Protein AF-A0A6A6KS98-F1 (afdb_monomer_lite)

Radius of gyration: 29.47 Å; chains: 1; bounding box: 90×64×93 Å

Foldseek 3Di:
DLVLCVAFQEKEKDFQWQDFPDDDDPPDDPLSVVVRLLVRLQLTATAKMKIWTHHPVRHTPDIDMAGAQDDPVPRPDGDVVSVVVVVVVPDDNVCSNPPHDYLQNVLVVVLVSLVVRVRHEYEYEVPPNVLLNVLCSNVVDRQDPDPVVNVVSCCVRPNHYAYDDPDDDDDDDDDDDDDDPDDPAAEAEDWARCPVVVLVLVLVLCVAFQEKFKFFQWQDFPDDDDPPDDPLSVVVRLLVGLQLTDTAWMKIWTHHPLLHTSHIYIAGAQDDPVPRPDGDVVSVVVLVVLPDDNVCSNPTHDHLQVSLVSVLVSQVVDDDHAYEYALCPNVLLNVLCSNVVDRADSDPQVNLQSCCVRVNQRYAHLLCVLLVPVLSVNSPDDLVVLCVSLVHDFRDTPSGTRRSSSSRSRSVSSCCVPVVDPSVVGGQDHPPDPDGRDHDPPPPPPPPDPDDDDDDDDDDDDDDDDDDDDDDDDPDDDDDDDDDDDDDDDD

Structure (mmCIF, N/CA/C/O backbone):
data_AF-A0A6A6KS98-F1
#
_entry.id   AF-A0A6A6KS98-F1
#
loop_
_atom_site.group_PDB
_atom_site.id
_atom_site.type_symbol
_atom_site.label_atom_id
_atom_site.label_alt_id
_atom_site.label_comp_id
_atom_site.label_asym_id
_atom_site.label_entity_id
_atom_site.label_seq_id
_atom_site.pdbx_PDB_ins_code
_atom_site.Cartn_x
_atom_site.Cartn_y
_atom_site.Cartn_z
_atom_site.occupancy
_atom_site.B_iso_or_equiv
_atom_site.auth_seq_id
_atom_site.auth_comp_id
_atom_site.auth_asym_id
_atom_site.auth_atom_id
_atom_site.pdbx_PDB_model_num
ATOM 1 N N . MET A 1 1 ? -27.098 -2.006 28.355 1.00 91.00 1 MET A N 1
ATOM 2 C CA . MET A 1 1 ? -26.043 -1.974 27.326 1.00 91.00 1 MET A CA 1
ATOM 3 C C . MET A 1 1 ? -25.702 -3.374 26.811 1.00 91.00 1 MET A C 1
ATOM 5 O O . MET A 1 1 ? -26.076 -3.656 25.688 1.00 91.00 1 MET A O 1
ATOM 9 N N . ASP A 1 2 ? -25.113 -4.276 27.609 1.00 92.56 2 ASP A N 1
ATOM 10 C CA . ASP A 1 2 ? -24.709 -5.645 27.186 1.00 92.56 2 ASP A CA 1
ATOM 11 C C . ASP A 1 2 ? -25.809 -6.432 26.433 1.00 92.56 2 ASP A C 1
ATOM 13 O O . ASP A 1 2 ? -25.601 -6.931 25.332 1.00 92.56 2 ASP A O 1
ATOM 17 N N . ALA A 1 3 ? -27.042 -6.439 26.947 1.00 93.00 3 ALA A N 1
ATOM 18 C CA . ALA A 1 3 ? -28.170 -7.069 26.253 1.00 93.00 3 ALA A CA 1
ATOM 19 C C . ALA A 1 3 ? -28.475 -6.448 24.870 1.00 93.00 3 ALA A C 1
ATOM 21 O O . ALA A 1 3 ? -28.820 -7.164 23.937 1.00 93.00 3 ALA A O 1
ATOM 22 N N . ALA A 1 4 ? -28.315 -5.130 24.709 1.00 93.56 4 ALA A N 1
ATOM 23 C CA . ALA A 1 4 ? -28.569 -4.445 23.439 1.00 93.56 4 ALA A CA 1
ATOM 24 C C . ALA A 1 4 ? -27.500 -4.772 22.380 1.00 93.56 4 ALA A C 1
ATOM 26 O O . ALA A 1 4 ? -27.840 -4.931 21.206 1.00 93.56 4 ALA A O 1
ATOM 27 N N . LEU A 1 5 ? -26.244 -4.974 22.803 1.00 93.38 5 LEU A N 1
ATOM 28 C CA . LEU A 1 5 ? -25.110 -5.346 21.941 1.00 93.38 5 LEU A CA 1
ATOM 29 C C . LEU A 1 5 ? -25.260 -6.721 21.271 1.00 93.38 5 LEU A C 1
ATOM 31 O O . LEU A 1 5 ? -24.484 -7.067 20.381 1.00 93.38 5 LEU A O 1
ATOM 35 N N . HIS A 1 6 ? -26.255 -7.522 21.659 1.00 90.62 6 HIS A N 1
ATOM 36 C CA . HIS A 1 6 ? -26.580 -8.766 20.959 1.00 90.62 6 HIS A CA 1
ATOM 37 C C . HIS A 1 6 ? -27.221 -8.511 19.587 1.00 90.62 6 HIS A C 1
ATOM 39 O O . HIS A 1 6 ? -27.059 -9.330 18.687 1.00 90.62 6 HIS A O 1
ATOM 45 N N . HIS A 1 7 ? -27.901 -7.373 19.416 1.00 90.38 7 HIS A N 1
ATOM 46 C CA . HIS A 1 7 ? -28.638 -7.034 18.193 1.00 90.38 7 HIS A CA 1
ATOM 47 C C . HIS A 1 7 ? -28.179 -5.719 17.544 1.00 90.38 7 HIS A C 1
ATOM 49 O O . HIS A 1 7 ? -28.390 -5.533 16.352 1.00 90.38 7 HIS A O 1
ATOM 55 N N . HIS A 1 8 ? -27.530 -4.830 18.301 1.00 94.06 8 HIS A N 1
ATOM 56 C CA . HIS A 1 8 ? -27.100 -3.505 17.848 1.00 94.06 8 HIS A CA 1
ATOM 57 C C . HIS A 1 8 ? -25.581 -3.415 17.971 1.00 94.06 8 HIS A C 1
ATOM 59 O O . HIS A 1 8 ? -25.042 -3.295 19.072 1.00 94.06 8 HIS A O 1
ATOM 65 N N . LYS A 1 9 ? -24.898 -3.586 16.838 1.00 92.19 9 LYS A N 1
ATOM 66 C CA . LYS A 1 9 ? -23.440 -3.767 16.764 1.00 92.19 9 LYS A CA 1
ATOM 67 C C . LYS A 1 9 ? -22.679 -2.488 16.445 1.00 92.19 9 LYS A C 1
ATOM 69 O O . LYS A 1 9 ? -21.453 -2.497 16.502 1.00 92.19 9 LYS A O 1
ATOM 74 N N . VAL A 1 10 ? -23.381 -1.410 16.112 1.00 91.38 10 VAL A N 1
ATOM 75 C CA . VAL A 1 10 ? -22.773 -0.114 15.829 1.00 91.38 10 VAL A CA 1
ATOM 76 C C . VAL A 1 10 ? -22.711 0.681 17.127 1.00 91.38 10 VAL A C 1
ATOM 78 O O . VAL A 1 10 ? -23.712 0.820 17.828 1.00 91.38 10 VAL A O 1
ATOM 81 N N . VAL A 1 11 ? -21.520 1.166 17.463 1.00 92.88 11 VAL A N 1
ATOM 82 C CA . VAL A 1 11 ? -21.222 1.873 18.708 1.00 92.88 11 VAL A CA 1
ATOM 83 C C . VAL A 1 11 ? -20.682 3.245 18.352 1.00 92.88 11 VAL A C 1
ATOM 85 O O . VAL A 1 11 ? -19.583 3.338 17.818 1.00 92.88 11 VAL A O 1
ATOM 88 N N . SER A 1 12 ? -21.411 4.313 18.653 1.00 91.19 12 SER A N 1
ATOM 89 C CA . SER A 1 12 ? -20.850 5.665 18.612 1.00 91.19 12 SER A CA 1
ATOM 90 C C . SER A 1 12 ? -20.513 6.123 20.020 1.00 91.19 12 SER A C 1
ATOM 92 O O . SER A 1 12 ? -21.247 5.822 20.966 1.00 91.19 12 SER A O 1
ATOM 94 N N . MET A 1 13 ? -19.422 6.864 20.164 1.00 90.56 13 MET A N 1
ATOM 95 C CA . MET A 1 13 ? -18.987 7.367 21.460 1.00 90.56 13 MET A CA 1
ATOM 96 C C . MET A 1 13 ? -18.485 8.798 21.380 1.00 90.56 13 MET A C 1
ATOM 98 O O . MET A 1 13 ? -18.066 9.251 20.317 1.00 90.56 13 MET A O 1
ATOM 102 N N . ASP A 1 14 ? -18.517 9.451 22.531 1.00 90.25 14 ASP A N 1
ATOM 103 C CA . ASP A 1 14 ? -17.957 10.776 22.761 1.00 90.25 14 ASP A CA 1
ATOM 104 C C . ASP A 1 14 ? -17.489 10.855 24.219 1.00 90.25 14 ASP A C 1
ATOM 106 O O . ASP A 1 14 ? -18.019 10.132 25.075 1.00 90.25 14 ASP A O 1
ATOM 110 N N . SER A 1 15 ? -16.487 11.677 24.516 1.00 92.06 15 SER A N 1
ATOM 111 C CA . SER A 1 15 ? -15.943 11.779 25.869 1.00 92.06 15 SER A CA 1
ATOM 112 C C . SER A 1 15 ? -15.691 13.207 26.322 1.00 92.06 15 SER A C 1
ATOM 114 O O . SER A 1 15 ? -15.177 14.040 25.586 1.00 92.06 15 SER A O 1
ATOM 116 N N . GLU A 1 16 ? -15.969 13.447 27.603 1.00 94.12 16 GLU A N 1
ATOM 117 C CA . GLU A 1 16 ? -15.599 14.682 28.281 1.00 94.12 16 GLU A CA 1
ATOM 118 C C . GLU A 1 16 ? -14.390 14.429 29.172 1.00 94.12 16 GLU A C 1
ATOM 120 O O . GLU A 1 16 ? -14.329 13.470 29.954 1.00 94.12 16 GLU A O 1
ATOM 125 N N . PHE A 1 17 ? -13.403 15.308 29.070 1.00 93.44 17 PHE A N 1
ATOM 126 C CA . PHE A 1 17 ? -12.133 15.191 29.771 1.00 93.44 17 PHE A CA 1
ATOM 127 C C . PHE A 1 17 ? -11.609 16.583 30.154 1.00 93.44 17 PHE A C 1
ATOM 129 O O . PHE A 1 17 ? -12.064 17.593 29.619 1.00 93.44 17 PHE A O 1
ATOM 136 N N . PRO A 1 18 ? -10.666 16.687 31.107 1.00 91.94 18 PRO A N 1
ATOM 137 C CA . PRO A 1 18 ? -10.329 17.950 31.762 1.00 91.94 18 PRO A CA 1
ATOM 138 C C . PRO A 1 18 ? -9.419 18.866 30.918 1.00 91.94 18 PRO A C 1
ATOM 140 O O . PRO A 1 18 ? -8.590 19.591 31.463 1.00 91.94 18 PRO A O 1
ATOM 143 N N . GLY A 1 19 ? -9.564 18.850 29.592 1.00 90.44 19 GLY A N 1
ATOM 144 C CA . GLY A 1 19 ? -8.870 19.724 28.649 1.00 90.44 19 GLY A CA 1
ATOM 145 C C . GLY A 1 19 ? -7.521 19.200 28.155 1.00 90.44 19 GLY A C 1
ATOM 146 O O . GLY A 1 19 ? -7.319 18.000 27.987 1.00 90.44 19 GLY A O 1
ATOM 147 N N . PHE A 1 20 ? -6.592 20.122 27.871 1.00 90.31 20 PHE A N 1
ATOM 148 C CA . PHE A 1 20 ? -5.315 19.832 27.207 1.00 90.31 20 PHE A CA 1
ATOM 149 C C . PHE A 1 20 ? -4.141 20.490 27.947 1.00 90.31 20 PHE A C 1
ATOM 151 O O . PHE A 1 20 ? -4.043 21.716 27.991 1.00 90.31 20 PHE A O 1
ATOM 158 N N . LEU A 1 21 ? -3.203 19.689 28.461 1.00 88.75 21 LEU A N 1
ATOM 159 C CA . LEU A 1 21 ? -1.946 20.173 29.056 1.00 88.75 21 LEU A CA 1
ATOM 160 C C . LEU A 1 21 ? -0.935 20.572 27.974 1.00 88.75 21 LEU A C 1
ATOM 162 O O . LEU A 1 21 ? -0.213 21.558 28.110 1.00 88.75 21 LEU A O 1
ATOM 166 N N . ARG A 1 22 ? -0.885 19.794 26.889 1.00 88.81 22 ARG A N 1
ATOM 167 C CA . ARG A 1 22 ? -0.144 20.088 25.660 1.00 88.81 22 ARG A CA 1
ATOM 168 C C . ARG A 1 22 ? -1.126 20.283 24.523 1.00 88.81 22 ARG A C 1
ATOM 170 O O . ARG A 1 22 ? -2.038 19.479 24.350 1.00 88.81 22 ARG A O 1
ATOM 177 N N . LYS A 1 23 ? -0.936 21.348 23.753 1.00 81.88 23 LYS A N 1
ATOM 178 C CA . LYS A 1 23 ? -1.759 21.651 22.582 1.00 81.88 23 LYS A CA 1
ATOM 179 C C . LYS A 1 23 ? -0.960 21.341 21.336 1.00 81.88 23 LYS A C 1
ATOM 181 O O . LYS A 1 23 ? 0.114 21.909 21.169 1.00 81.88 23 LYS A O 1
ATOM 186 N N . THR A 1 24 ? -1.524 20.516 20.466 1.00 74.75 24 THR A N 1
ATOM 187 C CA . THR A 1 24 ? -0.927 20.180 19.178 1.00 74.75 24 THR A CA 1
ATOM 188 C C . THR A 1 24 ? -1.067 21.360 18.206 1.00 74.75 24 THR A C 1
ATOM 190 O O . THR A 1 24 ? -2.188 21.795 17.922 1.00 74.75 24 THR A O 1
ATOM 193 N N . PRO A 1 25 ? 0.040 21.922 17.691 1.00 72.88 25 PRO A N 1
ATOM 194 C CA . PRO A 1 25 ? -0.002 22.907 16.615 1.00 72.88 25 PRO A CA 1
ATOM 195 C C . PRO A 1 25 ? -0.715 22.379 15.361 1.00 72.88 25 PRO A C 1
ATOM 197 O O . PRO A 1 25 ? -0.575 21.218 14.993 1.00 72.88 25 PRO A O 1
ATOM 200 N N . ARG A 1 26 ? -1.413 23.258 14.628 1.00 51.12 26 ARG A N 1
ATOM 201 C CA . ARG A 1 26 ? -2.156 22.894 13.398 1.00 51.12 26 ARG A CA 1
ATOM 202 C C . ARG A 1 26 ? -1.302 22.278 12.276 1.00 51.12 26 ARG A C 1
ATOM 204 O O . ARG A 1 26 ? -1.864 21.707 11.353 1.00 51.12 26 ARG A O 1
ATOM 211 N N . LEU A 1 27 ? 0.020 22.444 12.322 1.00 50.97 27 LEU A N 1
ATOM 212 C CA . LEU A 1 27 ? 0.972 21.961 11.312 1.00 50.97 27 LEU A CA 1
ATOM 213 C C . LEU A 1 27 ? 1.886 20.848 11.849 1.00 50.97 27 LEU A C 1
ATOM 215 O O . LEU A 1 27 ? 2.918 20.563 11.245 1.00 50.97 27 LEU A O 1
ATOM 219 N N . SER A 1 28 ? 1.557 20.265 13.001 1.00 55.97 28 SER A N 1
ATOM 220 C CA . SER A 1 28 ? 2.334 19.164 13.560 1.00 55.97 28 SER A CA 1
ATOM 221 C C . SER A 1 28 ? 2.149 17.886 12.754 1.00 55.97 28 SER A C 1
ATOM 223 O O . SER A 1 28 ? 1.053 17.584 12.288 1.00 55.97 28 SER A O 1
ATOM 225 N N . ASP A 1 29 ? 3.236 17.132 12.618 1.00 63.09 29 ASP A N 1
ATOM 226 C CA . ASP A 1 29 ? 3.188 15.767 12.114 1.00 63.09 29 ASP A CA 1
ATOM 227 C C . ASP A 1 29 ? 2.417 14.849 13.082 1.00 63.09 29 ASP A C 1
ATOM 229 O O . ASP A 1 29 ? 2.246 15.153 14.268 1.00 63.09 29 ASP A O 1
ATOM 233 N N . GLU A 1 30 ? 1.957 13.708 12.572 1.00 67.62 30 GLU A N 1
ATOM 234 C CA . GLU A 1 30 ? 1.125 12.760 13.319 1.00 67.62 30 GLU A CA 1
ATOM 235 C C . GLU A 1 30 ? 1.817 12.193 14.564 1.00 67.62 30 GLU A C 1
ATOM 237 O O . GLU A 1 30 ? 1.156 11.967 15.576 1.00 67.62 30 GLU A O 1
ATOM 242 N N . LEU A 1 31 ? 3.143 12.008 14.540 1.00 70.44 31 LEU A N 1
ATOM 243 C CA . LEU A 1 31 ? 3.882 11.486 15.693 1.00 70.44 31 LEU A CA 1
ATOM 244 C C . LEU A 1 31 ? 3.947 12.522 16.814 1.00 70.44 31 LEU A C 1
ATOM 246 O O . LEU A 1 31 ? 3.753 12.179 17.981 1.00 70.44 31 LEU A O 1
ATOM 250 N N . SER A 1 32 ? 4.169 13.788 16.465 1.00 73.25 32 SER A N 1
ATOM 251 C CA . SER A 1 32 ? 4.097 14.906 17.406 1.00 73.25 32 SER A CA 1
ATOM 252 C C . SER A 1 32 ? 2.683 15.059 17.981 1.00 73.25 32 SER A C 1
ATOM 254 O O . SER A 1 32 ? 2.524 15.204 19.195 1.00 73.25 32 SER A O 1
ATOM 256 N N . ALA A 1 33 ? 1.647 14.953 17.140 1.00 76.88 33 ALA A N 1
ATOM 257 C CA . ALA A 1 33 ? 0.250 14.989 17.574 1.00 76.88 33 ALA A CA 1
ATOM 258 C C . ALA A 1 33 ? -0.091 13.832 18.529 1.00 76.88 33 ALA A C 1
ATOM 260 O O . ALA A 1 33 ? -0.674 14.048 19.594 1.00 76.88 33 ALA A O 1
ATOM 261 N N . PHE A 1 34 ? 0.337 12.611 18.195 1.00 82.25 34 PHE A N 1
ATOM 262 C CA . PHE A 1 34 ? 0.177 11.436 19.046 1.00 82.25 34 PHE A CA 1
ATOM 263 C C . PHE A 1 34 ? 0.919 11.594 20.377 1.00 82.25 34 PHE A C 1
ATOM 265 O O . PHE A 1 34 ? 0.368 11.259 21.424 1.00 82.25 34 PHE A O 1
ATOM 272 N N . ALA A 1 35 ? 2.141 12.132 20.369 1.00 82.06 35 ALA A N 1
ATOM 273 C CA . ALA A 1 35 ? 2.924 12.348 21.583 1.00 82.06 35 ALA A CA 1
ATOM 274 C C . ALA A 1 35 ? 2.248 13.340 22.546 1.00 82.06 35 ALA A C 1
ATOM 276 O O . ALA A 1 35 ? 2.228 13.103 23.758 1.00 82.06 35 ALA A O 1
ATOM 277 N N . ASP A 1 36 ? 1.663 14.421 22.024 1.00 87.31 36 ASP A N 1
ATOM 278 C CA . ASP A 1 36 ? 0.900 15.382 22.824 1.00 87.31 36 ASP A CA 1
ATOM 279 C C . ASP A 1 36 ? -0.398 14.773 23.360 1.00 87.31 36 ASP A C 1
ATOM 281 O O . ASP A 1 36 ? -0.686 14.899 24.553 1.00 87.31 36 ASP A O 1
ATOM 285 N N . MET A 1 37 ? -1.158 14.061 22.521 1.00 92.00 37 MET A N 1
ATOM 286 C CA . MET A 1 37 ? -2.355 13.330 22.948 1.00 92.00 37 MET A CA 1
ATOM 287 C C . MET A 1 37 ? -2.025 12.328 24.049 1.00 92.00 37 MET A C 1
ATOM 289 O O . MET A 1 37 ? -2.651 12.346 25.106 1.00 92.00 37 MET A O 1
ATOM 293 N N . LYS A 1 38 ? -1.002 11.498 23.844 1.00 93.38 38 LYS A N 1
ATOM 294 C CA . LYS A 1 38 ? -0.530 10.533 24.833 1.00 93.38 38 LYS A CA 1
ATOM 295 C C . LYS A 1 38 ? -0.153 11.206 26.142 1.00 93.38 38 LYS A C 1
ATOM 297 O O . LYS A 1 38 ? -0.575 10.746 27.198 1.00 93.38 38 LYS A O 1
ATOM 302 N N . PHE A 1 39 ? 0.605 12.301 26.090 1.00 93.44 39 PHE A N 1
ATOM 303 C CA . PHE A 1 39 ? 0.961 13.045 27.293 1.00 93.44 39 PHE A CA 1
ATOM 304 C C . PHE A 1 39 ? -0.284 13.539 28.039 1.00 93.44 39 PHE A C 1
ATOM 306 O O . PHE A 1 39 ? -0.358 13.407 29.258 1.00 93.44 39 PHE A O 1
ATOM 313 N N . ASN A 1 40 ? -1.267 14.076 27.321 1.00 93.56 40 ASN A N 1
ATOM 314 C CA . ASN A 1 40 ? -2.518 14.536 27.914 1.00 93.56 40 ASN A CA 1
ATOM 315 C C . ASN A 1 40 ? -3.302 13.383 28.556 1.00 93.56 40 ASN A C 1
ATOM 317 O O . ASN A 1 40 ? -3.612 13.431 29.746 1.00 93.56 40 ASN A O 1
ATOM 321 N N . VAL A 1 41 ? -3.574 12.329 27.786 1.00 95.19 41 VAL A N 1
ATOM 322 C CA . VAL A 1 41 ? -4.393 11.190 28.210 1.00 95.19 41 VAL A CA 1
ATOM 323 C C . VAL A 1 41 ? -3.742 10.441 29.364 1.00 95.19 41 VAL A C 1
ATOM 325 O O . VAL A 1 41 ? -4.435 10.094 30.313 1.00 95.19 41 VAL A O 1
ATOM 328 N N . ASP A 1 42 ? -2.424 10.234 29.357 1.00 95.62 42 ASP A N 1
ATOM 329 C CA . ASP A 1 42 ? -1.730 9.532 30.442 1.00 95.62 42 ASP A CA 1
ATOM 330 C C . ASP A 1 42 ? -1.805 10.285 31.769 1.00 95.62 42 ASP A C 1
ATOM 332 O O . ASP A 1 42 ? -2.008 9.654 32.808 1.00 95.62 42 ASP A O 1
ATOM 336 N N . ASN A 1 43 ? -1.700 11.614 31.735 1.00 94.19 43 ASN A N 1
ATOM 337 C CA . ASN A 1 43 ? -1.652 12.442 32.941 1.00 94.19 43 ASN A CA 1
ATOM 338 C C . ASN A 1 43 ? -3.032 12.858 33.460 1.00 94.19 43 ASN A C 1
ATOM 340 O O . ASN A 1 43 ? -3.132 13.277 34.609 1.00 94.19 43 ASN A O 1
ATOM 344 N N . MET A 1 44 ? -4.091 12.727 32.659 1.00 94.00 44 MET A N 1
ATOM 345 C CA . MET A 1 44 ? -5.439 13.158 33.036 1.00 94.00 44 MET A CA 1
ATOM 346 C C . MET A 1 44 ? -6.427 11.995 33.096 1.00 94.00 44 MET A C 1
ATOM 348 O O . MET A 1 44 ? -6.251 10.953 32.460 1.00 94.00 44 MET A O 1
ATOM 352 N N . LYS A 1 45 ? -7.486 12.171 33.882 1.00 92.50 45 LYS A N 1
ATOM 353 C CA . LYS A 1 45 ? -8.603 11.229 33.987 1.00 92.50 45 LYS A CA 1
ATOM 354 C C . LYS A 1 45 ? -9.769 11.714 33.136 1.00 92.50 45 LYS A C 1
ATOM 356 O O . LYS A 1 45 ? -10.057 12.902 33.139 1.00 92.50 45 LYS A O 1
ATOM 361 N N . ILE A 1 46 ? -10.435 10.794 32.447 1.00 95.25 46 ILE A N 1
ATOM 362 C CA . ILE A 1 46 ? -11.724 11.060 31.794 1.00 95.25 46 ILE A CA 1
ATOM 363 C C . ILE A 1 46 ? -12.793 11.405 32.840 1.00 95.25 46 ILE A C 1
ATOM 365 O O . ILE A 1 46 ? -12.767 10.871 33.954 1.00 95.25 46 ILE A O 1
ATOM 369 N N . ILE A 1 47 ? -13.699 12.311 32.477 1.00 96.75 47 ILE A N 1
ATOM 370 C CA . ILE A 1 47 ? -14.789 12.814 33.321 1.00 96.75 47 ILE A CA 1
ATOM 371 C C . ILE A 1 47 ? -16.088 12.096 32.963 1.00 96.75 47 ILE A C 1
ATOM 373 O O . ILE A 1 47 ? -16.774 11.584 33.847 1.00 96.75 47 ILE A O 1
ATOM 377 N N . GLN A 1 48 ? -16.398 12.004 31.671 1.00 95.81 48 GLN A N 1
ATOM 378 C CA . GLN A 1 48 ? -17.638 11.410 31.186 1.00 95.81 48 GLN A CA 1
ATOM 379 C C . GLN A 1 48 ? -17.400 10.645 29.884 1.00 95.81 48 GLN A C 1
ATOM 381 O O . GLN A 1 48 ? -16.530 11.008 29.095 1.00 95.81 48 GLN A O 1
ATOM 386 N N . LEU A 1 49 ? -18.172 9.585 29.664 1.00 94.94 49 LEU A N 1
ATOM 387 C CA . LEU A 1 49 ? -18.189 8.825 28.417 1.00 94.94 49 LEU A CA 1
ATOM 388 C C . LEU A 1 49 ? -19.634 8.587 27.979 1.00 94.94 49 LEU A C 1
ATOM 390 O O . LEU A 1 49 ? -20.391 7.912 28.677 1.00 94.94 49 LEU A O 1
ATOM 394 N N . GLY A 1 50 ? -19.994 9.093 26.806 1.00 94.38 50 GLY A N 1
ATOM 395 C CA . GLY A 1 50 ? -21.239 8.773 26.123 1.00 94.38 50 GLY A CA 1
ATOM 396 C C . GLY A 1 50 ? -21.058 7.571 25.199 1.00 94.38 50 GLY A C 1
ATOM 397 O O . GLY A 1 50 ? -20.096 7.507 24.440 1.00 94.38 50 GLY A O 1
ATOM 398 N N . ILE A 1 51 ? -21.989 6.617 25.237 1.00 94.19 51 ILE A N 1
ATOM 399 C CA . ILE A 1 51 ? -22.066 5.494 24.296 1.00 94.19 51 ILE A CA 1
ATOM 400 C C . ILE A 1 51 ? -23.491 5.384 23.772 1.00 94.19 51 ILE A C 1
ATOM 402 O O . ILE A 1 51 ? -24.427 5.177 24.543 1.00 94.19 51 ILE A O 1
ATOM 406 N N . THR A 1 52 ? -23.655 5.436 22.454 1.00 95.25 52 THR A N 1
ATOM 407 C CA . THR A 1 52 ? -24.923 5.139 21.781 1.00 95.25 52 THR A CA 1
ATOM 408 C C . THR A 1 52 ? -24.779 3.876 20.952 1.00 95.25 52 THR A C 1
ATOM 410 O O . THR A 1 52 ? -23.790 3.694 20.244 1.00 95.25 52 THR A O 1
ATOM 413 N N . LEU A 1 53 ? -25.768 2.991 21.062 1.00 95.88 53 LEU A N 1
ATOM 414 C CA . LEU A 1 53 ? -25.820 1.749 20.301 1.00 95.88 53 LEU A CA 1
ATOM 415 C C . LEU A 1 53 ? -26.888 1.837 19.225 1.00 95.88 53 LEU A C 1
ATOM 417 O O . LEU A 1 53 ? -28.037 2.172 19.525 1.00 95.88 53 LEU A O 1
ATOM 421 N N . SER A 1 54 ? -26.527 1.461 18.004 1.00 93.56 54 SER A N 1
ATOM 422 C CA . SER A 1 54 ? -27.449 1.353 16.881 1.00 93.56 54 SER A CA 1
ATOM 423 C C . SER A 1 54 ? -27.242 0.074 16.074 1.00 93.56 54 SER A C 1
ATOM 425 O O . SER A 1 54 ? -26.254 -0.654 16.223 1.00 93.56 54 SER A O 1
ATOM 427 N N . ASP A 1 55 ? -28.229 -0.246 15.245 1.00 89.50 55 ASP A N 1
ATOM 428 C CA . ASP A 1 55 ? -28.069 -1.228 14.181 1.00 89.50 55 ASP A CA 1
ATOM 429 C C . ASP A 1 55 ? -27.430 -0.574 12.942 1.00 89.50 55 ASP A C 1
ATOM 431 O O . ASP A 1 55 ? -27.123 0.623 12.922 1.00 89.50 55 ASP A O 1
ATOM 435 N N . GLU A 1 56 ? -27.209 -1.365 11.894 1.00 82.88 56 GLU A N 1
ATOM 436 C CA . GLU A 1 56 ? -26.597 -0.885 10.647 1.00 82.88 56 GLU A CA 1
ATOM 437 C C . GLU A 1 56 ? -27.484 0.092 9.860 1.00 82.88 56 GLU A C 1
ATOM 439 O O . GLU A 1 56 ? -26.982 0.810 8.999 1.00 82.88 56 GLU A O 1
ATOM 444 N N . ASN A 1 57 ? -28.783 0.150 10.169 1.00 83.81 57 ASN A N 1
ATOM 445 C CA . ASN A 1 57 ? -29.734 1.080 9.563 1.00 83.81 57 ASN A CA 1
ATOM 446 C C . ASN A 1 57 ? -29.850 2.391 10.359 1.00 83.81 57 ASN A C 1
ATOM 448 O O . ASN A 1 57 ? -30.638 3.265 9.996 1.00 83.81 57 ASN A O 1
ATOM 452 N N . GLY A 1 58 ? -29.091 2.533 11.451 1.00 84.00 58 GLY A N 1
ATOM 453 C CA . GLY A 1 58 ? -29.117 3.706 12.320 1.00 84.00 58 GLY A CA 1
ATOM 454 C C . GLY A 1 58 ? -30.257 3.711 13.342 1.00 84.00 58 GLY A C 1
ATOM 455 O O . GLY A 1 58 ? -30.502 4.744 13.963 1.00 84.00 58 GLY A O 1
ATOM 456 N N . ILE A 1 59 ? -30.954 2.590 13.558 1.00 89.81 59 ILE A N 1
ATOM 457 C CA . ILE A 1 59 ? -31.970 2.484 14.612 1.00 89.81 59 ILE A CA 1
ATOM 458 C C . ILE A 1 59 ? -31.262 2.397 15.962 1.00 89.81 59 ILE A C 1
ATOM 460 O O . ILE A 1 59 ? -30.498 1.468 16.219 1.00 89.81 59 ILE A O 1
ATOM 464 N N . ILE A 1 60 ? -31.525 3.371 16.832 1.00 94.31 60 ILE A N 1
ATOM 465 C CA . ILE A 1 60 ? -30.888 3.486 18.146 1.00 94.31 60 ILE A CA 1
ATOM 466 C C . ILE A 1 60 ? -31.577 2.555 19.153 1.00 94.31 60 ILE A C 1
ATOM 468 O O . ILE A 1 60 ? -32.776 2.672 19.404 1.00 94.31 60 ILE A O 1
ATOM 472 N N . ALA A 1 61 ? -30.801 1.674 19.787 1.00 94.31 61 ALA A N 1
ATOM 473 C CA . ALA A 1 61 ? -31.254 0.843 20.905 1.00 94.31 61 ALA A CA 1
ATOM 474 C C . ALA A 1 61 ? -31.209 1.569 22.250 1.00 94.31 61 ALA A C 1
ATOM 476 O O . ALA A 1 61 ? -31.929 1.208 23.183 1.00 94.31 61 ALA A O 1
ATOM 477 N N . GLY A 1 62 ? -30.323 2.551 22.375 1.00 94.50 62 GLY A N 1
ATOM 478 C CA . GLY A 1 62 ? -30.191 3.359 23.574 1.00 94.50 62 GLY A CA 1
ATOM 479 C C . GLY A 1 62 ? -28.888 4.139 23.607 1.00 94.50 62 GLY A C 1
ATOM 480 O O . GLY A 1 62 ? -27.940 3.838 22.878 1.00 94.50 62 GLY A O 1
ATOM 481 N N . THR A 1 63 ? -28.866 5.113 24.508 1.00 95.50 63 THR A N 1
ATOM 482 C CA . THR A 1 63 ? -27.710 5.946 24.821 1.00 95.50 63 THR A CA 1
ATOM 483 C C . THR A 1 63 ? -27.438 5.842 26.314 1.00 95.50 63 THR A C 1
ATOM 485 O O . THR A 1 63 ? -28.359 5.907 27.130 1.00 95.50 63 THR A O 1
ATOM 488 N N . TRP A 1 64 ? -26.175 5.640 26.663 1.00 95.88 64 TRP A N 1
ATOM 489 C CA . TRP A 1 64 ? -25.681 5.563 28.027 1.00 95.88 64 TRP A CA 1
ATOM 490 C C . TRP A 1 64 ? -24.640 6.645 28.235 1.00 95.88 64 TRP A C 1
ATOM 492 O O . TRP A 1 64 ? -23.761 6.832 27.401 1.00 95.88 64 TRP A O 1
ATOM 502 N N . GLU A 1 65 ? -24.725 7.305 29.377 1.00 95.25 65 GLU A N 1
ATOM 503 C CA . GLU A 1 65 ? -23.736 8.264 29.834 1.00 95.25 65 GLU A CA 1
ATOM 504 C C . GLU A 1 65 ? -23.099 7.714 31.110 1.00 95.25 65 GLU A C 1
ATOM 506 O O . GLU A 1 65 ? -23.783 7.397 32.088 1.00 95.25 65 GLU A O 1
ATOM 511 N N . PHE A 1 66 ? -21.782 7.544 31.081 1.00 96.50 66 PHE A N 1
ATOM 512 C CA . PHE A 1 66 ? -20.995 7.055 32.201 1.00 96.50 66 PHE A CA 1
ATOM 513 C C . PHE A 1 66 ? -20.253 8.226 32.828 1.00 96.50 66 PHE A C 1
ATOM 515 O O . PHE A 1 66 ? -19.312 8.765 32.252 1.00 96.50 66 PHE A O 1
ATOM 522 N N . ASN A 1 67 ? -20.694 8.600 34.022 1.00 97.38 67 ASN A N 1
ATOM 523 C CA . ASN A 1 67 ? -20.155 9.701 34.805 1.00 97.38 67 ASN A CA 1
ATOM 524 C C . ASN A 1 67 ? -19.091 9.170 35.769 1.00 97.38 67 ASN A C 1
ATOM 526 O O . ASN A 1 67 ? -19.412 8.415 36.689 1.00 97.38 67 ASN A O 1
ATOM 530 N N . PHE A 1 68 ? -17.821 9.509 35.550 1.00 97.69 68 PHE A N 1
ATOM 531 C CA . PHE A 1 68 ? -16.711 8.974 36.335 1.00 97.69 68 PHE A CA 1
ATOM 532 C C . PHE A 1 68 ? -16.416 9.816 37.566 1.00 97.69 68 PHE A C 1
ATOM 534 O O . PHE A 1 68 ? -16.569 11.035 37.580 1.00 97.69 68 PHE A O 1
ATOM 541 N N . LYS A 1 69 ? -15.931 9.148 38.614 1.00 96.62 69 LYS A N 1
ATOM 542 C CA . LYS A 1 69 ? -15.520 9.821 39.838 1.00 96.62 69 LYS A CA 1
ATOM 543 C C . LYS A 1 69 ? -14.365 10.777 39.564 1.00 96.62 69 LYS A C 1
ATOM 545 O O . LYS A 1 69 ? -13.277 10.341 39.186 1.00 96.62 69 LYS A O 1
ATOM 550 N N . PHE A 1 70 ? -14.592 12.063 39.814 1.00 95.19 70 PHE A N 1
ATOM 551 C CA . PHE A 1 70 ? -13.618 13.118 39.555 1.00 95.19 70 PHE A CA 1
ATOM 552 C C . PHE A 1 70 ? -13.622 14.137 40.696 1.00 95.19 70 PHE A C 1
ATOM 554 O O . PHE A 1 70 ? -14.662 14.696 41.031 1.00 95.19 70 PHE A O 1
ATOM 561 N N . LEU A 1 71 ? -12.462 14.348 41.324 1.00 92.56 71 LEU A N 1
ATOM 562 C CA . LEU A 1 71 ? -12.294 15.262 42.456 1.00 92.56 71 LEU A CA 1
ATOM 563 C C . LEU A 1 71 ? -11.263 16.312 42.079 1.00 92.56 71 LEU A C 1
ATOM 565 O O . LEU A 1 71 ? -10.068 16.036 42.149 1.00 92.56 71 LEU A O 1
ATOM 569 N N . ILE A 1 72 ? -11.722 17.505 41.701 1.00 89.81 72 ILE A N 1
ATOM 570 C CA . ILE A 1 72 ? -10.849 18.580 41.207 1.00 89.81 72 ILE A CA 1
ATOM 571 C C . ILE A 1 72 ? -9.710 18.858 42.201 1.00 89.81 72 ILE A C 1
ATOM 573 O O . ILE A 1 72 ? -8.571 19.045 41.790 1.00 89.81 72 ILE A O 1
ATOM 577 N N . GLU A 1 73 ? -9.983 18.813 43.508 1.00 88.62 73 GLU A N 1
ATOM 578 C CA . GLU A 1 73 ? -9.005 19.091 44.567 1.00 88.62 73 GLU A CA 1
ATOM 579 C C . GLU A 1 73 ? -7.900 18.030 44.685 1.00 88.62 73 GLU A C 1
ATOM 581 O O . GLU A 1 73 ? -6.857 18.289 45.284 1.00 88.62 73 GLU A O 1
ATOM 586 N N . MET A 1 74 ? -8.130 16.827 44.153 1.00 86.25 74 MET A N 1
ATOM 587 C CA . MET A 1 74 ? -7.175 15.718 44.175 1.00 86.25 74 MET A CA 1
ATOM 588 C C . MET A 1 74 ? -6.446 15.523 42.842 1.00 86.25 74 MET A C 1
ATOM 590 O O . MET A 1 74 ? -5.480 14.757 42.793 1.00 86.25 74 MET A O 1
ATOM 594 N N . GLU A 1 75 ? -6.884 16.181 41.767 1.00 86.12 75 GLU A N 1
ATOM 595 C CA . GLU A 1 75 ? -6.257 16.044 40.457 1.00 86.12 75 GLU A CA 1
ATOM 596 C C . GLU A 1 75 ? -5.087 17.021 40.298 1.00 86.12 75 GLU A C 1
ATOM 598 O O . GLU A 1 75 ? -5.225 18.236 40.416 1.00 86.12 75 GLU A O 1
ATOM 603 N N . VAL A 1 76 ? -3.908 16.476 39.991 1.00 84.06 76 VAL A N 1
ATOM 604 C CA . VAL A 1 76 ? -2.680 17.265 39.775 1.00 84.06 76 VAL A CA 1
ATOM 605 C C . VAL A 1 76 ? -2.671 17.926 38.393 1.00 84.06 76 VAL A C 1
ATOM 607 O O . VAL A 1 76 ? -2.032 18.960 38.200 1.00 84.06 76 VAL A O 1
ATOM 610 N N . PHE A 1 77 ? -3.371 17.335 37.423 1.00 87.69 77 PHE A N 1
ATOM 611 C CA . PHE A 1 77 ? -3.328 17.742 36.025 1.00 87.69 77 PHE A CA 1
ATOM 612 C C . PHE A 1 77 ? -4.738 17.935 35.461 1.00 87.69 77 PHE A C 1
ATOM 614 O O . PHE A 1 77 ? -5.505 16.981 35.356 1.00 87.69 77 PHE A O 1
ATOM 621 N N . TYR A 1 78 ? -5.055 19.174 35.087 1.00 90.81 78 TYR A N 1
ATOM 622 C CA . TYR A 1 78 ? -6.253 19.572 34.344 1.00 90.81 78 TYR A CA 1
ATOM 623 C C . TYR A 1 78 ? -6.070 20.989 33.770 1.00 90.81 78 TYR A C 1
ATOM 625 O O . TYR A 1 78 ? -5.221 21.747 34.242 1.00 90.81 78 TYR A O 1
ATOM 633 N N . ASP A 1 79 ? -6.869 21.366 32.770 1.00 91.38 79 ASP A N 1
ATOM 634 C CA . ASP A 1 79 ? -7.018 22.748 32.297 1.00 91.38 79 ASP A CA 1
ATOM 635 C C . ASP A 1 79 ? -8.181 23.429 33.050 1.00 91.38 79 ASP A C 1
ATOM 637 O O . ASP A 1 79 ? -9.342 23.051 32.853 1.00 91.38 79 ASP A O 1
ATOM 641 N N . PRO A 1 80 ? -7.921 24.449 33.894 1.00 90.88 80 PRO A N 1
ATOM 642 C CA . PRO A 1 80 ? -8.967 25.141 34.645 1.00 90.88 80 PRO A CA 1
ATOM 643 C C . PRO A 1 80 ? -10.072 25.735 33.768 1.00 90.88 80 PRO A C 1
ATOM 645 O O . PRO A 1 80 ? -11.229 25.724 34.179 1.00 90.88 80 PRO A O 1
ATOM 648 N N . LYS A 1 81 ? -9.742 26.207 32.556 1.00 92.38 81 LYS A N 1
ATOM 649 C CA . LYS A 1 81 ? -10.741 26.768 31.633 1.00 92.38 81 LYS A CA 1
ATOM 650 C C . LYS A 1 81 ? -11.675 25.694 31.100 1.00 92.38 81 LYS A C 1
ATOM 652 O O . LYS A 1 81 ? -12.856 25.951 30.914 1.00 92.38 81 LYS A O 1
ATOM 657 N N . SER A 1 82 ? -11.144 24.495 30.870 1.00 93.06 82 SER A N 1
ATOM 658 C CA . SER A 1 82 ? -11.959 23.355 30.455 1.00 93.06 82 SER A CA 1
ATOM 659 C C . SER A 1 82 ? -12.893 22.926 31.581 1.00 93.06 82 SER A C 1
ATOM 661 O O . SER A 1 82 ? -14.064 22.687 31.333 1.00 93.06 82 SER A O 1
ATOM 663 N N . ILE A 1 83 ? -12.412 22.884 32.828 1.00 94.88 83 ILE A N 1
ATOM 664 C CA . ILE A 1 83 ? -13.263 22.573 33.987 1.00 94.88 83 ILE A CA 1
ATOM 665 C C . ILE A 1 83 ? -14.379 23.610 34.160 1.00 94.88 83 ILE A C 1
ATOM 667 O O . ILE A 1 83 ? -15.517 23.239 34.431 1.00 94.88 83 ILE A O 1
ATOM 671 N N . GLU A 1 84 ? -14.072 24.899 34.010 1.00 94.69 84 GLU A N 1
ATOM 672 C CA . GLU A 1 84 ? -15.071 25.972 34.068 1.00 94.69 84 GLU A CA 1
ATOM 673 C C . GLU A 1 84 ? -16.117 25.823 32.956 1.00 94.69 84 GLU A C 1
ATOM 675 O O . GLU A 1 84 ? -17.310 25.800 33.244 1.00 94.69 84 GLU A O 1
ATOM 680 N N . PHE A 1 85 ? -15.677 25.589 31.718 1.00 93.75 85 PHE A N 1
ATOM 681 C CA . PHE A 1 85 ? -16.567 25.335 30.587 1.00 93.75 85 PHE A CA 1
ATOM 682 C C . PHE A 1 85 ? -17.478 24.116 30.805 1.00 93.75 85 PHE A C 1
ATOM 684 O O . PHE A 1 85 ? -18.672 24.178 30.519 1.00 93.75 85 PHE A O 1
ATOM 691 N N . LEU A 1 86 ? -16.948 23.015 31.348 1.00 94.81 86 LEU A N 1
ATOM 692 C CA . LEU A 1 86 ? -17.740 21.817 31.643 1.00 94.81 86 LEU A CA 1
ATOM 693 C C . LEU A 1 86 ? -18.779 22.074 32.742 1.00 94.81 86 LEU A C 1
ATOM 695 O O . LEU A 1 86 ? -19.906 21.595 32.633 1.00 94.81 86 LEU A O 1
ATOM 699 N N . LYS A 1 87 ? -18.443 22.874 33.764 1.00 94.69 87 LYS A N 1
ATOM 700 C CA . LYS A 1 87 ? -19.411 23.316 34.785 1.00 94.69 87 LYS A CA 1
ATOM 701 C C . LYS A 1 87 ? -20.533 24.146 34.169 1.00 94.69 87 LYS A C 1
ATOM 703 O O . LYS A 1 87 ? -21.700 23.897 34.453 1.00 94.69 87 LYS A O 1
ATOM 708 N N . GLU A 1 88 ? -20.188 25.111 33.319 1.00 95.56 88 GLU A N 1
ATOM 709 C CA . GLU A 1 88 ? -21.165 25.945 32.606 1.00 95.56 88 GLU A CA 1
ATOM 710 C C . GLU A 1 88 ? -22.038 25.125 31.647 1.00 95.56 88 GLU A C 1
ATOM 712 O O . GLU A 1 88 ? -23.215 25.436 31.464 1.00 95.56 88 GLU A O 1
ATOM 717 N N . SER A 1 89 ? -21.482 24.047 31.091 1.00 93.00 89 SER A N 1
ATOM 718 C CA . SER A 1 89 ? -22.178 23.104 30.207 1.00 93.00 89 SER A CA 1
ATOM 719 C C . SER A 1 89 ? -23.026 22.069 30.959 1.00 93.00 89 SER A C 1
ATOM 721 O O . SER A 1 89 ? -23.702 21.262 30.326 1.00 93.00 89 SER A O 1
ATOM 723 N N . GLY A 1 90 ? -23.042 22.112 32.296 1.00 93.12 90 GLY A N 1
ATOM 724 C CA . GLY A 1 90 ? -23.944 21.315 33.130 1.00 93.12 90 GLY A CA 1
ATOM 725 C C . GLY A 1 90 ? -23.325 20.092 33.807 1.00 93.12 90 GLY A C 1
ATOM 726 O O . GLY A 1 90 ? -24.064 19.336 34.434 1.00 93.12 90 GLY A O 1
ATOM 727 N N . ILE A 1 91 ? -22.003 19.892 33.744 1.00 94.94 91 ILE A N 1
ATOM 728 C CA . ILE A 1 91 ? -21.347 18.830 34.518 1.00 94.94 91 ILE A CA 1
ATOM 729 C C . ILE A 1 91 ? -21.305 19.211 36.003 1.00 94.94 91 ILE A C 1
ATOM 731 O O . ILE A 1 91 ? -20.620 20.156 36.409 1.00 94.94 91 ILE A O 1
ATOM 735 N N . ASP A 1 92 ? -21.998 18.426 36.829 1.00 95.81 92 ASP A N 1
ATOM 736 C CA . ASP A 1 92 ? -21.990 18.560 38.286 1.00 95.81 92 ASP A CA 1
ATOM 737 C C . ASP A 1 92 ? -20.817 17.785 38.904 1.00 95.81 92 ASP A C 1
ATOM 739 O O . ASP A 1 92 ? -20.888 16.588 39.184 1.00 95.81 92 ASP A O 1
ATOM 743 N N . PHE A 1 93 ? -19.711 18.486 39.143 1.00 95.62 93 PHE A N 1
ATOM 744 C CA . PHE A 1 93 ? -18.511 17.897 39.740 1.00 95.62 93 PHE A CA 1
ATOM 745 C C . PHE A 1 93 ? -18.698 17.431 41.192 1.00 95.62 93 PHE A C 1
ATOM 747 O O . PHE A 1 93 ? -17.937 16.573 41.643 1.00 95.62 93 PHE A O 1
ATOM 754 N N . GLU A 1 94 ? -19.682 17.957 41.925 1.00 95.00 94 GLU A N 1
ATOM 755 C CA . GLU A 1 94 ? -19.974 17.472 43.275 1.00 95.00 94 GLU A CA 1
ATOM 756 C C . GLU A 1 94 ? -20.694 16.120 43.209 1.00 95.00 94 GLU A C 1
ATOM 758 O O . GLU A 1 94 ? -20.353 15.193 43.949 1.00 95.00 94 GLU A O 1
ATOM 763 N N . GLU A 1 95 ? -21.602 15.960 42.246 1.00 96.62 95 GLU A N 1
ATOM 764 C CA . GLU A 1 95 ? -22.229 14.672 41.949 1.00 96.62 95 GLU A CA 1
ATOM 765 C C . GLU A 1 95 ? -21.196 13.648 41.455 1.00 96.62 95 GLU A C 1
ATOM 767 O O . GLU A 1 95 ? -21.158 12.521 41.956 1.00 96.62 95 GLU A O 1
ATOM 772 N N . LEU A 1 96 ? -20.277 14.039 40.560 1.00 97.06 96 LEU A N 1
ATOM 773 C CA . LEU A 1 96 ? -19.162 13.175 40.146 1.00 97.06 96 LEU A CA 1
ATOM 774 C C . LEU A 1 96 ? -18.300 12.748 41.337 1.00 97.06 96 LEU A C 1
ATOM 776 O O . LEU A 1 96 ? -17.881 11.593 41.431 1.00 97.06 96 LEU A O 1
ATOM 780 N N . ARG A 1 97 ? -18.036 13.650 42.284 1.00 95.38 97 ARG A N 1
ATOM 781 C CA . ARG A 1 97 ? -17.255 13.337 43.483 1.00 95.38 97 ARG A CA 1
ATOM 782 C C . ARG A 1 97 ? -17.952 12.310 44.379 1.00 95.38 97 ARG A C 1
ATOM 784 O O . ARG A 1 97 ? -17.278 11.422 44.917 1.00 95.38 97 ARG A O 1
ATOM 791 N N . ILE A 1 98 ? -19.257 12.460 44.601 1.00 94.69 98 ILE A N 1
ATOM 792 C CA . ILE A 1 98 ? -20.018 11.643 45.555 1.00 94.69 98 ILE A CA 1
ATOM 793 C C . ILE A 1 98 ? -20.432 10.310 44.922 1.00 94.69 98 ILE A C 1
ATOM 795 O O . ILE A 1 98 ? -20.156 9.255 45.498 1.00 94.69 98 ILE A O 1
ATOM 799 N N . ASN A 1 99 ? -21.042 10.367 43.738 1.00 95.94 99 ASN A N 1
ATOM 800 C CA . ASN A 1 99 ? -21.738 9.256 43.087 1.00 95.94 99 ASN A CA 1
ATOM 801 C C . ASN A 1 99 ? -21.073 8.784 41.783 1.00 95.94 99 ASN A C 1
ATOM 803 O O . ASN A 1 99 ? -21.545 7.825 41.171 1.00 95.94 99 ASN A O 1
ATOM 807 N N . GLY A 1 100 ? -19.974 9.414 41.356 1.00 97.06 100 GLY A N 1
ATOM 808 C CA . GLY A 1 100 ? -19.267 9.026 40.139 1.00 97.06 100 GLY A CA 1
ATOM 809 C C . GLY A 1 100 ? -18.712 7.600 40.180 1.00 97.06 100 GLY A C 1
ATOM 810 O O . GLY A 1 100 ? -18.329 7.061 41.224 1.00 97.06 100 GLY A O 1
ATOM 811 N N . ILE A 1 101 ? -18.641 6.990 39.000 1.00 97.75 101 ILE A N 1
ATOM 812 C CA . ILE A 1 101 ? -18.198 5.614 38.794 1.00 97.75 101 ILE A CA 1
ATOM 813 C C . ILE A 1 101 ? -16.678 5.527 38.973 1.00 97.75 101 ILE A C 1
ATOM 815 O O . ILE A 1 101 ? -15.916 6.284 38.368 1.00 97.75 101 ILE A O 1
ATOM 819 N N . ASP A 1 102 ? -16.219 4.570 39.778 1.00 96.00 102 ASP A N 1
ATOM 820 C CA . ASP A 1 102 ? -14.797 4.243 39.873 1.00 96.00 102 ASP A CA 1
ATOM 821 C C . ASP A 1 102 ? -14.282 3.647 38.547 1.00 96.00 102 ASP A C 1
ATOM 823 O O . ASP A 1 102 ? -14.864 2.704 38.006 1.00 96.00 102 ASP A O 1
ATOM 827 N N . GLN A 1 103 ? -13.184 4.192 38.010 1.00 94.69 103 GLN A N 1
ATOM 828 C CA . GLN A 1 103 ? -12.672 3.795 36.690 1.00 94.69 103 GLN A CA 1
ATOM 829 C C . GLN A 1 103 ? -12.183 2.344 36.656 1.00 94.69 103 GLN A C 1
ATOM 831 O O . GLN A 1 103 ? -12.362 1.670 35.643 1.00 94.69 103 GLN A O 1
ATOM 836 N N . LEU A 1 104 ? -11.610 1.837 37.753 1.00 92.88 104 LEU A N 1
ATOM 837 C CA . LEU A 1 104 ? -11.171 0.444 37.827 1.00 92.88 104 LEU A CA 1
ATOM 838 C C . LEU A 1 104 ? -12.381 -0.499 37.847 1.00 92.88 104 LEU A C 1
ATOM 840 O O . LEU A 1 104 ? -12.386 -1.519 37.155 1.00 92.88 104 LEU A O 1
ATOM 844 N N . PHE A 1 105 ? -13.427 -0.147 38.595 1.00 94.00 105 PHE A N 1
ATOM 845 C CA . PHE A 1 105 ? -14.690 -0.879 38.581 1.00 94.00 105 PHE A CA 1
ATOM 846 C C . PHE A 1 105 ? -15.325 -0.899 37.184 1.00 94.00 105 PHE A C 1
ATOM 848 O O . PHE A 1 105 ? -15.671 -1.974 36.687 1.00 94.00 105 PHE A O 1
ATOM 855 N N . PHE A 1 106 ? -15.425 0.260 36.524 1.00 95.75 106 PHE A N 1
ATOM 856 C CA . PHE A 1 106 ? -15.933 0.347 35.154 1.00 95.75 106 PHE A CA 1
ATOM 857 C C . PHE A 1 106 ? -15.104 -0.502 34.191 1.00 95.75 106 PHE A C 1
ATOM 859 O O . PHE A 1 106 ? -15.670 -1.293 33.443 1.00 95.75 106 PHE A O 1
ATOM 866 N N . SER A 1 107 ? -13.775 -0.391 34.251 1.00 95.25 107 SER A N 1
ATOM 867 C CA . SER A 1 107 ? -12.850 -1.142 33.400 1.00 95.25 107 SER A CA 1
ATOM 868 C C . SER A 1 107 ? -13.074 -2.651 33.495 1.00 95.25 107 SER A C 1
ATOM 870 O O . SER A 1 107 ? -13.256 -3.319 32.474 1.00 95.25 107 SER A O 1
ATOM 872 N N . ASN A 1 108 ? -13.163 -3.189 34.715 1.00 90.62 108 ASN A N 1
ATOM 873 C CA . ASN A 1 108 ? -13.396 -4.617 34.940 1.00 90.62 108 ASN A CA 1
ATOM 874 C C . ASN A 1 108 ? -14.718 -5.094 34.320 1.00 90.62 108 ASN A C 1
ATOM 876 O O . ASN A 1 108 ? -14.774 -6.161 33.705 1.00 90.62 108 ASN A O 1
ATOM 880 N N . MET A 1 109 ? -15.779 -4.294 34.451 1.00 92.75 109 MET A N 1
ATOM 881 C CA . MET A 1 109 ? -17.092 -4.614 33.890 1.00 92.75 109 MET A CA 1
ATOM 882 C C . MET A 1 109 ? -17.110 -4.484 32.364 1.00 92.75 109 MET A C 1
ATOM 884 O O . MET A 1 109 ? -17.588 -5.377 31.665 1.00 92.75 109 MET A O 1
ATOM 888 N N . PHE A 1 110 ? -16.576 -3.386 31.835 1.00 93.81 110 PHE A N 1
ATOM 889 C CA . PHE A 1 110 ? -16.638 -3.064 30.416 1.00 93.81 110 PHE A CA 1
ATOM 890 C C . PHE A 1 110 ? -15.748 -3.984 29.578 1.00 93.81 110 PHE A C 1
ATOM 892 O O . PHE A 1 110 ? -16.169 -4.454 28.525 1.00 93.81 110 PHE A O 1
ATOM 899 N N . THR A 1 111 ? -14.567 -4.351 30.082 1.00 91.19 111 THR A N 1
ATOM 900 C CA . THR A 1 111 ? -13.692 -5.337 29.425 1.00 91.19 111 THR A CA 1
ATOM 901 C C . THR A 1 111 ? -14.398 -6.683 29.261 1.00 91.19 111 THR A C 1
ATOM 903 O O . THR A 1 111 ? -14.247 -7.357 28.242 1.00 91.19 111 THR A O 1
ATOM 906 N N . HIS A 1 112 ? -15.232 -7.068 30.233 1.00 88.19 112 HIS A N 1
ATOM 907 C CA . HIS A 1 112 ? -16.029 -8.282 30.129 1.00 88.19 112 HIS A CA 1
ATOM 908 C C . HIS A 1 112 ? -17.099 -8.180 29.031 1.00 88.19 112 HIS A C 1
ATOM 910 O O . HIS A 1 112 ? -17.265 -9.130 28.267 1.00 88.19 112 HIS A O 1
ATOM 916 N N . VAL A 1 113 ? -17.757 -7.025 28.892 1.00 91.12 113 VAL A N 1
ATOM 917 C CA . VAL A 1 113 ? -18.698 -6.747 27.790 1.00 91.12 113 VAL A CA 1
ATOM 918 C C . VAL A 1 113 ? -17.992 -6.840 26.433 1.00 91.12 113 VAL A C 1
ATOM 920 O O . VAL A 1 113 ? -18.430 -7.596 25.567 1.00 91.12 113 VAL A O 1
ATOM 923 N N . LEU A 1 114 ? -16.849 -6.164 26.268 1.00 89.94 114 LEU A N 1
ATOM 924 C CA . LEU A 1 114 ? -16.055 -6.214 25.031 1.00 89.94 114 LEU A CA 1
ATOM 925 C C . LEU A 1 114 ? -15.606 -7.640 24.685 1.00 89.94 114 LEU A C 1
ATOM 927 O O . LEU A 1 114 ? -15.635 -8.048 23.528 1.00 89.94 114 LEU A O 1
ATOM 931 N N . SER A 1 115 ? -15.254 -8.446 25.691 1.00 86.75 115 SER A N 1
ATOM 932 C CA . SER A 1 115 ? -14.818 -9.829 25.470 1.00 86.75 115 SER A CA 1
ATOM 933 C C . SER A 1 115 ? -15.898 -10.732 24.860 1.00 86.75 115 SER A C 1
ATOM 935 O O . SER A 1 115 ? -15.559 -11.693 24.164 1.00 86.75 115 SER A O 1
ATOM 937 N N . ARG A 1 116 ? -17.180 -10.414 25.093 1.00 88.25 116 ARG A N 1
ATOM 938 C CA . ARG A 1 116 ? -18.342 -11.147 24.563 1.00 88.25 116 ARG A CA 1
ATOM 939 C C . ARG A 1 116 ? -18.806 -10.626 23.204 1.00 88.25 116 ARG A C 1
ATOM 941 O O . ARG A 1 116 ? -19.498 -11.345 22.488 1.00 88.25 116 ARG A O 1
ATOM 948 N N . HIS A 1 117 ? -18.423 -9.404 22.849 1.00 89.12 117 HIS A N 1
ATOM 949 C CA . HIS A 1 117 ? -18.856 -8.714 21.640 1.00 89.12 117 HIS A CA 1
ATOM 950 C C . HIS A 1 117 ? -17.638 -8.245 20.841 1.00 89.12 117 HIS A C 1
ATOM 952 O O . HIS A 1 117 ? -17.222 -7.095 20.931 1.00 89.12 117 HIS A O 1
ATOM 958 N N . ARG A 1 118 ? -17.051 -9.160 20.060 1.00 81.62 118 ARG A N 1
ATOM 959 C CA . ARG A 1 118 ? -15.878 -8.872 19.210 1.00 81.62 118 ARG A CA 1
ATOM 960 C C . ARG A 1 118 ? -16.232 -8.354 17.815 1.00 81.62 118 ARG A C 1
ATOM 962 O O . ARG A 1 118 ? -15.345 -8.002 17.051 1.00 81.62 118 ARG A O 1
ATOM 969 N N . ASP A 1 119 ? -17.514 -8.348 17.483 1.00 84.12 119 ASP A N 1
ATOM 970 C CA . ASP A 1 119 ? -18.083 -7.999 16.183 1.00 84.12 119 ASP A CA 1
ATOM 971 C C . ASP A 1 119 ? -18.660 -6.573 16.152 1.00 84.12 119 ASP A C 1
ATOM 973 O O . ASP A 1 119 ? -19.555 -6.272 15.365 1.00 84.12 119 ASP A O 1
ATOM 977 N N . LEU A 1 120 ? -18.179 -5.698 17.039 1.00 87.69 120 LEU A N 1
ATOM 978 C CA . LEU A 1 120 ? -18.639 -4.316 17.134 1.00 87.69 120 LEU A CA 1
ATOM 979 C C . LEU A 1 120 ? -17.994 -3.435 16.058 1.00 87.69 120 LEU A C 1
ATOM 981 O O . LEU A 1 120 ? -16.822 -3.600 15.719 1.00 87.69 120 LEU A O 1
ATOM 985 N N . LYS A 1 121 ? -18.773 -2.476 15.554 1.00 86.94 121 LYS A N 1
ATOM 986 C CA . LYS A 1 121 ? -18.344 -1.419 14.634 1.00 86.94 121 LYS A CA 1
ATOM 987 C C . LYS A 1 121 ? -18.354 -0.092 15.381 1.00 86.94 121 LYS A C 1
ATOM 989 O O . LYS A 1 121 ? -19.420 0.380 15.770 1.00 86.94 121 LYS A O 1
ATOM 994 N N . TRP A 1 122 ? -17.188 0.506 15.580 1.00 86.88 122 TRP A N 1
ATOM 995 C CA . TRP A 1 122 ? -17.054 1.757 16.323 1.00 86.88 122 TRP A CA 1
ATOM 996 C C . TRP A 1 122 ? -17.103 2.956 15.384 1.00 86.88 122 TRP A C 1
ATOM 998 O O . TRP A 1 122 ? -16.373 2.992 14.402 1.00 86.88 122 TRP A O 1
ATOM 1008 N N . LEU A 1 123 ? -17.937 3.942 15.694 1.00 82.44 123 LEU A N 1
ATOM 1009 C CA . LEU A 1 123 ? -18.032 5.217 14.995 1.00 82.44 123 LEU A CA 1
ATOM 1010 C C . LEU A 1 123 ? -17.446 6.312 15.880 1.00 82.44 123 LEU A C 1
ATOM 1012 O O . LEU A 1 123 ? -17.876 6.496 17.020 1.00 82.44 123 LEU A O 1
ATOM 1016 N N . THR A 1 124 ? -16.491 7.064 15.345 1.00 73.06 124 THR A N 1
ATOM 1017 C CA . THR A 1 124 ? -15.894 8.206 16.043 1.00 73.06 124 THR A CA 1
ATOM 1018 C C . THR A 1 124 ? -15.714 9.393 15.096 1.00 73.06 124 THR A C 1
ATOM 1020 O O . THR A 1 124 ? -15.386 9.216 13.920 1.00 73.06 124 THR A O 1
ATOM 1023 N N . PHE A 1 125 ? -15.955 10.610 15.592 1.00 60.25 125 PHE A N 1
ATOM 1024 C CA . PHE A 1 125 ? -15.785 11.869 14.863 1.00 60.25 125 PHE A CA 1
ATOM 1025 C C . PHE A 1 125 ? -14.631 12.649 15.491 1.00 60.25 125 PHE A C 1
ATOM 1027 O O . PHE A 1 125 ? -14.723 13.042 16.645 1.00 60.25 125 PHE A O 1
ATOM 1034 N N . HIS A 1 126 ? -13.523 12.841 14.766 1.00 58.72 126 HIS A N 1
ATOM 1035 C CA . HIS A 1 126 ? -12.293 13.447 15.314 1.00 58.72 126 HIS A CA 1
ATOM 1036 C C . HIS A 1 126 ? -11.738 12.784 16.611 1.00 58.72 126 HIS A C 1
ATOM 1038 O O . HIS A 1 126 ? -10.862 13.350 17.266 1.00 58.72 126 HIS A O 1
ATOM 1044 N N . GLY A 1 127 ? -12.176 11.570 16.971 1.00 59.91 127 GLY A N 1
ATOM 1045 C CA . GLY A 1 127 ? -12.014 11.009 18.321 1.00 59.91 127 GLY A CA 1
ATOM 1046 C C . GLY A 1 127 ? -10.792 10.128 18.553 1.00 59.91 127 GLY A C 1
ATOM 1047 O O . GLY A 1 127 ? -10.869 9.050 19.148 1.00 59.91 127 GLY A O 1
ATOM 1048 N N . LEU A 1 128 ? -9.620 10.615 18.143 1.00 77.25 128 LEU A N 1
ATOM 1049 C CA . LEU A 1 128 ? -8.348 10.053 18.613 1.00 77.25 128 LEU A CA 1
ATOM 1050 C C . LEU A 1 128 ? -8.263 10.095 20.151 1.00 77.25 128 LEU A C 1
ATOM 1052 O O . LEU A 1 128 ? -7.808 9.130 20.762 1.00 77.25 128 LEU A O 1
ATOM 1056 N N . TYR A 1 129 ? -8.764 11.168 20.776 1.00 88.62 129 TYR A N 1
ATOM 1057 C CA . TYR A 1 129 ? -8.828 11.301 22.234 1.00 88.62 129 TYR A CA 1
ATOM 1058 C C . TYR A 1 129 ? -9.829 10.337 22.874 1.00 88.62 129 TYR A C 1
ATOM 1060 O O . TYR A 1 129 ? -9.480 9.703 23.867 1.00 88.62 129 TYR A O 1
ATOM 1068 N N . ASP A 1 130 ? -11.016 10.161 22.290 1.00 89.44 130 ASP A N 1
ATOM 1069 C CA . ASP A 1 130 ? -12.028 9.237 22.818 1.00 89.44 130 ASP A CA 1
ATOM 1070 C C . ASP A 1 130 ? -11.495 7.804 22.843 1.00 89.44 130 ASP A C 1
ATOM 1072 O O . ASP A 1 130 ? -11.529 7.126 23.871 1.00 89.44 130 ASP A O 1
ATOM 1076 N N . LEU A 1 131 ? -10.902 7.359 21.730 1.00 89.38 131 LEU A N 1
ATOM 1077 C CA . LEU A 1 131 ? -10.262 6.047 21.648 1.00 89.38 131 LEU A CA 1
ATOM 1078 C C . LEU A 1 131 ? -9.074 5.934 22.594 1.00 89.38 131 LEU A C 1
ATOM 1080 O O . LEU A 1 131 ? -8.891 4.891 23.216 1.00 89.38 131 LEU A O 1
ATOM 1084 N N . ALA A 1 132 ? -8.275 6.987 22.743 1.00 92.69 132 ALA A N 1
ATOM 1085 C CA . ALA A 1 132 ? -7.156 6.988 23.669 1.00 92.69 132 ALA A CA 1
ATOM 1086 C C . ALA A 1 132 ? -7.618 6.836 25.125 1.00 92.69 132 ALA A C 1
ATOM 1088 O O . ALA A 1 132 ? -7.095 5.987 25.851 1.00 92.69 132 ALA A O 1
ATOM 1089 N N . TYR A 1 133 ? -8.637 7.582 25.550 1.00 94.62 133 TYR A N 1
ATOM 1090 C CA . TYR A 1 133 ? -9.222 7.403 26.874 1.00 94.62 133 TYR A CA 1
ATOM 1091 C C . TYR A 1 133 ? -9.856 6.024 27.036 1.00 94.62 133 TYR A C 1
ATOM 1093 O O . TYR A 1 133 ? -9.671 5.408 28.083 1.00 94.62 133 TYR A O 1
ATOM 1101 N N . MET A 1 134 ? -10.510 5.486 26.007 1.00 93.00 134 MET A N 1
ATOM 1102 C CA . MET A 1 134 ? -11.053 4.128 26.032 1.00 93.00 134 MET A CA 1
ATOM 1103 C C . MET A 1 134 ? -9.969 3.057 26.155 1.00 93.00 134 MET A C 1
ATOM 1105 O O . MET A 1 134 ? -10.102 2.151 26.977 1.00 93.00 134 MET A O 1
ATOM 1109 N N . VAL A 1 135 ? -8.864 3.167 25.414 1.00 93.56 135 VAL A N 1
ATOM 1110 C CA . VAL A 1 135 ? -7.701 2.281 25.570 1.00 93.56 135 VAL A CA 1
ATOM 1111 C C . VAL A 1 135 ? -7.165 2.375 26.995 1.00 93.56 135 VAL A C 1
ATOM 1113 O O . VAL A 1 135 ? -6.966 1.345 27.640 1.00 93.56 135 VAL A O 1
ATOM 1116 N N . LYS A 1 136 ? -6.962 3.589 27.519 1.00 95.62 136 LYS A N 1
ATOM 1117 C CA . LYS A 1 136 ? -6.469 3.796 28.886 1.00 95.62 136 LYS A CA 1
ATOM 1118 C C . LYS A 1 136 ? -7.424 3.207 29.931 1.00 95.62 136 LYS A C 1
ATOM 1120 O O . LYS A 1 136 ? -6.961 2.539 30.851 1.00 95.62 136 LYS A O 1
ATOM 1125 N N . LEU A 1 137 ? -8.733 3.402 29.775 1.00 94.50 137 LEU A N 1
ATOM 1126 C CA . LEU A 1 137 ? -9.763 2.861 30.665 1.00 94.50 137 LEU A CA 1
ATOM 1127 C C . LEU A 1 137 ? -9.800 1.332 30.627 1.00 94.50 137 LEU A C 1
ATOM 1129 O O . LEU A 1 137 ? -9.761 0.690 31.670 1.00 94.50 137 LEU A O 1
ATOM 1133 N N . VAL A 1 138 ? -9.851 0.721 29.445 1.00 93.06 138 VAL A N 1
ATOM 1134 C CA . VAL A 1 138 ? -9.981 -0.740 29.305 1.00 93.06 138 VAL A CA 1
ATOM 1135 C C . VAL A 1 138 ? -8.691 -1.458 29.709 1.00 93.06 138 VAL A C 1
ATOM 1137 O O . VAL A 1 138 ? -8.734 -2.526 30.313 1.00 93.06 138 VAL A O 1
ATOM 1140 N N . THR A 1 139 ? -7.524 -0.878 29.419 1.00 92.31 139 THR A N 1
ATOM 1141 C CA . THR A 1 139 ? -6.235 -1.502 29.762 1.00 92.31 139 THR A CA 1
ATOM 1142 C C . THR A 1 139 ? -5.759 -1.181 31.177 1.00 92.31 139 THR A C 1
ATOM 1144 O O . THR A 1 139 ? -4.891 -1.891 31.689 1.00 92.31 139 THR A O 1
ATOM 1147 N N . MET A 1 140 ? -6.283 -0.113 31.794 1.00 94.06 140 MET A N 1
ATOM 1148 C CA . MET A 1 140 ? -5.795 0.478 33.048 1.00 94.06 140 MET A CA 1
ATOM 1149 C C . MET A 1 140 ? -4.283 0.754 33.040 1.00 94.06 140 MET A C 1
ATOM 1151 O O . MET A 1 140 ? -3.610 0.683 34.071 1.00 94.06 140 MET A O 1
ATOM 1155 N N . LYS A 1 141 ? -3.732 1.056 31.860 1.00 94.25 141 LYS A N 1
ATOM 1156 C CA . LYS A 1 141 ? -2.310 1.328 31.636 1.00 94.25 141 LYS A CA 1
ATOM 1157 C C . LYS A 1 141 ? -2.131 2.668 30.924 1.00 94.25 141 LYS A C 1
ATOM 1159 O O . LYS A 1 141 ? -3.042 3.107 30.221 1.00 94.25 141 LYS A O 1
ATOM 1164 N N . PRO A 1 142 ? -0.956 3.308 31.065 1.00 96.19 142 PRO A N 1
ATOM 1165 C CA . PRO A 1 142 ? -0.564 4.376 30.158 1.00 96.19 142 PRO A CA 1
ATOM 1166 C C . PRO A 1 142 ? -0.647 3.896 28.708 1.00 96.19 142 PRO A C 1
ATOM 1168 O O . PRO A 1 142 ? -0.399 2.718 28.425 1.00 96.19 142 PRO A O 1
ATOM 1171 N N . LEU A 1 143 ? -0.939 4.813 27.791 1.00 94.38 143 LEU A N 1
ATOM 1172 C CA . LEU A 1 143 ? -0.885 4.531 26.363 1.00 94.38 143 LEU A CA 1
ATOM 1173 C C . LEU A 1 143 ? 0.514 4.038 25.976 1.00 94.38 143 LEU A C 1
ATOM 1175 O O . LEU A 1 143 ? 1.507 4.428 26.607 1.00 94.38 143 LEU A O 1
ATOM 1179 N N . PRO A 1 144 ? 0.646 3.200 24.941 1.00 90.12 144 PRO A N 1
ATOM 1180 C CA . PRO A 1 144 ? 1.952 2.706 24.541 1.00 90.12 144 PRO A CA 1
ATOM 1181 C C . PRO A 1 144 ? 2.824 3.827 23.966 1.00 90.12 144 PRO A C 1
ATOM 1183 O O . PRO A 1 144 ? 2.348 4.899 23.599 1.00 90.12 144 PRO A O 1
ATOM 1186 N N . VAL A 1 145 ? 4.137 3.597 23.937 1.00 83.19 145 VAL A N 1
ATOM 1187 C CA . VAL A 1 145 ? 5.112 4.614 23.511 1.00 83.19 145 VAL A CA 1
ATOM 1188 C C . VAL A 1 145 ? 4.982 4.921 22.024 1.00 83.19 145 VAL A C 1
ATOM 1190 O O . VAL A 1 145 ? 5.113 6.080 21.636 1.00 83.19 145 VAL A O 1
ATOM 1193 N N . SER A 1 146 ? 4.726 3.902 21.204 1.00 81.19 146 SER A N 1
ATOM 1194 C CA . SER A 1 146 ? 4.599 4.070 19.764 1.00 81.19 146 SER A CA 1
ATOM 1195 C C . SER A 1 146 ? 3.135 4.176 19.336 1.00 81.19 146 SER A C 1
ATOM 1197 O O . SER A 1 146 ? 2.251 3.522 19.891 1.00 81.19 146 SER A O 1
ATOM 1199 N N . MET A 1 147 ? 2.894 4.986 18.304 1.00 77.38 147 MET A N 1
ATOM 1200 C CA . MET A 1 147 ? 1.588 5.068 17.647 1.00 77.38 147 MET A CA 1
ATOM 1201 C C . MET A 1 147 ? 1.185 3.717 17.036 1.00 77.38 147 MET A C 1
ATOM 1203 O O . MET A 1 147 ? 0.009 3.384 17.024 1.00 77.38 147 MET A O 1
ATOM 1207 N N . LEU A 1 148 ? 2.161 2.907 16.608 1.00 71.69 148 LEU A N 1
ATOM 1208 C CA . LEU A 1 148 ? 1.930 1.560 16.086 1.00 71.69 148 LEU A CA 1
ATOM 1209 C C . LEU A 1 148 ? 1.317 0.633 17.139 1.00 71.69 148 LEU A C 1
ATOM 1211 O O . LEU A 1 148 ? 0.256 0.062 16.906 1.00 71.69 148 LEU A O 1
ATOM 1215 N N . ASP A 1 149 ? 1.942 0.536 18.313 1.00 78.25 149 ASP A N 1
ATOM 1216 C CA . ASP A 1 149 ? 1.419 -0.273 19.418 1.00 78.25 149 ASP A CA 1
ATOM 1217 C C . ASP A 1 149 ? 0.024 0.221 19.837 1.00 78.25 149 ASP A C 1
ATOM 1219 O O . ASP A 1 149 ? -0.840 -0.565 20.219 1.00 78.25 149 ASP A O 1
ATOM 1223 N N . PHE A 1 150 ? -0.221 1.536 19.766 1.00 84.38 150 PHE A N 1
ATOM 1224 C CA . PHE A 1 150 ? -1.534 2.108 20.063 1.00 84.38 150 PHE A CA 1
ATOM 1225 C C . PHE A 1 150 ? -2.587 1.623 19.068 1.00 84.38 150 PHE A C 1
ATOM 1227 O O . PHE A 1 150 ? -3.661 1.178 19.477 1.00 84.38 150 PHE A O 1
ATOM 1234 N N . THR A 1 151 ? -2.265 1.639 17.776 1.00 78.00 151 THR A N 1
ATOM 1235 C CA . THR A 1 151 ? -3.142 1.121 16.728 1.00 78.00 151 THR A CA 1
ATOM 1236 C C . THR A 1 151 ? -3.353 -0.392 16.845 1.00 78.00 151 THR A C 1
ATOM 1238 O O . THR A 1 151 ? -4.479 -0.852 16.665 1.00 78.00 151 THR A O 1
ATOM 1241 N N . GLU A 1 152 ? -2.328 -1.170 17.209 1.00 75.62 152 GLU A N 1
ATOM 1242 C CA . GLU A 1 152 ? -2.468 -2.611 17.474 1.00 75.62 152 GLU A CA 1
ATOM 1243 C C . GLU A 1 152 ? -3.401 -2.890 18.657 1.00 75.62 152 GLU A C 1
ATOM 1245 O O . GLU A 1 152 ? -4.251 -3.781 18.581 1.00 75.62 152 GLU A O 1
ATOM 1250 N N . ILE A 1 153 ? -3.292 -2.112 19.738 1.00 80.94 153 ILE A N 1
ATOM 1251 C CA . ILE A 1 153 ? -4.203 -2.229 20.880 1.00 80.94 153 ILE A CA 1
ATOM 1252 C C . ILE A 1 153 ? -5.628 -1.881 20.454 1.00 80.94 153 ILE A C 1
ATOM 1254 O O . ILE A 1 153 ? -6.544 -2.626 20.797 1.00 80.94 153 ILE A O 1
ATOM 1258 N N . ILE A 1 154 ? -5.832 -0.812 19.676 1.00 84.94 154 ILE A N 1
ATOM 1259 C CA . ILE A 1 154 ? -7.164 -0.457 19.168 1.00 84.94 154 ILE A CA 1
ATOM 1260 C C . ILE A 1 154 ? -7.747 -1.602 18.340 1.00 84.94 154 ILE A C 1
ATOM 1262 O O . ILE A 1 154 ? -8.864 -2.037 18.610 1.00 84.94 154 ILE A O 1
ATOM 1266 N N . ALA A 1 155 ? -6.983 -2.134 17.386 1.00 76.44 155 ALA A N 1
ATOM 1267 C CA . ALA A 1 155 ? -7.416 -3.247 16.547 1.00 76.44 155 ALA A CA 1
ATOM 1268 C C . ALA A 1 155 ? -7.761 -4.495 17.375 1.00 76.44 155 ALA A C 1
ATOM 1270 O O . ALA A 1 155 ? -8.741 -5.182 17.102 1.00 76.44 155 ALA A O 1
ATOM 1271 N N . THR A 1 156 ? -6.982 -4.767 18.423 1.00 78.19 156 THR A N 1
ATOM 1272 C CA . THR A 1 156 ? -7.177 -5.931 19.296 1.00 78.19 156 THR A CA 1
ATOM 1273 C C . THR A 1 156 ? -8.395 -5.781 20.208 1.00 78.19 156 THR A C 1
ATOM 1275 O O . THR A 1 156 ? -9.109 -6.754 20.448 1.00 78.19 156 THR A O 1
ATOM 1278 N N . VAL A 1 157 ? -8.614 -4.583 20.755 1.00 79.75 157 VAL A N 1
ATOM 1279 C CA . VAL A 1 157 ? -9.646 -4.321 21.769 1.00 79.75 157 VAL A CA 1
ATOM 1280 C C . VAL A 1 157 ? -10.992 -3.977 21.134 1.00 79.75 157 VAL A C 1
ATOM 1282 O O . VAL A 1 157 ? -12.025 -4.430 21.625 1.00 79.75 157 VAL A O 1
ATOM 1285 N N . PHE A 1 158 ? -10.988 -3.195 20.055 1.00 81.38 158 PHE A N 1
ATOM 1286 C CA . PHE A 1 158 ? -12.194 -2.621 19.453 1.00 81.38 158 PHE A CA 1
ATOM 1287 C C . PHE A 1 158 ? -12.530 -3.203 18.076 1.00 81.38 158 PHE A C 1
ATOM 1289 O O . PHE A 1 158 ? -13.656 -3.032 17.618 1.00 81.38 158 PHE A O 1
ATOM 1296 N N . GLY A 1 159 ? -11.612 -3.932 17.432 1.00 74.00 159 GLY A N 1
ATOM 1297 C CA . GLY A 1 159 ? -11.859 -4.527 16.119 1.00 74.00 159 GLY A CA 1
ATOM 1298 C C . GLY A 1 159 ? -11.999 -3.461 15.031 1.00 74.00 159 GLY A C 1
ATOM 1299 O O . GLY A 1 159 ? -11.032 -2.766 14.720 1.00 74.00 159 GLY A O 1
ATOM 1300 N N . ALA A 1 160 ? -13.193 -3.346 14.442 1.00 67.88 160 ALA A N 1
ATOM 1301 C CA . ALA A 1 160 ? -13.473 -2.413 13.353 1.00 67.88 160 ALA A CA 1
ATOM 1302 C C . ALA A 1 160 ? -13.820 -1.012 13.884 1.00 67.88 160 ALA A C 1
ATOM 1304 O O . ALA A 1 160 ? -14.816 -0.828 14.586 1.00 67.88 160 ALA A O 1
ATOM 1305 N N . VAL A 1 161 ? -13.025 -0.011 13.498 1.00 67.81 161 VAL A N 1
ATOM 1306 C CA . VAL A 1 161 ? -13.235 1.402 13.844 1.00 67.81 161 VAL A CA 1
ATOM 1307 C C . VAL A 1 161 ? -13.371 2.222 12.563 1.00 67.81 161 VAL A C 1
ATOM 1309 O O . VAL A 1 161 ? -12.444 2.273 11.758 1.00 67.81 161 VAL A O 1
ATOM 1312 N N . CYS A 1 162 ? -14.517 2.873 12.382 1.00 63.62 162 CYS A N 1
ATOM 1313 C CA . CYS A 1 162 ? -14.807 3.776 11.277 1.00 63.62 162 CYS A CA 1
ATOM 1314 C C . CYS A 1 162 ? -14.612 5.233 11.719 1.00 63.62 162 CYS A C 1
ATOM 1316 O O . CYS A 1 162 ? -15.265 5.723 12.646 1.00 63.62 162 CYS A O 1
ATOM 1318 N N . TRP A 1 163 ? -13.734 5.939 11.011 1.00 61.91 163 TRP A N 1
ATOM 1319 C CA . TRP A 1 163 ? -13.423 7.344 11.253 1.00 61.91 163 TRP A CA 1
ATOM 1320 C C . TRP A 1 163 ? -14.332 8.231 10.404 1.00 61.91 163 TRP A C 1
ATOM 1322 O O . TRP A 1 163 ? -14.263 8.201 9.177 1.00 61.91 163 TRP A O 1
ATOM 1332 N N . MET A 1 164 ? -15.184 9.032 11.040 1.00 48.19 164 MET A N 1
ATOM 1333 C CA . MET A 1 164 ? -16.011 10.005 10.329 1.00 48.19 164 MET A CA 1
ATOM 1334 C C . MET A 1 164 ? -15.177 11.264 10.048 1.00 48.19 164 MET A C 1
ATOM 1336 O O . MET A 1 164 ? -14.800 11.977 10.979 1.00 48.19 164 MET A O 1
ATOM 1340 N N . SER A 1 165 ? -14.862 11.528 8.773 1.00 41.50 165 SER A N 1
ATOM 1341 C CA . SER A 1 165 ? -14.272 12.799 8.327 1.00 41.50 165 SER A CA 1
ATOM 1342 C C . SER A 1 165 ? -15.366 13.835 8.036 1.00 41.50 165 SER A C 1
ATOM 1344 O O . SER A 1 165 ? -16.510 13.495 7.737 1.00 41.50 165 SER A O 1
ATOM 1346 N N . SER A 1 166 ? -15.026 15.122 8.127 1.00 31.95 166 SER A N 1
ATOM 1347 C CA . SER A 1 166 ? -15.940 16.270 8.015 1.00 31.95 166 SER A CA 1
ATOM 1348 C C . SER A 1 166 ? -16.492 16.552 6.603 1.00 31.95 166 SER A C 1
ATOM 1350 O O . SER A 1 166 ? -16.958 17.659 6.337 1.00 31.95 166 SER A O 1
ATOM 1352 N N . THR A 1 167 ? -16.490 15.574 5.694 1.00 28.44 167 THR A N 1
ATOM 1353 C CA . THR A 1 167 ? -16.985 15.739 4.319 1.00 28.44 167 THR A CA 1
ATOM 1354 C C . THR A 1 167 ? -17.902 14.591 3.902 1.00 28.44 167 THR A C 1
ATOM 1356 O O . THR A 1 167 ? -17.425 13.594 3.377 1.00 28.44 167 THR A O 1
ATOM 1359 N N . TRP A 1 168 ? -19.215 14.761 4.077 1.00 24.45 168 TRP A N 1
ATOM 1360 C CA . TRP A 1 168 ? -20.269 14.119 3.269 1.00 24.45 168 TRP A CA 1
ATOM 1361 C C . TRP A 1 168 ? -21.426 15.127 3.113 1.00 24.45 168 TRP A C 1
ATOM 1363 O O . TRP A 1 168 ? -21.665 15.883 4.060 1.00 24.45 168 TRP A O 1
ATOM 1373 N N . PRO A 1 169 ? -22.112 15.203 1.948 1.00 34.81 169 PRO A N 1
ATOM 1374 C CA . PRO A 1 169 ? -22.581 14.042 1.184 1.00 34.81 169 PRO A CA 1
ATOM 1375 C C . PRO A 1 169 ? -22.298 14.065 -0.335 1.00 34.81 169 PRO A C 1
ATOM 1377 O O . PRO A 1 169 ? -22.440 15.101 -0.972 1.00 34.81 169 PRO A O 1
ATOM 1380 N N . ASP A 1 170 ? -21.987 12.903 -0.928 1.00 24.52 170 ASP A N 1
ATOM 1381 C CA . ASP A 1 170 ? -22.812 12.328 -2.006 1.00 24.52 170 ASP A CA 1
ATOM 1382 C C . ASP A 1 170 ? -22.388 10.897 -2.399 1.00 24.52 170 ASP A C 1
ATOM 1384 O O . ASP A 1 170 ? -21.235 10.622 -2.714 1.00 24.52 170 ASP A O 1
ATOM 1388 N N . SER A 1 171 ? -23.394 10.015 -2.461 1.00 25.39 171 SER A N 1
ATOM 1389 C CA . SER A 1 171 ? -23.449 8.659 -3.047 1.00 25.39 171 SER A CA 1
ATOM 1390 C C . SER A 1 171 ? -23.029 7.417 -2.218 1.00 25.39 171 SER A C 1
ATOM 1392 O O . SER A 1 171 ? -21.869 7.073 -2.034 1.00 25.39 171 SER A O 1
ATOM 1394 N N . THR A 1 172 ? -24.081 6.673 -1.837 1.00 24.66 172 THR A N 1
ATOM 1395 C CA . THR A 1 172 ? -24.172 5.221 -1.575 1.00 24.66 172 THR A CA 1
ATOM 1396 C C . THR A 1 172 ? -23.383 4.621 -0.406 1.00 24.66 172 THR A C 1
ATOM 1398 O O . THR A 1 172 ? -22.268 4.132 -0.559 1.00 24.66 172 THR A O 1
ATOM 1401 N N . MET A 1 173 ? -24.069 4.486 0.739 1.00 25.31 173 MET A N 1
ATOM 1402 C CA . MET A 1 173 ? -23.822 3.380 1.669 1.00 25.31 173 MET A CA 1
ATOM 1403 C C . MET A 1 173 ? -23.945 2.056 0.909 1.00 25.31 173 MET A C 1
ATOM 1405 O O . MET A 1 173 ? -25.015 1.725 0.398 1.00 25.31 173 MET A O 1
ATOM 1409 N N . THR A 1 174 ? -22.868 1.281 0.867 1.00 24.73 174 THR A N 1
ATOM 1410 C CA . THR A 1 174 ? -22.939 -0.153 0.585 1.00 24.73 174 THR A CA 1
ATOM 1411 C C . THR A 1 174 ? -22.376 -0.903 1.785 1.00 24.73 174 THR A C 1
ATOM 1413 O O . THR A 1 174 ? -21.169 -1.050 1.958 1.00 24.73 174 THR A O 1
ATOM 1416 N N . CYS A 1 175 ? -23.281 -1.367 2.648 1.00 24.02 175 CYS A N 1
ATOM 1417 C CA . CYS A 1 175 ? -22.985 -2.446 3.582 1.00 24.02 175 CYS A CA 1
ATOM 1418 C C . CYS A 1 175 ? -22.723 -3.711 2.758 1.00 24.02 175 CYS A C 1
ATOM 1420 O O . CYS A 1 175 ? -23.551 -4.093 1.934 1.00 24.02 175 CYS A O 1
ATOM 1422 N N . THR A 1 176 ? -21.580 -4.363 2.965 1.00 26.58 176 THR A N 1
ATOM 1423 C CA . THR A 1 176 ? -21.317 -5.689 2.395 1.00 26.58 176 THR A CA 1
ATOM 1424 C C . THR A 1 176 ? -21.279 -6.714 3.517 1.00 26.58 176 THR A C 1
ATOM 1426 O O . THR A 1 176 ? -20.335 -6.793 4.300 1.00 26.58 176 THR A O 1
ATOM 1429 N N . GLY A 1 177 ? -22.354 -7.489 3.587 1.00 24.64 177 GLY A N 1
ATOM 1430 C CA . GLY A 1 177 ? -22.477 -8.690 4.389 1.00 24.64 177 GLY A CA 1
ATOM 1431 C C . GLY A 1 177 ? -23.408 -9.648 3.667 1.00 24.64 177 GLY A C 1
ATOM 1432 O O . GLY A 1 177 ? -24.607 -9.584 3.868 1.00 24.64 177 GLY A O 1
ATOM 1433 N N . GLU A 1 178 ? -22.844 -10.486 2.799 1.00 24.08 178 GLU A N 1
ATOM 1434 C CA . GLU A 1 178 ? -23.316 -11.841 2.500 1.00 24.08 178 GLU A CA 1
ATOM 1435 C C . GLU A 1 178 ? -22.233 -12.554 1.677 1.00 24.08 178 GLU A C 1
ATOM 1437 O O . GLU A 1 178 ? -21.839 -12.107 0.598 1.00 24.08 178 GLU A O 1
ATOM 1442 N N . LEU A 1 179 ? -21.714 -13.657 2.222 1.00 35.34 179 LEU A N 1
ATOM 1443 C CA . LEU A 1 179 ? -20.908 -14.626 1.486 1.00 35.34 179 LEU A CA 1
ATOM 1444 C C . LEU A 1 179 ? -21.815 -15.267 0.430 1.00 35.34 179 LEU A C 1
ATOM 1446 O O . LEU A 1 179 ? -22.610 -16.149 0.745 1.00 35.34 179 LEU A O 1
ATOM 1450 N N . SER A 1 180 ? -21.697 -14.809 -0.814 1.00 24.14 180 SER A N 1
ATOM 1451 C CA . SER A 1 180 ? -22.217 -15.505 -1.988 1.00 24.14 180 SER A CA 1
ATOM 1452 C C . SER A 1 180 ? -21.199 -15.444 -3.127 1.00 24.14 180 SER A C 1
ATOM 1454 O O . SER A 1 180 ? -20.461 -14.471 -3.294 1.00 24.14 180 SER A O 1
ATOM 1456 N N . ASP A 1 181 ? -21.106 -16.566 -3.832 1.00 32.31 181 ASP A N 1
ATOM 1457 C CA . ASP A 1 181 ? -20.056 -16.924 -4.775 1.00 32.31 181 ASP A CA 1
ATOM 1458 C C . ASP A 1 181 ? -19.861 -15.911 -5.923 1.00 32.31 181 ASP A C 1
ATOM 1460 O O . ASP A 1 181 ? -20.806 -15.460 -6.566 1.00 32.31 181 ASP A O 1
ATOM 1464 N N . HIS A 1 182 ? -18.587 -15.626 -6.223 1.00 33.59 182 HIS A N 1
ATOM 1465 C CA . HIS A 1 182 ? -18.088 -14.992 -7.455 1.00 33.59 182 HIS A CA 1
ATOM 1466 C C . HIS A 1 182 ? -18.536 -13.551 -7.783 1.00 33.59 182 HIS A C 1
ATOM 1468 O O . HIS A 1 182 ? -18.769 -13.222 -8.948 1.00 33.59 182 HIS A O 1
ATOM 1474 N N . CYS A 1 183 ? -18.545 -12.644 -6.803 1.00 32.91 183 CYS A N 1
ATOM 1475 C CA . CYS A 1 183 ? -18.572 -11.205 -7.085 1.00 32.91 183 CYS A CA 1
ATOM 1476 C C . CYS A 1 183 ? -17.149 -10.704 -7.420 1.00 32.91 183 CYS A C 1
ATOM 1478 O O . CYS A 1 183 ? -16.236 -10.866 -6.608 1.00 32.91 183 CYS A O 1
ATOM 1480 N N . GLU A 1 184 ? -16.932 -10.122 -8.608 1.00 41.91 184 GLU A N 1
ATOM 1481 C CA . GLU A 1 184 ? -15.693 -9.396 -8.932 1.00 41.91 184 GLU A CA 1
ATOM 1482 C C . GLU A 1 184 ? -15.486 -8.284 -7.892 1.00 41.91 184 GLU A C 1
ATOM 1484 O O . GLU A 1 184 ? -16.120 -7.232 -7.952 1.00 41.91 184 GLU A O 1
ATOM 1489 N N . MET A 1 185 ? -14.612 -8.516 -6.910 1.00 56.38 185 MET A N 1
ATOM 1490 C CA . MET A 1 185 ? -14.240 -7.490 -5.942 1.00 56.38 185 MET A CA 1
ATOM 1491 C C . MET A 1 185 ? -13.497 -6.372 -6.677 1.00 56.38 185 MET A C 1
ATOM 1493 O O . MET A 1 185 ? -12.437 -6.602 -7.259 1.00 56.38 185 MET A O 1
ATOM 1497 N N . GLY A 1 186 ? -14.085 -5.174 -6.683 1.00 78.12 186 GLY A N 1
ATOM 1498 C CA . GLY A 1 186 ? -13.498 -3.987 -7.302 1.00 78.12 186 GLY A CA 1
ATOM 1499 C C . GLY A 1 186 ? -12.152 -3.584 -6.685 1.00 78.12 186 GLY A C 1
ATOM 1500 O O . GLY A 1 186 ? -11.763 -4.061 -5.618 1.00 78.12 186 GLY A O 1
ATOM 1501 N N . ILE A 1 187 ? -11.446 -2.681 -7.371 1.00 92.50 187 ILE A N 1
ATOM 1502 C CA . ILE A 1 187 ? -10.182 -2.097 -6.902 1.00 92.50 187 ILE A CA 1
ATOM 1503 C C 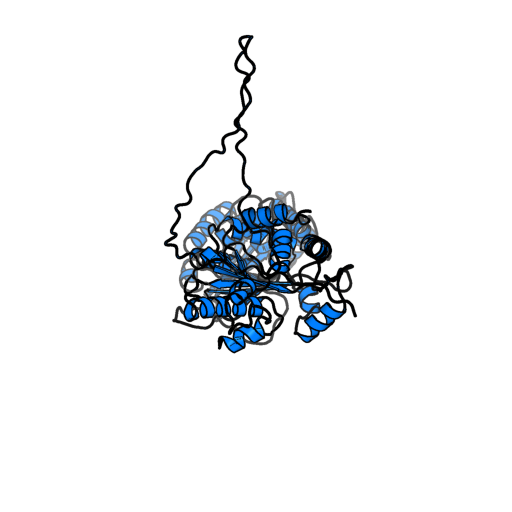. ILE A 1 187 ? -10.470 -1.213 -5.685 1.00 92.50 187 ILE A C 1
ATOM 1505 O O . ILE A 1 187 ? -11.255 -0.268 -5.768 1.00 92.50 187 ILE A O 1
ATOM 1509 N N . ARG A 1 188 ? -9.841 -1.528 -4.552 1.00 94.88 188 ARG A N 1
ATOM 1510 C CA . ARG A 1 188 ? -9.997 -0.810 -3.284 1.00 94.88 188 ARG A CA 1
ATOM 1511 C C . ARG A 1 188 ? -9.042 0.375 -3.254 1.00 94.88 188 ARG A C 1
ATOM 1513 O O . ARG A 1 188 ? -7.829 0.185 -3.228 1.00 94.88 188 ARG A O 1
ATOM 1520 N N . GLN A 1 189 ? -9.599 1.581 -3.239 1.00 95.31 189 GLN A N 1
ATOM 1521 C CA . GLN A 1 189 ? -8.837 2.817 -3.081 1.00 95.31 189 GLN A CA 1
ATOM 1522 C C . GLN A 1 189 ? -8.391 2.973 -1.626 1.00 95.31 189 GLN A C 1
ATOM 1524 O O . GLN A 1 189 ? -9.225 3.020 -0.716 1.00 95.31 189 GLN A O 1
ATOM 1529 N N . VAL A 1 190 ? -7.080 3.034 -1.403 1.00 92.81 190 VAL A N 1
ATOM 1530 C CA . VAL A 1 190 ? -6.487 3.154 -0.071 1.00 92.81 190 VAL A CA 1
ATOM 1531 C C . VAL A 1 190 ? -5.835 4.523 0.078 1.00 92.81 190 VAL A C 1
ATOM 1533 O O . VAL A 1 190 ? -4.945 4.900 -0.684 1.00 92.81 190 VAL A O 1
ATOM 1536 N N . TRP A 1 191 ? -6.287 5.242 1.095 1.00 89.69 191 TRP A N 1
ATOM 1537 C CA . TRP A 1 191 ? -5.891 6.586 1.496 1.00 89.69 191 TRP A CA 1
ATOM 1538 C C . TRP A 1 191 ? -5.439 6.565 2.960 1.00 89.69 191 TRP A C 1
ATOM 1540 O O . TRP A 1 191 ? -5.521 5.536 3.636 1.00 89.69 191 TRP A O 1
ATOM 1550 N N . ALA A 1 192 ? -4.980 7.699 3.492 1.00 75.44 192 ALA A N 1
ATOM 1551 C CA . ALA A 1 192 ? -4.541 7.775 4.888 1.00 75.44 192 ALA A CA 1
ATOM 1552 C C . ALA A 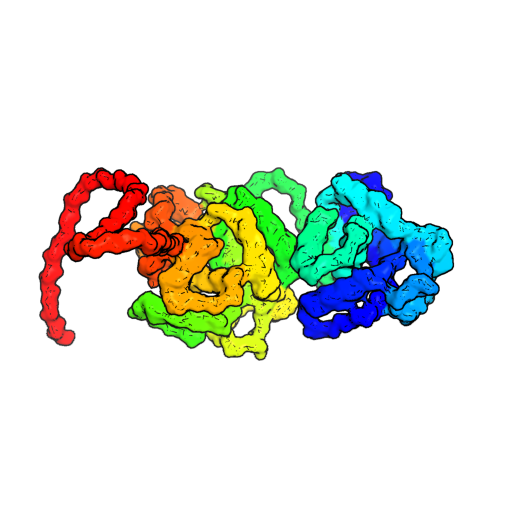1 192 ? -5.640 7.339 5.883 1.00 75.44 192 ALA A C 1
ATOM 1554 O O . ALA A 1 192 ? -5.355 6.649 6.859 1.00 75.44 192 ALA A O 1
ATOM 1555 N N . CYS A 1 193 ? -6.903 7.683 5.607 1.00 70.62 193 CYS A N 1
ATOM 1556 C CA . CYS A 1 193 ? -8.033 7.442 6.508 1.00 70.62 193 CYS A CA 1
ATOM 1557 C C . CYS A 1 193 ? -8.436 5.964 6.661 1.00 70.62 193 CYS A C 1
ATOM 1559 O O . CYS A 1 193 ? -8.963 5.594 7.708 1.00 70.62 193 CYS A O 1
ATOM 1561 N N . ASN A 1 194 ? -8.192 5.121 5.651 1.00 72.06 194 ASN A N 1
ATOM 1562 C CA . ASN A 1 194 ? -8.589 3.707 5.647 1.00 72.06 194 ASN A CA 1
ATOM 1563 C C . ASN A 1 194 ? -7.402 2.735 5.534 1.00 72.06 194 ASN A C 1
ATOM 1565 O O . ASN A 1 194 ? -7.607 1.523 5.477 1.00 72.06 194 ASN A O 1
ATOM 1569 N N . LEU A 1 195 ? -6.160 3.235 5.551 1.00 83.81 195 LEU A N 1
ATOM 1570 C CA . LEU A 1 195 ? -4.956 2.418 5.391 1.00 83.81 195 LEU A CA 1
ATOM 1571 C C . LEU A 1 195 ? -4.908 1.219 6.344 1.00 83.81 195 LEU A C 1
ATOM 1573 O O . LEU A 1 195 ? -4.614 0.104 5.920 1.00 83.81 195 LEU A O 1
ATOM 1577 N N . MET A 1 196 ? -5.191 1.435 7.629 1.00 84.75 196 MET A N 1
ATOM 1578 C CA . MET A 1 196 ? -5.089 0.371 8.631 1.00 84.75 196 MET A CA 1
ATOM 1579 C C . MET A 1 196 ? -6.139 -0.720 8.433 1.00 84.75 196 MET A C 1
ATOM 1581 O O . MET A 1 196 ? -5.816 -1.901 8.535 1.00 84.75 196 MET A O 1
ATOM 1585 N N . GLU A 1 197 ? -7.373 -0.330 8.115 1.00 77.06 197 GLU A N 1
ATOM 1586 C CA . GLU A 1 197 ? -8.459 -1.266 7.822 1.00 77.06 197 GLU A CA 1
ATOM 1587 C C . GLU A 1 197 ? -8.112 -2.131 6.603 1.00 77.06 197 GLU A C 1
ATOM 1589 O O . GLU A 1 197 ? -8.260 -3.354 6.617 1.00 77.06 197 GLU A O 1
ATOM 1594 N N . GLU A 1 198 ? -7.594 -1.506 5.549 1.00 91.94 198 GLU A N 1
ATOM 1595 C CA . GLU A 1 198 ? -7.270 -2.207 4.312 1.00 91.94 198 GLU A CA 1
ATOM 1596 C C . GLU A 1 198 ? -6.027 -3.097 4.443 1.00 91.94 198 GLU A C 1
ATOM 1598 O O . GLU A 1 198 ? -6.021 -4.214 3.921 1.00 91.94 198 GLU A O 1
ATOM 1603 N N . LEU A 1 199 ? -5.016 -2.687 5.217 1.00 87.12 199 LEU A N 1
ATOM 1604 C CA . LEU A 1 199 ? -3.877 -3.551 5.540 1.00 87.12 199 LEU A CA 1
ATOM 1605 C C . LEU A 1 199 ? -4.281 -4.769 6.383 1.00 87.12 199 LEU A C 1
ATOM 1607 O O . LEU A 1 199 ? -3.722 -5.845 6.181 1.00 87.12 199 LEU A O 1
ATOM 1611 N N . GLN A 1 200 ? -5.261 -4.644 7.284 1.00 86.00 200 GLN A N 1
ATOM 1612 C CA . GLN A 1 200 ? -5.802 -5.790 8.029 1.00 86.00 200 GLN A CA 1
ATOM 1613 C C . GLN A 1 200 ? -6.525 -6.779 7.107 1.00 86.00 200 GLN A C 1
ATOM 1615 O O . GLN A 1 200 ? -6.328 -7.990 7.217 1.00 86.00 200 GLN A O 1
ATOM 1620 N N . LYS A 1 201 ? -7.332 -6.279 6.161 1.00 88.75 201 LYS A N 1
ATOM 1621 C CA . LYS A 1 201 ? -7.991 -7.125 5.151 1.00 88.75 201 LYS A CA 1
ATOM 1622 C C . LYS A 1 201 ? -6.967 -7.829 4.260 1.00 88.75 201 LYS A C 1
ATOM 1624 O O . LYS A 1 201 ? -7.111 -9.022 3.991 1.00 88.75 201 LYS A O 1
ATOM 1629 N N . MET A 1 202 ? -5.927 -7.111 3.836 1.00 96.06 202 MET A N 1
ATOM 1630 C CA . MET A 1 202 ? -4.825 -7.664 3.049 1.00 96.06 202 MET A CA 1
ATOM 1631 C C . MET A 1 202 ? -4.088 -8.775 3.807 1.00 96.06 202 MET A C 1
ATOM 1633 O O . MET A 1 202 ? -3.898 -9.863 3.270 1.00 96.06 202 MET A O 1
ATOM 1637 N N . ASP A 1 203 ? -3.716 -8.531 5.062 1.00 92.88 203 ASP A N 1
ATOM 1638 C CA . ASP A 1 203 ? -3.072 -9.516 5.936 1.00 92.88 203 ASP A CA 1
ATOM 1639 C C . ASP A 1 203 ? -3.924 -10.784 6.118 1.00 92.88 203 ASP A C 1
ATOM 1641 O O . ASP A 1 203 ? -3.439 -11.908 5.955 1.00 92.88 203 ASP A O 1
ATOM 1645 N N . ALA A 1 204 ? -5.226 -10.635 6.372 1.00 89.50 204 ALA A N 1
ATOM 1646 C CA . ALA A 1 204 ? -6.136 -11.774 6.450 1.00 89.50 204 ALA A CA 1
ATOM 1647 C C . ALA A 1 204 ? -6.161 -12.570 5.130 1.00 89.50 204 ALA A C 1
ATOM 1649 O O . ALA A 1 204 ? -6.031 -13.797 5.138 1.00 89.50 204 ALA A O 1
ATOM 1650 N N . ALA A 1 205 ? -6.248 -11.885 3.986 1.00 93.38 205 ALA A N 1
ATOM 1651 C CA . ALA A 1 205 ? -6.263 -12.519 2.669 1.00 93.38 205 ALA A CA 1
ATOM 1652 C C . ALA A 1 205 ? -4.953 -13.264 2.346 1.00 93.38 205 ALA A C 1
ATOM 1654 O O . ALA A 1 205 ? -5.000 -14.375 1.804 1.00 93.38 205 ALA A O 1
ATOM 1655 N N . LEU A 1 206 ? -3.801 -12.712 2.744 1.00 95.50 206 LEU A N 1
ATOM 1656 C CA . LEU A 1 206 ? -2.469 -13.293 2.538 1.00 95.50 206 LEU A CA 1
ATOM 1657 C C . LEU A 1 206 ? -2.266 -14.639 3.247 1.00 95.50 206 LEU A C 1
ATOM 1659 O O . LEU A 1 206 ? -1.311 -15.348 2.933 1.00 95.50 206 LEU A O 1
ATOM 1663 N N . HIS A 1 207 ? -3.132 -15.048 4.179 1.00 89.94 207 HIS A N 1
ATOM 1664 C CA . HIS A 1 207 ? -3.076 -16.393 4.762 1.00 89.94 207 HIS A CA 1
ATOM 1665 C C . HIS A 1 207 ? -3.460 -17.487 3.758 1.00 89.94 207 HIS A C 1
ATOM 1667 O O . HIS A 1 207 ? -2.898 -18.582 3.814 1.00 89.94 207 HIS A O 1
ATOM 1673 N N . HIS A 1 208 ? -4.355 -17.180 2.818 1.00 89.12 208 HIS A N 1
ATOM 1674 C CA . HIS A 1 208 ? -4.896 -18.141 1.852 1.00 89.12 208 HIS A CA 1
ATOM 1675 C C . HIS A 1 208 ? -4.517 -17.824 0.397 1.00 89.12 208 HIS A C 1
ATOM 1677 O O . HIS A 1 208 ? -4.496 -18.728 -0.432 1.00 89.12 208 HIS A O 1
ATOM 1683 N N . HIS A 1 209 ? -4.161 -16.572 0.094 1.00 95.44 209 HIS A N 1
ATOM 1684 C CA . HIS A 1 209 ? -3.842 -16.095 -1.253 1.00 95.44 209 HIS A CA 1
ATOM 1685 C C . HIS A 1 209 ? -2.408 -15.569 -1.281 1.00 95.44 209 HIS A C 1
ATOM 1687 O O . HIS A 1 209 ? -2.133 -14.430 -0.909 1.00 95.44 209 HIS A O 1
ATOM 1693 N N . LYS A 1 210 ? -1.475 -16.451 -1.650 1.00 95.56 210 LYS A N 1
ATOM 1694 C CA . LYS A 1 210 ? -0.023 -16.232 -1.541 1.00 95.56 210 LYS A CA 1
ATOM 1695 C C . LYS A 1 210 ? 0.613 -15.639 -2.798 1.00 95.56 210 LYS A C 1
ATOM 1697 O O . LYS A 1 210 ? 1.805 -15.339 -2.778 1.00 95.56 210 LYS A O 1
ATOM 1702 N N . VAL A 1 211 ? -0.156 -15.473 -3.875 1.00 97.81 211 VAL A N 1
ATOM 1703 C CA . VAL A 1 211 ? 0.316 -14.881 -5.128 1.00 97.81 211 VAL A CA 1
ATOM 1704 C C . VAL A 1 211 ? 0.021 -13.383 -5.110 1.00 97.81 211 VAL A C 1
ATOM 1706 O O . VAL A 1 211 ? -1.137 -12.971 -5.153 1.00 97.81 211 VAL A O 1
ATOM 1709 N N . VAL A 1 212 ? 1.076 -12.579 -5.034 1.00 98.62 212 VAL A N 1
ATOM 1710 C CA . VAL A 1 212 ? 1.056 -11.123 -4.889 1.00 98.62 212 VAL A CA 1
ATOM 1711 C C . VAL A 1 212 ? 1.498 -10.488 -6.202 1.00 98.62 212 VAL A C 1
ATOM 1713 O O . VAL A 1 212 ? 2.680 -10.480 -6.530 1.00 98.62 212 VAL A O 1
ATOM 1716 N N . SER A 1 213 ? 0.555 -9.963 -6.975 1.00 98.62 213 SER A N 1
ATOM 1717 C CA . SER A 1 213 ? 0.850 -9.174 -8.171 1.00 98.62 213 SER A CA 1
ATOM 1718 C C . SER A 1 213 ? 0.970 -7.706 -7.813 1.00 98.62 213 SER A C 1
ATOM 1720 O O . SER A 1 213 ? 0.163 -7.205 -7.029 1.00 98.62 213 SER A O 1
ATOM 1722 N N . MET A 1 214 ? 1.956 -7.020 -8.380 1.00 98.06 214 MET A N 1
ATOM 1723 C CA . MET A 1 214 ? 2.230 -5.629 -8.053 1.00 98.06 214 MET A CA 1
ATOM 1724 C C . MET A 1 214 ? 2.577 -4.782 -9.273 1.00 98.06 214 MET A C 1
ATOM 1726 O O . MET A 1 214 ? 3.091 -5.296 -10.266 1.00 98.06 214 MET A O 1
ATOM 1730 N N . ASP A 1 215 ? 2.308 -3.488 -9.155 1.00 98.69 215 ASP A N 1
ATOM 1731 C CA . ASP A 1 215 ? 2.652 -2.452 -10.130 1.00 98.69 215 ASP A CA 1
ATOM 1732 C C . ASP A 1 215 ? 2.766 -1.098 -9.407 1.00 98.69 215 ASP A C 1
ATOM 1734 O O . ASP A 1 215 ? 2.224 -0.949 -8.304 1.00 98.69 215 ASP A O 1
ATOM 1738 N N . SER A 1 216 ? 3.484 -0.123 -9.969 1.00 98.38 216 SER A N 1
ATOM 1739 C CA . SER A 1 216 ? 3.641 1.197 -9.356 1.00 98.38 216 SER A CA 1
ATOM 1740 C C . SER A 1 216 ? 3.564 2.346 -10.353 1.00 98.38 216 SER A C 1
ATOM 1742 O O . SER A 1 216 ? 4.094 2.272 -11.456 1.00 98.38 216 SER A O 1
ATOM 1744 N N . GLU A 1 217 ? 2.996 3.464 -9.899 1.00 98.44 217 GLU A N 1
ATOM 1745 C CA . GLU A 1 217 ? 3.054 4.740 -10.613 1.00 98.44 217 GLU A CA 1
ATOM 1746 C C . GLU A 1 217 ? 3.994 5.695 -9.879 1.00 98.44 217 GLU A C 1
ATOM 1748 O O . GLU A 1 217 ? 3.961 5.833 -8.650 1.00 98.44 217 GLU A O 1
ATOM 1753 N N . PHE A 1 218 ? 4.858 6.370 -10.631 1.00 97.38 218 PHE A N 1
ATOM 1754 C CA . PHE A 1 218 ? 5.910 7.233 -10.098 1.00 97.38 218 PHE A CA 1
ATOM 1755 C C . PHE A 1 218 ? 6.210 8.390 -11.065 1.00 97.38 218 PHE A C 1
ATOM 1757 O O . PHE A 1 218 ? 5.843 8.329 -12.240 1.00 97.38 218 PHE A O 1
ATOM 1764 N N . PRO A 1 219 ? 6.873 9.472 -10.614 1.00 96.44 219 PRO A N 1
ATOM 1765 C CA . PRO A 1 219 ? 6.954 10.725 -11.364 1.00 96.44 219 PRO A CA 1
ATOM 1766 C C . PRO A 1 219 ? 8.007 10.711 -12.489 1.00 96.44 219 PRO A C 1
ATOM 1768 O O . PRO A 1 219 ? 8.726 11.689 -12.697 1.00 96.44 219 PRO A O 1
ATOM 1771 N N . GLY A 1 220 ? 8.107 9.611 -13.236 1.00 94.69 220 GLY A N 1
ATOM 1772 C CA . GLY A 1 220 ? 8.936 9.493 -14.432 1.00 94.69 220 GLY A CA 1
ATOM 1773 C C . GLY A 1 220 ? 10.416 9.237 -14.172 1.00 94.69 220 GLY A C 1
ATOM 1774 O O . GLY A 1 220 ? 10.787 8.419 -13.335 1.00 94.69 220 GLY A O 1
ATOM 1775 N N . PHE A 1 221 ? 11.277 9.898 -14.955 1.00 95.19 221 PHE A N 1
ATOM 1776 C CA . PHE A 1 221 ? 12.715 9.620 -15.002 1.00 95.19 221 PHE A CA 1
ATOM 1777 C C . PHE A 1 221 ? 13.540 10.912 -15.037 1.00 95.19 221 PHE A C 1
ATOM 1779 O O . PHE A 1 221 ? 13.495 11.660 -16.015 1.00 95.19 221 PHE A O 1
ATOM 1786 N N . LEU A 1 222 ? 14.371 11.130 -14.014 1.00 95.00 222 LEU A N 1
ATOM 1787 C CA . LEU A 1 222 ? 15.378 12.2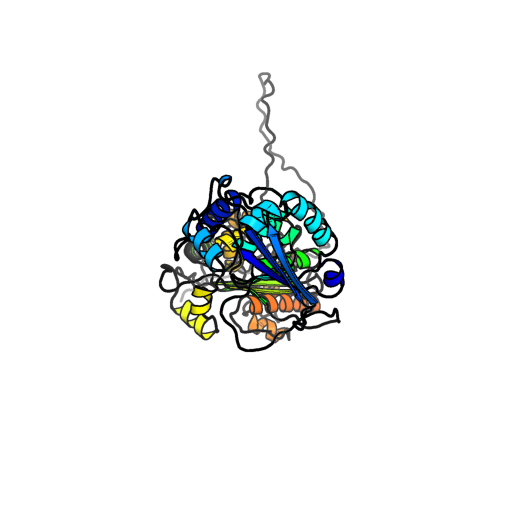00 -13.981 1.00 95.00 222 LEU A CA 1
ATOM 1788 C C . LEU A 1 222 ? 16.554 11.881 -14.915 1.00 95.00 222 LEU A C 1
ATOM 1790 O O . LEU A 1 222 ? 17.069 12.752 -15.614 1.00 95.00 222 LEU A O 1
ATOM 1794 N N . ARG A 1 223 ? 16.974 10.611 -14.935 1.00 95.06 223 ARG A N 1
ATOM 1795 C CA . ARG A 1 223 ? 17.932 10.042 -15.887 1.00 95.06 223 ARG A CA 1
ATOM 1796 C C . ARG A 1 223 ? 17.221 9.041 -16.774 1.00 95.06 223 ARG A C 1
ATOM 1798 O O . ARG A 1 223 ? 16.595 8.106 -16.283 1.00 95.06 223 ARG A O 1
ATOM 1805 N N . LYS A 1 224 ? 17.322 9.238 -18.084 1.00 91.44 224 LYS A N 1
ATOM 1806 C CA . LYS A 1 224 ? 16.723 8.338 -19.070 1.00 91.44 224 LYS A CA 1
ATOM 1807 C C . LYS A 1 224 ? 17.734 7.284 -19.475 1.00 91.44 224 LYS A C 1
ATOM 1809 O O . LYS A 1 224 ? 18.802 7.650 -19.950 1.00 91.44 224 LYS A O 1
ATOM 1814 N N . THR A 1 225 ? 17.338 6.021 -19.394 1.00 89.94 225 THR A N 1
ATOM 1815 C CA . THR A 1 225 ? 18.143 4.886 -19.847 1.00 89.94 225 THR A CA 1
ATOM 1816 C C . THR A 1 225 ? 17.974 4.671 -21.358 1.00 89.94 225 THR A C 1
ATOM 1818 O O . THR A 1 225 ? 16.863 4.381 -21.816 1.00 89.94 225 THR A O 1
ATOM 1821 N N . PRO A 1 226 ? 19.032 4.789 -22.178 1.00 88.50 226 PRO A N 1
ATOM 1822 C CA . PRO A 1 226 ? 18.975 4.390 -23.583 1.00 88.50 226 PRO A CA 1
ATOM 1823 C C . PRO A 1 226 ? 18.605 2.907 -23.771 1.00 88.50 226 PRO A C 1
ATOM 1825 O O . PRO A 1 226 ? 19.054 2.038 -23.033 1.00 88.50 226 PRO A O 1
ATOM 1828 N N . ARG A 1 227 ? 17.857 2.575 -24.836 1.00 75.38 227 ARG A N 1
ATOM 1829 C CA . ARG A 1 227 ? 17.391 1.194 -25.124 1.00 75.38 227 ARG A CA 1
ATOM 1830 C C . ARG A 1 227 ? 18.493 0.130 -25.266 1.00 75.38 227 ARG A C 1
ATOM 1832 O O . ARG A 1 227 ? 18.180 -1.052 -25.271 1.00 75.38 227 ARG A O 1
ATOM 1839 N N . ARG A 1 228 ? 19.748 0.534 -25.479 1.00 82.06 228 ARG A N 1
ATOM 1840 C CA . ARG A 1 228 ? 20.905 -0.360 -25.681 1.00 82.06 228 ARG A CA 1
ATOM 1841 C C . ARG A 1 228 ? 21.973 -0.192 -24.600 1.00 82.06 228 ARG A C 1
ATOM 1843 O O . ARG A 1 228 ? 23.117 -0.574 -24.828 1.00 82.06 228 ARG A O 1
ATOM 1850 N N . SER A 1 229 ? 21.617 0.424 -23.476 1.00 86.12 229 SER A N 1
ATOM 1851 C CA . SER A 1 229 ? 22.507 0.494 -22.323 1.00 86.12 229 SER A CA 1
ATOM 1852 C C . SER A 1 229 ? 22.819 -0.904 -21.808 1.00 86.12 229 SER A C 1
ATOM 1854 O O . SER A 1 229 ? 21.960 -1.786 -21.825 1.00 86.12 229 SER A O 1
ATOM 1856 N N . ASP A 1 230 ? 24.051 -1.093 -21.349 1.00 89.50 230 ASP A N 1
ATOM 1857 C CA . ASP A 1 230 ? 24.414 -2.268 -20.572 1.00 89.50 230 ASP A CA 1
ATOM 1858 C C . ASP A 1 230 ? 23.672 -2.271 -19.221 1.00 89.50 230 ASP A C 1
ATOM 1860 O O . ASP A 1 230 ? 23.198 -1.233 -18.749 1.00 89.50 230 ASP A O 1
ATOM 1864 N N . GLU A 1 231 ? 23.573 -3.448 -18.600 1.00 88.12 231 GLU A N 1
ATOM 1865 C CA . GLU A 1 231 ? 22.858 -3.648 -17.331 1.00 88.12 231 GLU A CA 1
ATOM 1866 C C . GLU A 1 231 ? 23.378 -2.738 -16.214 1.00 88.12 231 GLU A C 1
ATOM 1868 O O . GLU A 1 231 ? 22.586 -2.219 -15.431 1.00 88.12 231 GLU A O 1
ATOM 1873 N N . LEU A 1 232 ? 24.690 -2.501 -16.155 1.00 89.44 232 LEU A N 1
ATOM 1874 C CA . LEU A 1 232 ? 25.306 -1.715 -15.091 1.00 89.44 232 LEU A CA 1
ATOM 1875 C C . LEU A 1 232 ? 24.901 -0.241 -15.213 1.00 89.44 232 LEU A C 1
ATOM 1877 O O . LEU A 1 232 ? 24.472 0.365 -14.230 1.00 89.44 232 LEU A O 1
ATOM 1881 N N . SER A 1 233 ? 24.949 0.312 -16.427 1.00 91.38 233 SER A N 1
ATOM 1882 C CA . SER A 1 233 ? 24.455 1.664 -16.713 1.00 91.38 233 SER A CA 1
ATOM 1883 C C . SER A 1 233 ? 22.947 1.789 -16.466 1.00 91.38 233 SER A C 1
ATOM 1885 O O . SER A 1 233 ? 22.500 2.743 -15.830 1.00 91.38 233 SER A O 1
ATOM 1887 N N . ALA A 1 234 ? 22.156 0.810 -16.919 1.00 91.31 234 ALA A N 1
ATOM 1888 C CA . ALA A 1 234 ? 20.707 0.803 -16.723 1.00 91.31 234 ALA A CA 1
ATOM 1889 C C . ALA A 1 234 ? 20.318 0.747 -15.239 1.00 91.31 234 ALA A C 1
ATOM 1891 O O . ALA A 1 234 ? 19.424 1.478 -14.805 1.00 91.31 234 ALA A O 1
ATOM 1892 N N . PHE A 1 235 ? 21.020 -0.072 -14.453 1.00 94.19 235 PHE A N 1
ATOM 1893 C CA . PHE A 1 235 ? 20.834 -0.157 -13.011 1.00 94.19 235 PHE A CA 1
ATOM 1894 C C . PHE A 1 235 ? 21.239 1.144 -12.310 1.00 94.19 235 PHE A C 1
ATOM 1896 O O . PHE A 1 235 ? 20.512 1.613 -11.438 1.00 94.19 235 PHE A O 1
ATOM 1903 N N . ALA A 1 236 ? 22.350 1.771 -12.709 1.00 95.19 236 ALA A N 1
ATOM 1904 C CA . ALA A 1 236 ? 22.791 3.041 -12.135 1.00 95.19 236 ALA A CA 1
ATOM 1905 C C . ALA A 1 236 ? 21.776 4.176 -12.369 1.00 95.19 236 ALA A C 1
ATOM 1907 O O . ALA A 1 236 ? 21.504 4.959 -11.453 1.00 95.19 236 ALA A O 1
ATOM 1908 N N . ASP A 1 237 ? 21.188 4.252 -13.567 1.00 95.88 237 ASP A N 1
ATOM 1909 C CA . ASP A 1 237 ? 20.132 5.218 -13.877 1.00 95.88 237 ASP A CA 1
ATOM 1910 C C . ASP A 1 237 ? 18.850 4.922 -13.094 1.00 95.88 237 ASP A C 1
ATOM 1912 O O . ASP A 1 237 ? 18.268 5.834 -12.503 1.00 95.88 237 ASP A O 1
ATOM 1916 N N . MET A 1 238 ? 18.426 3.656 -13.024 1.00 96.69 238 MET A N 1
ATOM 1917 C CA . MET A 1 238 ? 17.268 3.246 -12.225 1.00 96.69 238 MET A CA 1
ATOM 1918 C C . MET A 1 238 ? 17.456 3.588 -10.748 1.00 96.69 238 MET A C 1
ATOM 1920 O O . MET A 1 238 ? 16.614 4.276 -10.173 1.00 96.69 238 MET A O 1
ATOM 1924 N N . LYS A 1 239 ? 18.602 3.230 -10.165 1.00 97.81 239 LYS A N 1
ATOM 1925 C CA . LYS A 1 239 ? 18.951 3.575 -8.788 1.00 97.81 239 LYS A CA 1
ATOM 1926 C C . LYS A 1 239 ? 18.892 5.078 -8.545 1.00 97.81 239 LYS A C 1
ATOM 1928 O O . LYS A 1 239 ? 18.284 5.514 -7.572 1.00 97.81 239 LYS A O 1
ATOM 1933 N N . PHE A 1 240 ? 19.507 5.872 -9.423 1.00 97.56 240 PHE A N 1
ATOM 1934 C CA . PHE A 1 240 ? 19.490 7.327 -9.291 1.00 97.56 240 PHE A CA 1
ATOM 1935 C C . PHE A 1 240 ? 18.060 7.876 -9.315 1.00 97.56 240 PHE A C 1
ATOM 1937 O O . PHE A 1 240 ? 17.722 8.733 -8.503 1.00 97.56 240 PHE A O 1
ATOM 1944 N N . ASN A 1 241 ? 17.217 7.379 -10.216 1.00 97.62 241 ASN A N 1
ATOM 1945 C CA . ASN A 1 241 ? 15.820 7.786 -10.297 1.00 97.62 241 ASN A CA 1
ATOM 1946 C C . ASN A 1 241 ? 15.051 7.429 -9.017 1.00 97.62 241 ASN A C 1
ATOM 1948 O O . ASN A 1 241 ? 14.474 8.308 -8.378 1.00 97.62 241 ASN A O 1
ATOM 1952 N N . VAL A 1 242 ? 15.084 6.156 -8.619 1.00 97.94 242 VAL A N 1
ATOM 1953 C CA . VAL A 1 242 ? 14.296 5.644 -7.493 1.00 97.94 242 VAL A CA 1
ATOM 1954 C C . VAL A 1 242 ? 14.745 6.259 -6.172 1.00 97.94 242 VAL A C 1
ATOM 1956 O O . VAL A 1 242 ? 13.898 6.638 -5.370 1.00 97.94 242 VAL A O 1
ATOM 1959 N N . ASP A 1 243 ? 16.046 6.441 -5.930 1.00 97.56 243 ASP A N 1
ATOM 1960 C CA . ASP A 1 243 ? 16.527 7.053 -4.684 1.00 97.56 243 ASP A CA 1
ATOM 1961 C C . ASP A 1 243 ? 16.063 8.508 -4.530 1.00 97.56 243 ASP A C 1
ATOM 1963 O O . ASP A 1 243 ? 15.698 8.915 -3.425 1.00 97.56 243 ASP A O 1
ATOM 1967 N N . ASN A 1 244 ? 16.021 9.273 -5.626 1.00 96.69 244 ASN A N 1
ATOM 1968 C CA . ASN A 1 244 ? 15.725 10.708 -5.590 1.00 96.69 244 ASN A CA 1
ATOM 1969 C C . ASN A 1 244 ? 14.236 11.049 -5.729 1.00 96.69 244 ASN A C 1
ATOM 1971 O O . ASN A 1 244 ? 13.864 12.186 -5.457 1.00 96.69 244 ASN A O 1
ATOM 1975 N N . MET A 1 245 ? 13.382 10.101 -6.124 1.00 95.88 245 MET A N 1
ATOM 1976 C CA . MET A 1 245 ? 11.950 10.344 -6.321 1.00 95.88 245 MET A CA 1
ATOM 1977 C C . MET A 1 245 ? 11.077 9.563 -5.337 1.00 95.88 245 MET A C 1
ATOM 1979 O O . MET A 1 245 ? 11.457 8.515 -4.803 1.00 95.88 245 MET A O 1
ATOM 1983 N N . LYS A 1 246 ? 9.878 10.087 -5.100 1.00 94.75 246 LYS A N 1
ATOM 1984 C CA . LYS A 1 246 ? 8.824 9.456 -4.304 1.00 94.75 246 LYS A CA 1
ATOM 1985 C C . LYS A 1 246 ? 7.861 8.702 -5.221 1.00 94.75 246 LYS A C 1
ATOM 1987 O O . LYS A 1 246 ? 7.542 9.195 -6.296 1.00 94.75 246 LYS A O 1
ATOM 1992 N N . ILE A 1 247 ? 7.419 7.520 -4.796 1.00 97.81 247 ILE A N 1
ATOM 1993 C CA . ILE A 1 247 ? 6.335 6.774 -5.457 1.00 97.81 247 ILE A CA 1
ATOM 1994 C C . ILE A 1 247 ? 5.004 7.541 -5.327 1.00 97.81 247 ILE A C 1
ATOM 1996 O O . ILE A 1 247 ? 4.815 8.262 -4.347 1.00 97.81 247 ILE A O 1
ATOM 2000 N N . ILE A 1 248 ? 4.102 7.405 -6.300 1.00 98.50 248 ILE A N 1
ATOM 2001 C CA . ILE A 1 248 ? 2.790 8.074 -6.321 1.00 98.50 248 ILE A CA 1
ATOM 2002 C C . ILE A 1 248 ? 1.669 7.087 -5.984 1.00 98.50 248 ILE A C 1
ATOM 2004 O O . ILE A 1 248 ? 0.888 7.347 -5.071 1.00 98.50 248 ILE A O 1
ATOM 2008 N N . GLN A 1 249 ? 1.630 5.934 -6.652 1.00 98.69 249 GLN A N 1
ATOM 2009 C CA . GLN A 1 249 ? 0.705 4.847 -6.326 1.00 98.69 249 GLN A CA 1
ATOM 2010 C C . GLN A 1 249 ? 1.425 3.500 -6.281 1.00 98.69 249 GLN A C 1
ATOM 2012 O O . GLN A 1 249 ? 2.393 3.278 -7.007 1.00 98.69 249 GLN A O 1
ATOM 2017 N N . LEU A 1 250 ? 0.920 2.589 -5.451 1.00 98.88 250 LEU A N 1
ATOM 2018 C CA . LEU A 1 250 ? 1.293 1.175 -5.449 1.00 98.88 250 LEU A CA 1
ATOM 2019 C C . LEU A 1 250 ? 0.030 0.327 -5.571 1.00 98.88 250 LEU A C 1
ATOM 2021 O O . LEU A 1 250 ? -0.890 0.461 -4.768 1.00 98.88 250 LEU A O 1
ATOM 2025 N N . GLY A 1 251 ? 0.010 -0.581 -6.536 1.00 98.75 251 GLY A N 1
ATOM 2026 C CA . GLY A 1 251 ? -1.041 -1.569 -6.701 1.00 98.75 251 GLY A CA 1
ATOM 2027 C C . GLY A 1 251 ? -0.594 -2.919 -6.181 1.00 98.75 251 GLY A C 1
ATOM 2028 O O . GLY A 1 251 ? 0.491 -3.377 -6.529 1.00 98.75 251 GLY A O 1
ATOM 2029 N N . ILE A 1 252 ? -1.434 -3.569 -5.379 1.00 98.75 252 ILE A N 1
ATOM 2030 C CA . ILE A 1 252 ? -1.237 -4.946 -4.926 1.00 98.75 252 ILE A CA 1
ATOM 2031 C C . ILE A 1 252 ? -2.512 -5.739 -5.189 1.00 98.75 252 ILE A C 1
ATOM 2033 O O . ILE A 1 252 ? -3.576 -5.413 -4.668 1.00 98.75 252 ILE A O 1
ATOM 2037 N N . THR A 1 253 ? -2.401 -6.825 -5.945 1.00 98.75 253 THR A N 1
ATOM 2038 C CA . THR A 1 253 ? -3.480 -7.788 -6.166 1.00 98.75 253 THR A CA 1
ATOM 2039 C C . THR A 1 253 ? -3.102 -9.138 -5.584 1.00 98.75 253 THR A C 1
ATOM 2041 O O . THR A 1 253 ? -2.053 -9.689 -5.915 1.00 98.75 253 THR A O 1
ATOM 2044 N N . LEU A 1 254 ? -3.976 -9.694 -4.747 1.00 98.38 254 LEU A N 1
ATOM 2045 C CA . LEU A 1 254 ? -3.790 -11.010 -4.145 1.00 98.38 254 LEU A CA 1
ATOM 2046 C C . LEU A 1 254 ? -4.600 -12.066 -4.886 1.00 98.38 254 LEU A C 1
ATOM 2048 O O . LEU A 1 254 ? -5.786 -11.875 -5.163 1.00 98.38 254 LEU A O 1
ATOM 2052 N N . SER A 1 255 ? -3.967 -13.202 -5.161 1.00 95.81 255 SER A N 1
ATOM 2053 C CA . SER A 1 255 ? -4.607 -14.368 -5.766 1.00 95.81 255 SER A CA 1
ATOM 2054 C C . SER A 1 255 ? -4.095 -15.689 -5.200 1.00 95.81 255 SER A C 1
ATOM 2056 O O . SER A 1 255 ? -3.077 -15.746 -4.502 1.00 95.81 255 SER A O 1
ATOM 2058 N N . ASP A 1 256 ? -4.841 -16.756 -5.465 1.00 91.44 256 ASP A N 1
ATOM 2059 C CA . ASP A 1 256 ? -4.394 -18.122 -5.228 1.00 91.44 256 ASP A CA 1
ATOM 2060 C C . ASP A 1 256 ? -3.602 -18.667 -6.433 1.00 91.44 256 ASP A C 1
ATOM 2062 O O . ASP A 1 256 ? -3.433 -18.013 -7.465 1.00 91.44 256 ASP A O 1
ATOM 2066 N N . GLU A 1 257 ? -3.126 -19.905 -6.320 1.00 89.00 257 GLU A N 1
ATOM 2067 C CA . GLU A 1 257 ? -2.372 -20.591 -7.377 1.00 89.00 257 GLU A CA 1
ATOM 2068 C C . GLU A 1 257 ? -3.165 -20.841 -8.671 1.00 89.00 257 GLU A C 1
ATOM 2070 O O . GLU A 1 257 ? -2.565 -21.095 -9.725 1.00 89.00 257 GLU A O 1
ATOM 2075 N N . ASN A 1 258 ? -4.497 -20.776 -8.600 1.00 85.06 258 ASN A N 1
ATOM 2076 C CA . ASN A 1 258 ? -5.407 -20.954 -9.727 1.00 85.06 258 ASN A CA 1
ATOM 2077 C C . ASN A 1 258 ? -5.776 -19.616 -10.390 1.00 85.06 258 ASN A C 1
ATOM 2079 O O . ASN A 1 258 ? -6.462 -19.610 -11.413 1.00 85.06 258 ASN A O 1
ATOM 2083 N N . GLY A 1 259 ? -5.320 -18.489 -9.836 1.00 87.25 259 GLY A N 1
ATOM 2084 C CA . GLY A 1 259 ? -5.640 -17.149 -10.320 1.00 87.25 259 GLY A CA 1
ATOM 2085 C C . GLY A 1 259 ? -6.986 -16.610 -9.833 1.00 87.25 259 GLY A C 1
ATOM 2086 O O . GLY A 1 259 ? -7.498 -15.656 -10.421 1.00 87.25 259 GLY A O 1
ATOM 2087 N N . ILE A 1 260 ? -7.574 -17.191 -8.782 1.00 88.50 260 ILE A N 1
ATOM 2088 C CA . ILE A 1 260 ? -8.751 -16.634 -8.110 1.00 88.50 260 ILE A CA 1
ATOM 2089 C C . ILE A 1 260 ? -8.302 -15.422 -7.292 1.00 88.50 260 ILE A C 1
ATOM 2091 O O . ILE A 1 260 ? -7.415 -15.527 -6.447 1.00 88.50 260 ILE A O 1
ATOM 2095 N N . ILE A 1 261 ? -8.906 -14.263 -7.563 1.00 93.19 261 ILE A N 1
ATOM 2096 C CA . ILE A 1 261 ? -8.534 -12.975 -6.966 1.00 93.19 261 ILE A CA 1
ATOM 2097 C C . ILE A 1 261 ? -9.250 -12.786 -5.623 1.00 93.19 261 ILE A C 1
ATOM 2099 O O . ILE A 1 261 ? -10.477 -12.818 -5.564 1.00 93.19 261 ILE A O 1
ATOM 2103 N N . ALA A 1 262 ? -8.483 -12.527 -4.563 1.00 91.12 262 ALA A N 1
ATOM 2104 C CA . ALA A 1 262 ? -8.991 -12.208 -3.225 1.00 91.12 262 ALA A CA 1
ATOM 2105 C C . ALA A 1 262 ? -9.168 -10.711 -2.971 1.00 91.12 262 ALA A C 1
ATOM 2107 O O . ALA A 1 262 ? -9.832 -10.312 -2.018 1.00 91.12 262 ALA A O 1
ATOM 2108 N N . GLY A 1 263 ? -8.558 -9.872 -3.798 1.00 93.31 263 GLY A N 1
ATOM 2109 C CA . GLY A 1 263 ? -8.696 -8.430 -3.698 1.00 93.31 263 GLY A CA 1
ATOM 2110 C C . GLY A 1 263 ? -7.574 -7.703 -4.415 1.00 93.31 263 GLY A C 1
ATOM 2111 O O . GLY A 1 263 ? -6.496 -8.258 -4.638 1.00 93.31 263 GLY A O 1
ATOM 2112 N N . THR A 1 264 ? -7.854 -6.448 -4.741 1.00 98.06 264 THR A N 1
ATOM 2113 C CA . THR A 1 264 ? -6.899 -5.507 -5.313 1.00 98.06 264 THR A CA 1
ATOM 2114 C C . THR A 1 264 ? -6.937 -4.226 -4.497 1.00 98.06 264 THR A C 1
ATOM 2116 O O . THR A 1 264 ? -8.013 -3.671 -4.281 1.00 98.06 264 THR A O 1
ATOM 2119 N N . TRP A 1 265 ? -5.769 -3.765 -4.065 1.00 98.62 265 TRP A N 1
ATOM 2120 C CA . TRP A 1 265 ? -5.562 -2.542 -3.301 1.00 98.62 265 TRP A CA 1
ATOM 2121 C C . TRP A 1 265 ? -4.726 -1.568 -4.120 1.00 98.62 265 TRP A C 1
ATOM 2123 O O . TRP A 1 265 ? -3.683 -1.945 -4.651 1.00 98.62 265 TRP A O 1
ATOM 2133 N N . GLU A 1 266 ? -5.181 -0.324 -4.200 1.00 98.62 266 GLU A N 1
ATOM 2134 C CA . GLU A 1 266 ? -4.456 0.791 -4.800 1.00 98.62 266 GLU A CA 1
ATOM 2135 C C . GLU A 1 266 ? -4.114 1.792 -3.699 1.00 98.62 266 GLU A C 1
ATOM 2137 O O . GLU A 1 266 ? -4.981 2.498 -3.189 1.00 98.62 266 GLU A O 1
ATOM 2142 N N . PHE A 1 267 ? -2.853 1.797 -3.278 1.00 98.75 267 PHE A N 1
ATOM 2143 C CA . PHE A 1 267 ? -2.344 2.707 -2.261 1.00 98.75 267 PHE A CA 1
ATOM 2144 C C . PHE A 1 267 ? -1.950 4.027 -2.903 1.00 98.75 267 PHE A C 1
ATOM 2146 O O . PHE A 1 267 ? -1.051 4.065 -3.741 1.00 98.75 267 PHE A O 1
ATOM 2153 N N . ASN A 1 268 ? -2.597 5.101 -2.468 1.00 98.44 268 ASN A N 1
ATOM 2154 C CA . ASN A 1 268 ? -2.389 6.452 -2.964 1.00 98.44 268 ASN A CA 1
ATOM 2155 C C . ASN A 1 268 ? -1.491 7.232 -1.999 1.00 98.44 268 ASN A C 1
ATOM 2157 O O . ASN A 1 268 ? -1.896 7.540 -0.877 1.00 98.44 268 ASN A O 1
ATOM 2161 N N . PHE A 1 269 ? -0.256 7.538 -2.400 1.00 98.19 269 PHE A N 1
ATOM 2162 C CA . PHE A 1 269 ? 0.724 8.179 -1.521 1.00 98.19 269 PHE A CA 1
ATOM 2163 C C . PHE A 1 269 ? 0.649 9.697 -1.559 1.00 98.19 269 PHE A C 1
ATOM 2165 O O . PHE A 1 269 ? 0.402 10.312 -2.594 1.00 98.19 269 PHE A O 1
ATOM 2172 N N . LYS A 1 270 ? 0.953 10.316 -0.418 1.00 95.75 270 LYS A N 1
ATOM 2173 C CA . LYS A 1 270 ? 1.024 11.765 -0.308 1.00 95.75 270 LYS A CA 1
ATOM 2174 C C . LYS A 1 270 ? 2.077 12.327 -1.254 1.00 95.75 270 LYS A C 1
ATOM 2176 O O . LYS A 1 270 ? 3.263 12.019 -1.119 1.00 95.75 270 LYS A O 1
ATOM 2181 N N . PHE A 1 271 ? 1.648 13.182 -2.178 1.00 95.19 271 PHE A N 1
ATOM 2182 C CA . PHE A 1 271 ? 2.520 13.776 -3.185 1.00 95.19 271 PHE A CA 1
ATOM 2183 C C . PHE A 1 271 ? 2.143 15.238 -3.430 1.00 95.19 271 PHE A C 1
ATOM 2185 O O . PHE A 1 271 ? 1.001 15.540 -3.758 1.00 95.19 271 PHE A O 1
ATOM 2192 N N . LEU A 1 272 ? 3.100 16.151 -3.242 1.00 92.56 272 LEU A N 1
ATOM 2193 C CA . LEU A 1 272 ? 2.887 17.598 -3.340 1.00 92.56 272 LEU A CA 1
ATOM 2194 C C . LEU A 1 272 ? 3.821 18.192 -4.389 1.00 92.56 272 LEU A C 1
ATOM 2196 O O . LEU A 1 272 ? 4.988 18.466 -4.096 1.00 92.56 272 LEU A O 1
ATOM 2200 N N . ILE A 1 273 ? 3.301 18.422 -5.595 1.00 90.75 273 ILE A N 1
ATOM 2201 C CA . ILE A 1 273 ? 4.082 18.915 -6.742 1.00 90.75 273 ILE A CA 1
ATOM 2202 C C . ILE A 1 273 ? 4.835 20.210 -6.393 1.00 90.75 273 ILE A C 1
ATOM 2204 O O . ILE A 1 273 ? 5.957 20.412 -6.849 1.00 90.75 273 ILE A O 1
ATOM 2208 N N . GLU A 1 274 ? 4.248 21.071 -5.561 1.00 87.88 274 GLU A N 1
ATOM 2209 C CA . GLU A 1 274 ? 4.807 22.366 -5.165 1.00 87.88 274 GLU A CA 1
ATOM 2210 C C . GLU A 1 274 ? 6.071 22.235 -4.307 1.00 87.88 274 GLU A C 1
ATOM 2212 O O . GLU A 1 274 ? 6.913 23.132 -4.309 1.00 87.88 274 GLU A O 1
ATOM 2217 N N . THR A 1 275 ? 6.194 21.141 -3.552 1.00 85.88 275 THR A N 1
ATOM 2218 C CA . THR A 1 275 ? 7.307 20.919 -2.616 1.00 85.88 275 THR A CA 1
ATOM 2219 C C . THR A 1 275 ? 8.292 19.854 -3.085 1.00 85.88 275 THR A C 1
ATOM 2221 O O . THR A 1 275 ? 9.423 19.821 -2.601 1.00 85.88 275 THR A O 1
ATOM 2224 N N . GLU A 1 276 ? 7.895 18.986 -4.017 1.00 86.62 276 GLU A N 1
ATOM 2225 C CA . GLU A 1 276 ? 8.789 17.972 -4.568 1.00 86.62 276 GLU A CA 1
ATOM 2226 C C . GLU A 1 276 ? 9.818 18.609 -5.513 1.00 86.62 276 GLU A C 1
ATOM 2228 O O . GLU A 1 276 ? 9.484 19.231 -6.516 1.00 86.62 276 GLU A O 1
ATOM 2233 N N . VAL A 1 277 ? 11.104 18.426 -5.206 1.00 84.00 277 VAL A N 1
ATOM 2234 C CA . VAL A 1 277 ? 12.216 18.975 -6.008 1.00 84.00 277 VAL A CA 1
ATOM 2235 C C . VAL A 1 277 ? 12.530 18.095 -7.226 1.00 84.00 277 VAL A C 1
ATOM 2237 O O . VAL A 1 277 ? 13.101 18.565 -8.209 1.00 84.00 277 VAL A O 1
ATOM 2240 N N . PHE A 1 278 ? 12.164 16.813 -7.173 1.00 90.44 278 PHE A N 1
ATOM 2241 C CA . PHE A 1 278 ? 12.576 15.807 -8.146 1.00 90.44 278 PHE A CA 1
ATOM 2242 C C . PHE A 1 278 ? 11.368 15.082 -8.747 1.00 90.44 278 PHE A C 1
ATOM 2244 O O . PHE A 1 278 ? 10.785 14.200 -8.121 1.00 90.44 278 PHE A O 1
ATOM 2251 N N . TYR A 1 279 ? 11.021 15.448 -9.982 1.00 93.88 279 TYR A N 1
ATOM 2252 C CA . TYR A 1 279 ? 10.037 14.768 -10.826 1.00 93.88 279 TYR A CA 1
ATOM 2253 C C . TYR A 1 279 ? 10.264 15.111 -12.309 1.00 93.88 279 TYR A C 1
ATOM 2255 O O . TYR A 1 279 ? 10.894 16.120 -12.628 1.00 93.88 279 TYR A O 1
ATOM 2263 N N . ASP A 1 280 ? 9.738 14.294 -13.224 1.00 96.00 280 ASP A N 1
ATOM 2264 C CA . ASP A 1 280 ? 9.618 14.625 -14.649 1.00 96.00 280 ASP A CA 1
ATOM 2265 C C . ASP A 1 280 ? 8.251 15.284 -14.926 1.00 96.00 280 ASP A C 1
ATOM 2267 O O . ASP A 1 280 ? 7.220 14.609 -14.826 1.00 96.00 280 ASP A O 1
ATOM 2271 N N . PRO A 1 281 ? 8.200 16.574 -15.317 1.00 94.69 281 PRO A N 1
ATOM 2272 C CA . PRO A 1 281 ? 6.943 17.281 -15.563 1.00 94.69 281 PRO A CA 1
ATOM 2273 C C . PRO A 1 281 ? 6.038 16.606 -16.597 1.00 94.69 281 PRO A C 1
ATOM 2275 O O . PRO A 1 281 ? 4.821 16.629 -16.442 1.00 94.69 281 PRO A O 1
ATOM 2278 N N . LYS A 1 282 ? 6.616 15.960 -17.621 1.00 96.19 282 LYS A N 1
ATOM 2279 C CA . LYS A 1 282 ? 5.829 15.254 -18.647 1.00 96.19 282 LYS A CA 1
ATOM 2280 C C . LYS A 1 282 ? 5.130 14.027 -18.085 1.00 96.19 282 LYS A C 1
ATOM 2282 O O . LYS A 1 282 ? 4.031 13.697 -18.510 1.00 96.19 282 LYS A O 1
ATOM 2287 N N . SER A 1 283 ? 5.778 13.357 -17.137 1.00 95.62 283 SER A N 1
ATOM 2288 C CA . SER A 1 283 ? 5.200 12.197 -16.469 1.00 95.62 283 SER A CA 1
ATOM 2289 C C . SER A 1 283 ? 4.080 12.630 -15.519 1.00 95.62 283 SER A C 1
ATOM 2291 O O . SER A 1 283 ? 3.033 12.001 -15.501 1.00 95.62 283 SER A O 1
ATOM 2293 N N . ILE A 1 284 ? 4.230 13.760 -14.817 1.00 96.38 284 ILE A N 1
ATOM 2294 C CA . ILE A 1 284 ? 3.141 14.343 -14.012 1.00 96.38 284 ILE A CA 1
ATOM 2295 C C . ILE A 1 284 ? 1.929 14.717 -14.877 1.00 96.38 284 ILE A C 1
ATOM 2297 O O . ILE A 1 284 ? 0.800 14.415 -14.503 1.00 96.38 284 ILE A O 1
ATOM 2301 N N . GLU A 1 285 ? 2.145 15.366 -16.024 1.00 97.06 285 GLU A N 1
ATOM 2302 C CA . GLU A 1 285 ? 1.066 15.715 -16.958 1.00 97.06 285 GLU A CA 1
ATOM 2303 C C . GLU A 1 285 ? 0.345 14.463 -17.472 1.00 97.06 285 GLU A C 1
ATOM 2305 O O . GLU A 1 285 ? -0.875 14.374 -17.380 1.00 97.06 285 GLU A O 1
ATOM 2310 N N . PHE A 1 286 ? 1.104 13.451 -17.891 1.00 96.75 286 PHE A N 1
ATOM 2311 C CA . PHE A 1 286 ? 0.563 12.166 -18.325 1.00 96.75 286 PHE A CA 1
ATOM 2312 C C . PHE A 1 286 ? -0.264 11.455 -17.239 1.00 96.75 286 PHE A C 1
ATOM 2314 O O . PHE A 1 286 ? -1.335 10.918 -17.522 1.00 96.75 286 PHE A O 1
ATOM 2321 N N . LEU A 1 287 ? 0.199 11.461 -15.985 1.00 96.56 287 LEU A N 1
ATOM 2322 C CA . LEU A 1 287 ? -0.533 10.856 -14.869 1.00 96.56 287 LEU A CA 1
ATOM 2323 C C . LEU A 1 287 ? -1.829 11.618 -14.556 1.00 96.56 287 LEU A C 1
ATOM 2325 O O . LEU A 1 287 ? -2.856 10.994 -14.293 1.00 96.56 287 LEU A O 1
ATOM 2329 N N . LYS A 1 288 ? -1.822 12.955 -14.660 1.00 95.56 288 LYS A N 1
ATOM 2330 C CA . LYS A 1 288 ? -3.047 13.770 -14.559 1.00 95.56 288 LYS A CA 1
ATOM 2331 C C . LYS A 1 288 ? -4.043 13.422 -15.662 1.00 95.56 288 LYS A C 1
ATOM 2333 O O . LYS A 1 288 ? -5.217 13.214 -15.375 1.00 95.56 288 LYS A O 1
ATOM 2338 N N . GLU A 1 289 ? -3.581 13.321 -16.908 1.00 96.44 289 GLU A N 1
ATOM 2339 C CA . GLU A 1 289 ? -4.413 12.909 -18.050 1.00 96.44 289 GLU A CA 1
ATOM 2340 C C . GLU A 1 289 ? -4.967 11.488 -17.888 1.00 96.44 289 GLU A C 1
ATOM 2342 O O . GLU A 1 289 ? -6.076 11.199 -18.338 1.00 96.44 289 GLU A O 1
ATOM 2347 N N . SER A 1 290 ? -4.218 10.617 -17.210 1.00 92.00 290 SER A N 1
ATOM 2348 C CA . SER A 1 290 ? -4.640 9.253 -16.887 1.00 92.00 290 SER A CA 1
ATOM 2349 C C . SER A 1 290 ? -5.654 9.196 -15.739 1.00 92.00 290 SER A C 1
ATOM 2351 O O . SER A 1 290 ? -6.280 8.160 -15.537 1.00 92.00 290 SER A O 1
ATOM 2353 N N . GLY A 1 291 ? -5.880 10.302 -15.022 1.00 93.00 291 GLY A N 1
ATOM 2354 C CA . GLY A 1 291 ? -6.900 10.426 -13.979 1.00 93.00 291 GLY A CA 1
ATOM 2355 C C . GLY A 1 291 ? -6.372 10.420 -12.544 1.00 93.00 291 GLY A C 1
ATOM 2356 O O . GLY A 1 291 ? -7.174 10.275 -11.626 1.00 93.00 291 GLY A O 1
ATOM 2357 N N . ILE A 1 292 ? -5.061 10.576 -12.327 1.00 94.94 292 ILE A N 1
ATOM 2358 C CA . ILE A 1 292 ? -4.508 10.761 -10.979 1.00 94.94 292 ILE A CA 1
ATOM 2359 C C . ILE A 1 292 ? -4.783 12.191 -10.500 1.00 94.94 292 ILE A C 1
ATOM 2361 O O . ILE A 1 292 ? -4.286 13.166 -11.075 1.00 94.94 292 ILE A O 1
ATOM 2365 N N . ASP A 1 293 ? -5.541 12.310 -9.410 1.00 94.44 293 ASP A N 1
ATOM 2366 C CA . ASP A 1 293 ? -5.817 13.584 -8.748 1.00 94.44 293 ASP A CA 1
ATOM 2367 C C . ASP A 1 293 ? -4.710 13.926 -7.738 1.00 94.44 293 ASP A C 1
ATOM 2369 O O . ASP A 1 293 ? -4.660 13.424 -6.615 1.00 94.44 293 ASP A O 1
ATOM 2373 N N . PHE A 1 294 ? -3.795 14.805 -8.146 1.00 95.19 294 PHE A N 1
ATOM 2374 C CA . PHE A 1 294 ? -2.684 15.247 -7.300 1.00 95.19 294 PHE A CA 1
ATOM 2375 C C . PHE A 1 294 ? -3.112 16.133 -6.126 1.00 95.19 294 PHE A C 1
ATOM 2377 O O . PHE A 1 294 ? -2.373 16.216 -5.146 1.00 95.19 294 PHE A O 1
ATOM 2384 N N . GLU A 1 295 ? -4.274 16.782 -6.201 1.00 93.81 295 GLU A N 1
ATOM 2385 C CA . GLU A 1 295 ? -4.793 17.545 -5.068 1.00 93.81 295 GLU A CA 1
ATOM 2386 C C . GLU A 1 295 ? -5.331 16.591 -3.996 1.00 93.81 295 GLU A C 1
ATOM 2388 O O . GLU A 1 295 ? -5.042 16.757 -2.809 1.00 93.81 295 GLU A O 1
ATOM 2393 N N . GLU A 1 296 ? -6.002 15.521 -4.419 1.00 91.88 296 GLU A N 1
ATOM 2394 C CA . GLU A 1 296 ? -6.431 14.447 -3.525 1.00 91.88 296 GLU A CA 1
ATOM 2395 C C . GLU A 1 296 ? -5.229 13.730 -2.889 1.00 91.88 296 GLU A C 1
ATOM 2397 O O . GLU A 1 296 ? -5.188 13.551 -1.670 1.00 91.88 296 GLU A O 1
ATOM 2402 N N . LEU A 1 297 ? -4.183 13.411 -3.668 1.00 91.81 297 LEU A N 1
ATOM 2403 C CA . LEU A 1 297 ? -2.929 12.866 -3.126 1.00 91.81 297 LEU A CA 1
ATOM 2404 C C . LEU A 1 297 ? -2.305 13.804 -2.087 1.00 91.81 297 LEU A C 1
ATOM 2406 O O . LEU A 1 297 ? -1.808 13.354 -1.056 1.00 91.81 297 LEU A O 1
ATOM 2410 N N . ARG A 1 298 ? -2.331 15.116 -2.319 1.00 92.56 298 ARG A N 1
ATOM 2411 C CA . ARG A 1 298 ? -1.801 16.095 -1.367 1.00 92.56 298 ARG A CA 1
ATOM 2412 C C . ARG A 1 298 ? -2.573 16.098 -0.044 1.00 92.56 298 ARG A C 1
ATOM 2414 O O . ARG A 1 298 ? -1.943 16.231 1.012 1.00 92.56 298 ARG A O 1
ATOM 2421 N N . ILE A 1 299 ? -3.903 16.030 -0.098 1.00 83.38 299 ILE A N 1
ATOM 2422 C CA . ILE A 1 299 ? -4.781 16.182 1.071 1.00 83.38 299 ILE A CA 1
ATOM 2423 C C . ILE A 1 299 ? -4.923 14.858 1.829 1.00 83.38 299 ILE A C 1
ATOM 2425 O O . ILE A 1 299 ? -4.698 14.828 3.039 1.00 83.38 299 ILE A O 1
ATOM 2429 N N . ASN A 1 300 ? -5.248 13.781 1.115 1.00 79.88 300 ASN A N 1
ATOM 2430 C CA . ASN A 1 300 ? -5.680 12.495 1.670 1.00 79.88 300 ASN A CA 1
ATOM 2431 C C . ASN A 1 300 ? -4.669 11.356 1.450 1.00 79.88 300 ASN A C 1
ATOM 2433 O O . ASN A 1 300 ? -4.877 10.235 1.927 1.00 79.88 300 ASN A O 1
ATOM 2437 N N . GLY A 1 301 ? -3.567 11.620 0.744 1.00 85.50 301 GLY A N 1
ATOM 2438 C CA . GLY A 1 301 ? -2.549 10.619 0.448 1.00 85.50 301 GLY A CA 1
ATOM 2439 C C . GLY A 1 301 ? -1.834 10.077 1.687 1.00 85.50 301 GLY A C 1
ATOM 2440 O O . GLY A 1 301 ? -1.643 10.754 2.698 1.00 85.50 301 GLY A O 1
ATOM 2441 N N . ILE A 1 302 ? -1.401 8.827 1.574 1.00 90.12 302 ILE A N 1
ATOM 2442 C CA . ILE A 1 302 ? -0.722 8.065 2.616 1.00 90.12 302 ILE A CA 1
ATOM 2443 C C . ILE A 1 302 ? 0.707 8.581 2.827 1.00 90.12 302 ILE A C 1
ATOM 2445 O O . ILE A 1 302 ? 1.476 8.710 1.870 1.00 90.12 302 ILE A O 1
ATOM 2449 N N . ASP A 1 303 ? 1.109 8.798 4.081 1.00 94.25 303 ASP A N 1
ATOM 2450 C CA . ASP A 1 303 ? 2.519 9.015 4.407 1.00 94.25 303 ASP A CA 1
ATOM 2451 C C . ASP A 1 303 ? 3.355 7.759 4.094 1.00 94.25 303 ASP A C 1
ATOM 2453 O O . ASP A 1 303 ? 3.080 6.654 4.572 1.00 94.25 303 ASP A O 1
ATOM 2457 N N . GLN A 1 304 ? 4.401 7.924 3.281 1.00 94.19 304 GLN A N 1
ATOM 2458 C CA . GLN A 1 304 ? 5.210 6.803 2.796 1.00 94.19 304 GLN A CA 1
ATOM 2459 C C . GLN A 1 304 ? 5.958 6.081 3.914 1.00 94.19 304 GLN A C 1
ATOM 2461 O O . GLN A 1 304 ? 6.129 4.862 3.842 1.00 94.19 304 GLN A O 1
ATOM 2466 N N . LEU A 1 305 ? 6.420 6.804 4.937 1.00 90.06 305 LEU A N 1
ATOM 2467 C CA . LEU A 1 305 ? 7.142 6.196 6.050 1.00 90.06 305 LEU A CA 1
ATOM 2468 C C . LEU A 1 305 ? 6.178 5.395 6.929 1.00 90.06 305 LEU A C 1
ATOM 2470 O O . LEU A 1 305 ? 6.505 4.272 7.321 1.00 90.06 305 LEU A O 1
ATOM 2474 N N . PHE A 1 306 ? 4.985 5.933 7.183 1.00 83.44 306 PHE A N 1
ATOM 2475 C CA . PHE A 1 306 ? 3.919 5.245 7.899 1.00 83.44 306 PHE A CA 1
ATOM 2476 C C . PHE A 1 306 ? 3.498 3.964 7.171 1.00 83.44 306 PHE A C 1
ATOM 2478 O O . PHE A 1 306 ? 3.579 2.884 7.761 1.00 83.44 306 PHE A O 1
ATOM 2485 N N . PHE A 1 307 ? 3.188 4.042 5.870 1.00 95.50 307 PHE A N 1
ATOM 2486 C CA . PHE A 1 307 ? 2.930 2.858 5.044 1.00 95.50 307 PHE A CA 1
ATOM 2487 C C . PHE A 1 307 ? 4.066 1.845 5.135 1.00 95.50 307 PHE A C 1
ATOM 2489 O O . PHE A 1 307 ? 3.830 0.676 5.419 1.00 95.50 307 PHE A O 1
ATOM 2496 N N . SER A 1 308 ? 5.310 2.293 4.951 1.00 93.38 308 SER A N 1
ATOM 2497 C CA . SER A 1 308 ? 6.483 1.417 4.972 1.00 93.38 308 SER A CA 1
ATOM 2498 C C . SER A 1 308 ? 6.619 0.674 6.300 1.00 93.38 308 SER A C 1
ATOM 2500 O O . SER A 1 308 ? 6.963 -0.507 6.316 1.00 93.38 308 SER A O 1
ATOM 2502 N N . ASN A 1 309 ? 6.341 1.333 7.428 1.00 83.88 309 ASN A N 1
ATOM 2503 C CA . ASN A 1 309 ? 6.339 0.699 8.745 1.00 83.88 309 ASN A CA 1
ATOM 2504 C C . ASN A 1 309 ? 5.263 -0.392 8.845 1.00 83.88 309 ASN A C 1
ATOM 2506 O O . ASN A 1 309 ? 5.585 -1.517 9.230 1.00 83.88 309 ASN A O 1
ATOM 2510 N N . MET A 1 310 ? 4.022 -0.078 8.467 1.00 86.38 310 MET A N 1
ATOM 2511 C CA . MET A 1 310 ? 2.891 -1.004 8.593 1.00 86.38 310 MET A CA 1
ATOM 2512 C C . MET A 1 310 ? 2.999 -2.175 7.614 1.00 86.38 310 MET A C 1
ATOM 2514 O O . MET A 1 310 ? 2.842 -3.335 7.988 1.00 86.38 310 MET A O 1
ATOM 2518 N N . PHE A 1 311 ? 3.340 -1.888 6.362 1.00 93.50 311 PHE A N 1
ATOM 2519 C CA . PHE A 1 311 ? 3.467 -2.889 5.314 1.00 93.50 311 PHE A CA 1
ATOM 2520 C C . PHE A 1 311 ? 4.624 -3.859 5.588 1.00 93.50 311 PHE A C 1
ATOM 2522 O O . PHE A 1 311 ? 4.462 -5.065 5.423 1.00 93.50 311 PHE A O 1
ATOM 2529 N N . THR A 1 312 ? 5.758 -3.377 6.118 1.00 88.94 312 THR A N 1
ATOM 2530 C CA . THR A 1 312 ? 6.852 -4.264 6.568 1.00 88.94 312 THR A CA 1
ATOM 2531 C C . THR A 1 312 ? 6.378 -5.232 7.657 1.00 88.94 312 THR A C 1
ATOM 2533 O O . THR A 1 312 ? 6.769 -6.399 7.655 1.00 88.94 312 THR A O 1
ATOM 2536 N N . HIS A 1 313 ? 5.517 -4.777 8.574 1.00 84.19 313 HIS A N 1
ATOM 2537 C CA . HIS A 1 313 ? 4.943 -5.641 9.604 1.00 84.19 313 HIS A CA 1
ATOM 2538 C C . HIS A 1 313 ? 4.020 -6.709 8.995 1.00 84.19 313 HIS A C 1
ATOM 2540 O O . HIS A 1 313 ? 4.149 -7.882 9.344 1.00 84.19 313 HIS A O 1
ATOM 2546 N N . VAL A 1 314 ? 3.151 -6.343 8.043 1.00 90.25 314 VAL A N 1
ATOM 2547 C CA . VAL A 1 314 ? 2.329 -7.307 7.282 1.00 90.25 314 VAL A CA 1
ATOM 2548 C C . VAL A 1 314 ? 3.220 -8.353 6.606 1.00 90.25 314 VAL A C 1
ATOM 2550 O O . VAL A 1 314 ? 3.074 -9.544 6.870 1.00 90.25 314 VAL A O 1
ATOM 2553 N N . LEU A 1 315 ? 4.220 -7.926 5.829 1.00 91.19 315 LEU A N 1
ATOM 2554 C CA . LEU A 1 315 ? 5.141 -8.842 5.152 1.00 91.19 315 LEU A CA 1
ATOM 2555 C C . LEU A 1 315 ? 5.872 -9.779 6.122 1.00 91.19 315 LEU A C 1
ATOM 2557 O O . LEU A 1 315 ? 6.029 -10.957 5.826 1.00 91.19 315 LEU A O 1
ATOM 2561 N N . SER A 1 316 ? 6.269 -9.301 7.305 1.00 88.56 316 SER A N 1
ATOM 2562 C CA . SER A 1 316 ? 7.003 -10.117 8.285 1.00 88.56 316 SER A CA 1
ATOM 2563 C C . SER A 1 316 ? 6.213 -11.316 8.828 1.00 88.56 316 SER A C 1
ATOM 2565 O O . SER A 1 316 ? 6.808 -12.290 9.300 1.00 88.56 316 SER A O 1
ATOM 2567 N N . ARG A 1 317 ? 4.877 -11.260 8.750 1.00 87.25 317 ARG A N 1
ATOM 2568 C CA . ARG A 1 317 ? 3.967 -12.318 9.211 1.00 87.25 317 ARG A CA 1
ATOM 2569 C C . ARG A 1 317 ? 3.661 -13.348 8.132 1.00 87.25 317 ARG A C 1
ATOM 2571 O O . ARG A 1 317 ? 3.126 -14.413 8.443 1.00 87.25 317 ARG A O 1
ATOM 2578 N N . HIS A 1 318 ? 4.045 -13.086 6.886 1.00 91.00 318 HIS A N 1
ATOM 2579 C CA . HIS A 1 318 ? 3.824 -14.004 5.782 1.00 91.00 318 HIS A CA 1
ATOM 2580 C C . HIS A 1 318 ? 5.143 -14.499 5.208 1.00 91.00 318 HIS A C 1
ATOM 2582 O O . HIS A 1 318 ? 6.016 -13.737 4.810 1.00 91.00 318 HIS A O 1
ATOM 2588 N N . ARG A 1 319 ? 5.266 -15.822 5.142 1.00 82.19 319 ARG A N 1
ATOM 2589 C CA . ARG A 1 319 ? 6.351 -16.501 4.437 1.00 82.19 319 ARG A CA 1
ATOM 2590 C C . ARG A 1 319 ? 5.824 -17.095 3.140 1.00 82.19 319 ARG A C 1
ATOM 2592 O O . ARG A 1 319 ? 4.608 -17.239 2.979 1.00 82.19 319 ARG A O 1
ATOM 2599 N N . ASP A 1 320 ? 6.759 -17.429 2.258 1.00 87.12 320 ASP A N 1
ATOM 2600 C CA . ASP A 1 320 ? 6.509 -18.193 1.034 1.00 87.12 320 ASP A CA 1
ATOM 2601 C C . ASP A 1 320 ? 5.515 -17.503 0.085 1.00 87.12 320 ASP A C 1
ATOM 2603 O O . ASP A 1 320 ? 4.638 -18.132 -0.505 1.00 87.12 320 ASP A O 1
ATOM 2607 N N . LEU A 1 321 ? 5.636 -16.177 -0.032 1.00 95.12 321 LEU A N 1
ATOM 2608 C CA . LEU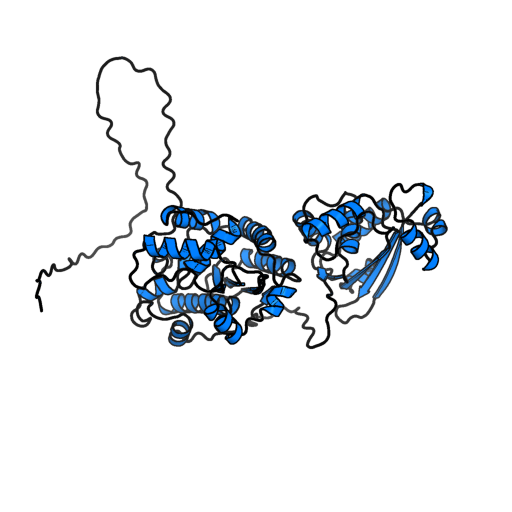 A 1 321 ? 4.891 -15.394 -1.013 1.00 95.12 321 LEU A CA 1
ATOM 2609 C C . LEU A 1 321 ? 5.500 -15.562 -2.408 1.00 95.12 321 LEU A C 1
ATOM 2611 O O . LEU A 1 321 ? 6.720 -15.642 -2.565 1.00 95.12 321 LEU A O 1
ATOM 2615 N N . LYS A 1 322 ? 4.632 -15.558 -3.417 1.00 96.88 322 LYS A N 1
ATOM 2616 C CA . LYS A 1 322 ? 4.996 -15.527 -4.833 1.00 96.88 322 LYS A CA 1
ATOM 2617 C C . LYS A 1 322 ? 4.700 -14.149 -5.386 1.00 96.88 322 LYS A C 1
ATOM 2619 O O . LYS A 1 322 ? 3.547 -13.733 -5.388 1.00 96.88 322 LYS A O 1
ATOM 2624 N N . TRP A 1 323 ? 5.718 -13.460 -5.874 1.00 98.38 323 TRP A N 1
ATOM 2625 C CA . TRP A 1 323 ? 5.585 -12.106 -6.396 1.00 98.38 323 TRP A CA 1
ATOM 2626 C C . TRP A 1 323 ? 5.483 -12.118 -7.914 1.00 98.38 323 TRP A C 1
ATOM 2628 O O . TRP A 1 323 ? 6.323 -12.708 -8.590 1.00 98.38 323 TRP A O 1
ATOM 2638 N N . LEU A 1 324 ? 4.469 -11.445 -8.449 1.00 98.44 324 LEU A N 1
ATOM 2639 C CA . LEU A 1 324 ? 4.281 -11.241 -9.879 1.00 98.44 324 LEU A CA 1
ATOM 2640 C C . LEU A 1 324 ? 4.498 -9.772 -10.221 1.00 98.44 324 LEU A C 1
ATOM 2642 O O . LEU A 1 324 ? 3.967 -8.881 -9.560 1.00 98.44 324 LEU A O 1
ATOM 2646 N N . THR A 1 325 ? 5.246 -9.532 -11.289 1.00 98.31 325 THR A N 1
ATOM 2647 C CA . THR A 1 325 ? 5.448 -8.196 -11.854 1.00 98.31 325 THR A CA 1
ATOM 2648 C C . THR A 1 325 ? 5.303 -8.232 -13.371 1.00 98.31 325 THR A C 1
ATOM 2650 O O . THR A 1 325 ? 5.329 -9.303 -13.985 1.00 98.31 325 THR A O 1
ATOM 2653 N N . PHE A 1 326 ? 5.186 -7.067 -14.003 1.00 97.94 326 PHE A N 1
ATOM 2654 C CA . PHE A 1 326 ? 5.304 -6.935 -15.450 1.00 97.94 326 PHE A CA 1
ATOM 2655 C C . PHE A 1 326 ? 6.380 -5.900 -15.770 1.00 97.94 326 PHE A C 1
ATOM 2657 O O . PHE A 1 326 ? 6.154 -4.711 -15.604 1.00 97.94 326 PHE A O 1
ATOM 2664 N N . HIS A 1 327 ? 7.544 -6.336 -16.268 1.00 94.50 327 HIS A N 1
ATOM 2665 C CA . HIS A 1 327 ? 8.700 -5.445 -16.451 1.00 94.50 327 HIS A CA 1
ATOM 2666 C C . HIS A 1 327 ? 9.163 -4.797 -15.129 1.00 94.50 327 HIS A C 1
ATOM 2668 O O . HIS A 1 327 ? 9.541 -3.626 -15.091 1.00 94.50 327 HIS A O 1
ATOM 2674 N N . GLY A 1 328 ? 9.157 -5.591 -14.056 1.00 95.94 328 GLY A N 1
ATOM 2675 C CA . GLY A 1 328 ? 9.063 -5.131 -12.668 1.00 95.94 328 GLY A CA 1
ATOM 2676 C C . GLY A 1 328 ? 10.300 -4.510 -12.032 1.00 95.94 328 GLY A C 1
ATOM 2677 O O . GLY A 1 328 ? 10.361 -4.416 -10.808 1.00 95.94 328 GLY A O 1
ATOM 2678 N N . LEU A 1 329 ? 11.334 -4.161 -12.803 1.00 95.12 329 LEU A N 1
ATOM 2679 C CA . LEU A 1 329 ? 12.612 -3.718 -12.234 1.00 95.12 329 LEU A CA 1
ATOM 2680 C C . LEU A 1 329 ? 12.452 -2.449 -11.382 1.00 95.12 329 LEU A C 1
ATOM 2682 O O . LEU A 1 329 ? 12.985 -2.386 -10.275 1.00 95.12 329 LEU A O 1
ATOM 2686 N N . TYR A 1 330 ? 11.721 -1.452 -11.888 1.00 97.38 330 TYR A N 1
ATOM 2687 C CA . TYR A 1 330 ? 11.461 -0.214 -11.150 1.00 97.38 330 TYR A CA 1
ATOM 2688 C C . TYR A 1 330 ? 10.480 -0.439 -9.996 1.00 97.38 330 TYR A C 1
ATOM 2690 O O . TYR A 1 330 ? 10.708 0.088 -8.909 1.00 97.38 330 TYR A O 1
ATOM 2698 N N . ASP A 1 331 ? 9.454 -1.267 -10.189 1.00 98.06 331 ASP A N 1
ATOM 2699 C CA . ASP A 1 331 ? 8.458 -1.545 -9.151 1.00 98.06 331 ASP A CA 1
ATOM 2700 C C . ASP A 1 331 ? 9.102 -2.228 -7.941 1.00 98.06 331 ASP A C 1
ATOM 2702 O O . ASP A 1 331 ? 8.951 -1.783 -6.801 1.00 98.06 331 ASP A O 1
ATOM 2706 N N . LEU A 1 332 ? 9.920 -3.259 -8.182 1.00 97.94 332 LEU A N 1
ATOM 2707 C CA . LEU A 1 332 ? 10.694 -3.921 -7.131 1.00 97.94 332 LEU A CA 1
ATOM 2708 C C . LEU A 1 332 ? 11.687 -2.962 -6.478 1.00 97.94 332 LEU A C 1
ATOM 2710 O O . LEU A 1 332 ? 11.897 -3.035 -5.270 1.00 97.94 332 LEU A O 1
ATOM 2714 N N . ALA A 1 333 ? 12.281 -2.042 -7.236 1.00 98.19 333 ALA A N 1
ATOM 2715 C CA . ALA A 1 333 ? 13.185 -1.049 -6.678 1.00 98.19 333 ALA A CA 1
ATOM 2716 C C . ALA A 1 333 ? 12.469 -0.085 -5.721 1.00 98.19 333 ALA A C 1
ATOM 2718 O O . ALA A 1 333 ? 12.960 0.151 -4.613 1.00 98.19 333 ALA A O 1
ATOM 2719 N N . TYR A 1 334 ? 11.286 0.414 -6.082 1.00 98.50 334 TYR A N 1
ATOM 2720 C CA . TYR A 1 334 ? 10.468 1.203 -5.162 1.00 98.50 334 TYR A CA 1
ATOM 2721 C C . TYR A 1 334 ? 10.049 0.392 -3.934 1.00 98.50 334 TYR A C 1
ATOM 2723 O O . TYR A 1 334 ? 10.161 0.893 -2.816 1.00 98.50 334 TYR A O 1
ATOM 2731 N N . MET A 1 335 ? 9.660 -0.872 -4.102 1.00 97.88 335 MET A N 1
ATOM 2732 C CA . MET A 1 335 ? 9.304 -1.744 -2.980 1.00 97.88 335 MET A CA 1
ATOM 2733 C C . MET A 1 335 ? 10.477 -2.014 -2.038 1.00 97.88 335 MET A C 1
ATOM 2735 O O . MET A 1 335 ? 10.317 -1.929 -0.820 1.00 97.88 335 MET A O 1
ATOM 2739 N N . VAL A 1 336 ? 11.675 -2.278 -2.568 1.00 97.81 336 VAL A N 1
ATOM 2740 C CA . VAL A 1 336 ? 12.896 -2.401 -1.761 1.00 97.81 336 VAL A CA 1
ATOM 2741 C C . VAL A 1 336 ? 13.149 -1.102 -0.999 1.00 97.81 336 VAL A C 1
ATOM 2743 O O . VAL A 1 336 ? 13.397 -1.150 0.207 1.00 97.81 336 VAL A O 1
ATOM 2746 N N . LYS A 1 337 ? 13.054 0.061 -1.656 1.00 98.12 337 LYS A N 1
ATOM 2747 C CA . LYS A 1 337 ? 13.235 1.367 -1.003 1.00 98.12 337 LYS A CA 1
ATOM 2748 C C . LYS A 1 337 ? 12.223 1.579 0.127 1.00 98.12 337 LYS A C 1
ATOM 2750 O O . LYS A 1 337 ? 12.629 1.973 1.219 1.00 98.12 337 LYS A O 1
ATOM 2755 N N . LEU A 1 338 ? 10.941 1.288 -0.108 1.00 96.94 338 LEU A N 1
ATOM 2756 C CA . LEU A 1 338 ? 9.875 1.407 0.892 1.00 96.94 338 LEU A CA 1
ATOM 2757 C C . LEU A 1 338 ? 10.140 0.491 2.093 1.00 96.94 338 LEU A C 1
ATOM 2759 O O . LEU A 1 338 ? 10.245 0.958 3.223 1.00 96.94 338 LEU A O 1
ATOM 2763 N N . VAL A 1 339 ? 10.329 -0.809 1.862 1.00 95.38 339 VAL A N 1
ATOM 2764 C CA . VAL A 1 339 ? 10.462 -1.790 2.951 1.00 95.38 339 VAL A CA 1
ATOM 2765 C C . VAL A 1 339 ? 11.769 -1.608 3.729 1.00 95.38 339 VAL A C 1
ATOM 2767 O O . VAL A 1 339 ? 11.781 -1.649 4.961 1.00 95.38 339 VAL A O 1
ATOM 2770 N N . THR A 1 340 ? 12.886 -1.362 3.038 1.00 94.69 340 THR A N 1
ATOM 2771 C CA . THR A 1 340 ? 14.195 -1.209 3.699 1.00 94.69 340 THR A CA 1
ATOM 2772 C C . THR A 1 340 ? 14.414 0.177 4.295 1.00 94.69 340 THR A C 1
ATOM 2774 O O . THR A 1 340 ? 15.252 0.312 5.191 1.00 94.69 340 THR A O 1
ATOM 2777 N N . LYS A 1 341 ? 13.683 1.195 3.815 1.00 94.81 341 LYS A N 1
ATOM 2778 C CA . LYS A 1 341 ? 13.806 2.613 4.209 1.00 94.81 341 LYS A CA 1
ATOM 2779 C C . LYS A 1 341 ? 15.229 3.144 4.018 1.00 94.81 341 LYS A C 1
ATOM 2781 O O . LYS A 1 341 ? 15.687 4.028 4.742 1.00 94.81 341 LYS A O 1
ATOM 2786 N N . LYS A 1 342 ? 15.958 2.557 3.069 1.00 94.50 342 LYS A N 1
ATOM 2787 C CA . LYS A 1 342 ? 17.357 2.850 2.760 1.00 94.50 342 LYS A CA 1
ATOM 2788 C C . LYS A 1 342 ? 17.504 3.147 1.269 1.00 94.50 342 LYS A C 1
ATOM 2790 O O . LYS A 1 342 ? 16.695 2.669 0.474 1.00 94.50 342 LYS A O 1
ATOM 2795 N N . PRO A 1 343 ? 18.547 3.900 0.878 1.00 97.00 343 PRO A N 1
ATOM 2796 C CA . PRO A 1 343 ? 18.945 3.987 -0.519 1.00 97.00 343 PRO A CA 1
ATOM 2797 C C . PRO A 1 343 ? 19.214 2.597 -1.096 1.00 97.00 343 PRO A C 1
ATOM 2799 O O . PRO A 1 343 ? 19.687 1.704 -0.384 1.00 97.00 343 PRO A O 1
ATOM 2802 N N . LEU A 1 344 ? 18.968 2.434 -2.392 1.00 97.81 344 LEU A N 1
ATOM 2803 C CA . LEU A 1 344 ? 19.198 1.164 -3.076 1.00 97.81 344 LEU A CA 1
ATOM 2804 C C . LEU A 1 344 ? 20.685 0.757 -3.048 1.00 97.81 344 LEU A C 1
ATOM 2806 O O . LEU A 1 344 ? 21.558 1.629 -2.987 1.00 97.81 344 LEU A O 1
ATOM 2810 N N . PRO A 1 345 ? 21.020 -0.540 -3.129 1.00 95.50 345 PRO A N 1
ATOM 2811 C CA . PRO A 1 345 ? 22.408 -0.991 -3.206 1.00 95.50 345 PRO A CA 1
ATOM 2812 C C . PRO A 1 345 ? 23.140 -0.481 -4.443 1.00 95.50 345 PRO A C 1
ATOM 2814 O O . PRO A 1 345 ? 22.529 -0.171 -5.459 1.00 95.50 345 PRO A O 1
ATOM 2817 N N . VAL A 1 346 ? 24.468 -0.398 -4.364 1.00 91.12 346 VAL A N 1
ATOM 2818 C CA . VAL A 1 346 ? 25.295 0.128 -5.462 1.00 91.12 346 VAL A CA 1
ATOM 2819 C C . VAL A 1 346 ? 25.423 -0.877 -6.607 1.00 91.12 346 VAL A C 1
ATOM 2821 O O . VAL A 1 346 ? 25.515 -0.461 -7.760 1.00 91.12 346 VAL A O 1
ATOM 2824 N N . SER A 1 347 ? 25.423 -2.179 -6.307 1.00 93.25 347 SER A N 1
ATOM 2825 C CA . SER A 1 347 ? 25.571 -3.235 -7.308 1.00 93.25 347 SER A CA 1
ATOM 2826 C C . SER A 1 347 ? 24.258 -3.972 -7.577 1.00 93.25 347 SER A C 1
ATOM 2828 O O . SER A 1 347 ? 23.395 -4.087 -6.704 1.00 93.25 347 SER A O 1
ATOM 2830 N N . MET A 1 348 ? 24.135 -4.507 -8.796 1.00 92.56 348 MET A N 1
ATOM 2831 C CA . MET A 1 348 ? 22.980 -5.309 -9.195 1.00 92.56 348 MET A CA 1
ATOM 2832 C C . MET A 1 348 ? 22.855 -6.589 -8.360 1.00 92.56 348 MET A C 1
ATOM 2834 O O . MET A 1 348 ? 21.750 -6.973 -7.984 1.00 92.56 348 MET A O 1
ATOM 2838 N N . LEU A 1 349 ? 23.993 -7.204 -8.023 1.00 92.88 349 LEU A N 1
ATOM 2839 C CA . LEU A 1 349 ? 24.058 -8.398 -7.186 1.00 92.88 349 LEU A CA 1
ATOM 2840 C C . LEU A 1 349 ? 23.466 -8.127 -5.798 1.00 92.88 349 LEU A C 1
ATOM 2842 O O . LEU A 1 349 ? 22.511 -8.797 -5.407 1.00 92.88 349 LEU A O 1
ATOM 2846 N N . ASP A 1 350 ? 23.950 -7.091 -5.109 1.00 94.06 350 ASP A N 1
ATOM 2847 C CA . ASP A 1 350 ? 23.449 -6.725 -3.778 1.00 94.06 350 ASP A CA 1
ATOM 2848 C C . ASP A 1 350 ? 21.948 -6.392 -3.821 1.00 94.06 350 ASP A C 1
ATOM 2850 O O . ASP A 1 350 ? 21.197 -6.728 -2.909 1.00 94.06 350 ASP A O 1
ATOM 2854 N N . PHE A 1 351 ? 21.480 -5.742 -4.893 1.00 95.44 351 PHE A N 1
ATOM 2855 C CA . PHE A 1 351 ? 20.056 -5.462 -5.076 1.00 95.44 351 PHE A CA 1
ATOM 2856 C C . PHE A 1 351 ? 19.225 -6.739 -5.207 1.00 95.44 351 PHE A C 1
ATOM 2858 O O . PHE A 1 351 ? 18.212 -6.873 -4.521 1.00 95.44 351 PHE A O 1
ATOM 2865 N N . THR A 1 352 ? 19.660 -7.697 -6.028 1.00 94.44 352 THR A N 1
ATOM 2866 C CA . THR A 1 352 ? 18.970 -8.987 -6.154 1.00 94.44 352 THR A CA 1
ATOM 2867 C C . THR A 1 352 ? 18.998 -9.804 -4.861 1.00 94.44 352 THR A C 1
ATOM 2869 O O . THR A 1 352 ? 17.998 -10.440 -4.533 1.00 94.44 352 THR A O 1
ATOM 2872 N N . GLU A 1 353 ? 20.079 -9.734 -4.077 1.00 94.06 353 GLU A N 1
ATOM 2873 C CA . GLU A 1 353 ? 20.164 -10.381 -2.761 1.00 94.06 353 GLU A CA 1
ATOM 2874 C C . GLU A 1 353 ? 19.208 -9.741 -1.741 1.00 94.06 353 GLU A C 1
ATOM 2876 O O . GLU A 1 353 ? 18.582 -10.447 -0.944 1.00 94.06 353 GLU A O 1
ATOM 2881 N N . ILE A 1 354 ? 19.039 -8.412 -1.776 1.00 94.56 354 ILE A N 1
ATOM 2882 C CA . ILE A 1 354 ? 18.041 -7.728 -0.943 1.00 94.56 354 ILE A CA 1
ATOM 2883 C C . ILE A 1 354 ? 16.623 -8.118 -1.360 1.00 94.56 354 ILE A C 1
ATOM 2885 O O . ILE A 1 354 ? 15.812 -8.391 -0.478 1.00 94.56 354 ILE A O 1
ATOM 2889 N N . ILE A 1 355 ? 16.320 -8.200 -2.661 1.00 94.69 355 ILE A N 1
ATOM 2890 C CA . ILE A 1 355 ? 15.010 -8.692 -3.119 1.00 94.69 355 ILE A CA 1
ATOM 2891 C C . ILE A 1 355 ? 14.764 -10.097 -2.568 1.00 94.69 355 ILE A C 1
ATOM 2893 O O . ILE A 1 355 ? 13.732 -10.320 -1.943 1.00 94.69 355 ILE A O 1
ATOM 2897 N N . ALA A 1 356 ? 15.726 -11.012 -2.723 1.00 93.06 356 ALA A N 1
ATOM 2898 C CA . ALA A 1 356 ? 15.605 -12.374 -2.211 1.00 93.06 356 ALA A CA 1
ATOM 2899 C C . ALA A 1 356 ? 15.381 -12.406 -0.690 1.00 93.06 356 ALA A C 1
ATOM 2901 O O . ALA A 1 356 ? 14.592 -13.203 -0.192 1.00 93.06 356 ALA A O 1
ATOM 2902 N N . THR A 1 357 ? 16.036 -11.508 0.049 1.00 90.81 357 THR A N 1
ATOM 2903 C CA . THR A 1 357 ? 15.906 -11.407 1.509 1.00 90.81 357 THR A CA 1
ATOM 2904 C C . THR A 1 357 ? 14.540 -10.872 1.943 1.00 90.81 357 THR A C 1
ATOM 2906 O O . THR A 1 357 ? 13.994 -11.332 2.943 1.00 90.81 357 THR A O 1
ATOM 2909 N N . VAL A 1 358 ? 14.001 -9.880 1.231 1.00 89.50 358 VAL A N 1
ATOM 2910 C CA . VAL A 1 358 ? 12.767 -9.180 1.623 1.00 89.50 358 VAL A CA 1
ATOM 2911 C C . VAL A 1 358 ? 11.519 -9.883 1.090 1.00 89.50 358 VAL A C 1
ATOM 2913 O O . VAL A 1 358 ? 10.529 -10.004 1.807 1.00 89.50 358 VAL A O 1
ATOM 2916 N N . PHE A 1 359 ? 11.564 -10.343 -0.157 1.00 92.19 359 PHE A N 1
ATOM 2917 C CA . PHE A 1 359 ? 10.411 -10.854 -0.900 1.00 92.19 359 PHE A CA 1
ATOM 2918 C C . PHE A 1 359 ? 10.503 -12.357 -1.201 1.00 92.19 359 PHE A C 1
ATOM 2920 O O . PHE A 1 359 ? 9.528 -12.945 -1.663 1.00 92.19 359 PHE A O 1
ATOM 2927 N N . GLY A 1 360 ? 11.641 -12.994 -0.907 1.00 89.06 360 GLY A N 1
ATOM 2928 C CA . GLY A 1 360 ? 11.919 -14.378 -1.287 1.00 89.06 360 GLY A CA 1
ATOM 2929 C C . GLY A 1 360 ? 12.422 -14.506 -2.728 1.00 89.06 360 GLY A C 1
ATOM 2930 O O . GLY A 1 360 ? 12.531 -13.532 -3.471 1.00 89.06 360 GLY A O 1
ATOM 2931 N N . CYS A 1 361 ? 12.743 -15.735 -3.141 1.00 84.81 361 CYS A N 1
ATOM 2932 C CA . CYS A 1 361 ? 13.239 -16.012 -4.498 1.00 84.81 361 CYS A CA 1
ATOM 2933 C C . CYS A 1 361 ? 12.124 -16.239 -5.534 1.00 84.81 361 CYS A C 1
ATOM 2935 O O . CYS A 1 361 ? 12.396 -16.228 -6.735 1.00 84.81 361 CYS A O 1
ATOM 2937 N N . CYS A 1 362 ? 10.877 -16.452 -5.098 1.00 93.38 362 CYS A N 1
ATOM 2938 C CA . CYS A 1 362 ? 9.750 -16.723 -5.990 1.00 93.38 362 CYS A CA 1
ATOM 2939 C C . CYS A 1 362 ? 9.190 -15.409 -6.559 1.00 93.38 362 CYS A C 1
ATOM 2941 O O . CYS A 1 362 ? 8.110 -14.953 -6.189 1.00 93.38 362 CYS A O 1
ATOM 2943 N N . VAL A 1 363 ? 9.969 -14.778 -7.439 1.00 96.88 363 VAL A N 1
ATOM 2944 C CA . VAL A 1 363 ? 9.588 -13.575 -8.191 1.00 96.88 363 VAL A CA 1
ATOM 2945 C C . VAL A 1 363 ? 9.479 -13.942 -9.667 1.00 96.88 363 VAL A C 1
ATOM 2947 O O . VAL A 1 363 ? 10.429 -14.476 -10.239 1.00 96.88 363 VAL A O 1
ATOM 2950 N N . LEU A 1 364 ? 8.338 -13.663 -10.291 1.00 97.31 364 LEU A N 1
ATOM 2951 C CA . LEU A 1 364 ? 8.065 -13.947 -11.697 1.00 97.31 364 LEU A CA 1
ATOM 2952 C C . LEU A 1 364 ? 7.743 -12.642 -12.431 1.00 97.31 364 LEU A C 1
ATOM 2954 O O . LEU A 1 364 ? 6.801 -11.933 -12.079 1.00 97.31 364 LEU A O 1
ATOM 2958 N N . ASP A 1 365 ? 8.507 -12.337 -13.477 1.00 97.94 365 ASP A N 1
ATOM 2959 C CA . ASP A 1 365 ? 8.207 -11.228 -14.382 1.00 97.94 365 ASP A CA 1
ATOM 2960 C C . ASP A 1 365 ? 7.449 -11.751 -15.608 1.00 97.94 365 ASP A C 1
ATOM 2962 O O . ASP A 1 365 ? 7.997 -12.439 -16.474 1.00 97.94 365 ASP A O 1
ATOM 2966 N N . VAL A 1 366 ? 6.169 -11.398 -15.704 1.00 97.75 366 VAL A N 1
ATOM 2967 C CA . VAL A 1 366 ? 5.255 -11.831 -16.767 1.00 97.75 366 VAL A CA 1
ATOM 2968 C C . VAL A 1 366 ? 5.769 -11.431 -18.152 1.00 97.75 366 VAL A C 1
ATOM 2970 O O . VAL A 1 366 ? 5.630 -12.187 -19.119 1.00 97.75 366 VAL A O 1
ATOM 2973 N N . LYS A 1 367 ? 6.425 -10.271 -18.265 1.00 96.81 367 LYS A N 1
ATOM 2974 C CA . LYS A 1 367 ? 7.012 -9.825 -19.529 1.00 96.81 367 LYS A CA 1
ATOM 2975 C C . LYS A 1 367 ? 8.233 -10.660 -19.895 1.00 96.81 367 LYS A C 1
ATOM 2977 O O . LYS A 1 367 ? 8.410 -10.991 -21.067 1.00 96.81 367 LYS A O 1
ATOM 2982 N N . TYR A 1 368 ? 9.055 -11.040 -18.913 1.00 95.69 368 TYR A N 1
ATOM 2983 C CA . TYR A 1 368 ? 10.154 -11.986 -19.130 1.00 95.69 368 TYR A CA 1
ATOM 2984 C C . TYR A 1 368 ? 9.627 -13.340 -19.612 1.00 95.69 368 TYR A C 1
ATOM 2986 O O . TYR A 1 368 ? 10.136 -13.881 -20.593 1.00 95.69 368 TYR A O 1
ATOM 2994 N N . MET A 1 369 ? 8.566 -13.854 -18.987 1.00 95.94 369 MET A N 1
ATOM 2995 C CA . MET A 1 369 ? 7.942 -15.126 -19.363 1.00 95.94 369 MET A CA 1
ATOM 2996 C C . MET A 1 369 ? 7.427 -15.113 -20.807 1.00 95.94 369 MET A C 1
ATOM 2998 O O . MET A 1 369 ? 7.662 -16.061 -21.558 1.00 95.94 369 MET A O 1
ATOM 3002 N N . ALA A 1 370 ? 6.792 -14.014 -21.228 1.00 95.56 370 ALA A N 1
ATOM 3003 C CA . ALA A 1 370 ? 6.288 -13.836 -22.589 1.00 95.56 370 ALA A CA 1
ATOM 3004 C C . ALA A 1 370 ? 7.387 -13.914 -23.672 1.00 95.56 370 ALA A C 1
ATOM 3006 O O . ALA A 1 370 ? 7.080 -14.164 -24.837 1.00 95.56 370 ALA A O 1
ATOM 3007 N N . ARG A 1 371 ? 8.675 -13.770 -23.317 1.00 94.25 371 ARG A N 1
ATOM 3008 C CA . ARG A 1 371 ? 9.804 -13.876 -24.264 1.00 94.25 371 ARG A CA 1
ATOM 3009 C C . ARG A 1 371 ? 9.967 -15.250 -24.894 1.00 94.25 371 ARG A C 1
ATOM 3011 O O . ARG A 1 371 ? 10.550 -15.347 -25.972 1.00 94.25 371 ARG A O 1
ATOM 3018 N N . LEU A 1 372 ? 9.477 -16.295 -24.231 1.00 91.75 372 LEU A N 1
ATOM 3019 C CA . LEU A 1 372 ? 9.586 -17.667 -24.724 1.00 91.75 372 LEU A CA 1
ATOM 3020 C C . LEU A 1 372 ? 8.466 -18.060 -25.697 1.00 91.75 372 LEU A C 1
ATOM 3022 O O . LEU A 1 372 ? 8.497 -19.176 -26.210 1.00 91.75 372 LEU A O 1
ATOM 3026 N N . TYR A 1 373 ? 7.513 -17.164 -25.968 1.00 92.88 373 TYR A N 1
ATOM 3027 C CA . TYR A 1 373 ? 6.333 -17.451 -26.780 1.00 92.88 373 TYR A CA 1
ATOM 3028 C C . TYR A 1 373 ? 6.244 -16.483 -27.969 1.00 92.88 373 TYR A C 1
ATOM 3030 O O . TYR A 1 373 ? 6.222 -15.258 -27.811 1.00 92.88 373 TYR A O 1
ATOM 3038 N N . ASP A 1 374 ? 6.242 -17.043 -29.182 1.00 91.62 374 ASP A N 1
ATOM 3039 C CA . ASP A 1 374 ? 6.285 -16.289 -30.442 1.00 91.62 374 ASP A CA 1
ATOM 3040 C C . ASP A 1 374 ? 5.005 -15.492 -30.705 1.00 91.62 374 ASP A C 1
ATOM 3042 O O . ASP A 1 374 ? 5.054 -14.336 -31.125 1.00 91.62 374 ASP A O 1
ATOM 3046 N N . ASP A 1 375 ? 3.857 -16.085 -30.400 1.00 92.00 375 ASP A N 1
ATOM 3047 C CA . ASP A 1 375 ? 2.534 -15.467 -30.464 1.00 92.00 375 ASP A CA 1
ATOM 3048 C C . ASP A 1 375 ? 2.354 -14.337 -29.437 1.00 92.00 375 ASP A C 1
ATOM 3050 O O . ASP A 1 375 ? 1.634 -13.367 -29.687 1.00 92.00 375 ASP A O 1
ATOM 3054 N N . LEU A 1 376 ? 3.113 -14.373 -28.339 1.00 92.31 376 LEU A N 1
ATOM 3055 C CA . LEU A 1 376 ? 3.249 -13.259 -27.393 1.00 92.31 376 LEU A CA 1
ATOM 3056 C C . LEU A 1 376 ? 4.347 -12.257 -27.790 1.00 92.31 376 LEU A C 1
ATOM 3058 O O . LEU A 1 376 ? 4.782 -11.441 -26.973 1.00 92.31 376 LEU A O 1
ATOM 3062 N N . HIS A 1 377 ? 4.778 -12.294 -29.056 1.00 92.38 377 HIS A N 1
ATOM 3063 C CA . HIS A 1 377 ? 5.735 -11.368 -29.665 1.00 92.38 377 HIS A CA 1
ATOM 3064 C C . HIS A 1 377 ? 7.041 -11.260 -28.878 1.00 92.38 377 HIS A C 1
ATOM 3066 O O . HIS A 1 377 ? 7.637 -10.184 -28.779 1.00 92.38 377 HIS A O 1
ATOM 3072 N N . ARG A 1 378 ? 7.475 -12.380 -28.288 1.00 90.00 378 ARG A N 1
ATOM 3073 C CA . ARG A 1 378 ? 8.743 -12.488 -27.564 1.00 90.00 378 ARG A CA 1
ATOM 3074 C C . ARG A 1 378 ? 8.927 -11.399 -26.496 1.00 90.00 378 ARG A C 1
ATOM 3076 O O . ARG A 1 378 ? 10.051 -10.975 -26.241 1.00 90.00 378 ARG A O 1
ATOM 3083 N N . GLY A 1 379 ? 7.842 -10.988 -25.834 1.00 86.38 379 GLY A N 1
ATOM 3084 C CA . GLY A 1 379 ? 7.879 -10.037 -24.717 1.00 86.38 379 GLY A CA 1
ATOM 3085 C C . GLY A 1 379 ? 8.075 -8.567 -25.112 1.00 86.38 379 GLY A C 1
ATOM 3086 O O . GLY A 1 379 ? 8.261 -7.728 -24.236 1.00 86.38 379 GLY A O 1
ATOM 3087 N N . GLU A 1 380 ? 7.991 -8.220 -26.399 1.00 89.44 380 GLU A N 1
ATOM 3088 C CA . GLU A 1 380 ? 8.152 -6.835 -26.886 1.00 89.44 380 GLU A CA 1
ATOM 3089 C C . GLU A 1 380 ? 6.888 -5.965 -26.710 1.00 89.44 380 GLU A C 1
ATOM 3091 O O . GLU A 1 380 ? 6.881 -4.768 -27.009 1.00 89.44 380 GLU A O 1
ATOM 3096 N N . LEU A 1 381 ? 5.792 -6.549 -26.221 1.00 91.38 381 LEU A N 1
ATOM 3097 C CA . LEU A 1 381 ? 4.521 -5.860 -26.005 1.00 91.38 381 LEU A CA 1
ATOM 3098 C C . LEU A 1 381 ? 4.423 -5.253 -24.601 1.00 91.38 381 LEU A C 1
ATOM 3100 O O . LEU A 1 381 ? 5.044 -5.723 -23.651 1.00 91.38 381 LEU A O 1
ATOM 3104 N N . GLY A 1 382 ? 3.614 -4.198 -24.478 1.00 92.31 382 GLY A N 1
ATOM 3105 C CA . GLY A 1 382 ? 3.150 -3.689 -23.184 1.00 92.31 382 GLY A CA 1
ATOM 3106 C C . GLY A 1 382 ? 1.969 -4.502 -22.648 1.00 92.31 382 GLY A C 1
ATOM 3107 O O . GLY A 1 382 ? 1.312 -5.212 -23.418 1.00 92.31 382 GLY A O 1
ATOM 3108 N N . LEU A 1 383 ? 1.685 -4.358 -21.352 1.00 94.56 383 LEU A N 1
ATOM 3109 C CA . LEU A 1 383 ? 0.696 -5.154 -20.619 1.00 94.56 383 LEU A CA 1
ATOM 3110 C C . LEU A 1 383 ? -0.689 -5.140 -21.282 1.00 94.56 383 LEU A C 1
ATOM 3112 O O . LEU A 1 383 ? -1.258 -6.197 -21.528 1.00 94.56 383 LEU A O 1
ATOM 3116 N N . GLU A 1 384 ? -1.181 -3.963 -21.677 1.00 91.44 384 GLU A N 1
ATOM 3117 C CA . GLU A 1 384 ? -2.483 -3.801 -22.344 1.00 91.44 384 GLU A CA 1
ATOM 3118 C C . GLU A 1 384 ? -2.591 -4.619 -23.643 1.00 91.44 384 GLU A C 1
ATOM 3120 O O . GLU A 1 384 ? -3.570 -5.323 -23.898 1.00 91.44 384 GLU A O 1
ATOM 3125 N N . LYS A 1 385 ? -1.549 -4.568 -24.482 1.00 94.19 385 LYS A N 1
ATOM 3126 C CA . LYS A 1 385 ? -1.521 -5.315 -25.748 1.00 94.19 385 LYS A CA 1
ATOM 3127 C C . LYS A 1 385 ? -1.430 -6.816 -25.496 1.00 94.19 385 LYS A C 1
ATOM 3129 O O . LYS A 1 385 ? -2.073 -7.583 -26.209 1.00 94.19 385 LYS A O 1
ATOM 3134 N N . LEU A 1 386 ? -0.655 -7.220 -24.489 1.00 95.06 386 LEU A N 1
ATOM 3135 C CA . LEU A 1 386 ? -0.538 -8.616 -24.090 1.00 95.06 386 LEU A CA 1
ATOM 3136 C C . LEU A 1 386 ? -1.882 -9.157 -23.575 1.00 95.06 386 LEU A C 1
ATOM 3138 O O . LEU A 1 386 ? -2.333 -10.205 -24.033 1.00 95.06 386 LEU A O 1
ATOM 3142 N N . ALA A 1 387 ? -2.571 -8.409 -22.710 1.00 94.06 387 ALA A N 1
ATOM 3143 C CA . ALA A 1 387 ? -3.901 -8.751 -22.214 1.00 94.06 387 ALA A CA 1
ATOM 3144 C C . ALA A 1 387 ? -4.918 -8.927 -23.348 1.00 94.06 387 ALA A C 1
ATOM 3146 O O . ALA A 1 387 ? -5.651 -9.919 -23.370 1.00 94.06 387 ALA A O 1
ATOM 3147 N N . LYS A 1 388 ? -4.902 -8.027 -24.341 1.00 94.12 388 LYS A N 1
ATOM 3148 C CA . LYS A 1 388 ? -5.767 -8.117 -25.523 1.00 94.12 388 LYS A CA 1
ATOM 3149 C C . LYS A 1 388 ? -5.551 -9.407 -26.320 1.00 94.12 388 LYS A C 1
ATOM 3151 O O . LYS A 1 388 ? -6.533 -10.021 -26.729 1.00 94.12 388 LYS A O 1
ATOM 3156 N N . ILE A 1 389 ? -4.299 -9.832 -26.525 1.00 94.12 389 ILE A N 1
ATOM 3157 C CA . ILE A 1 389 ? -3.978 -11.102 -27.211 1.00 94.12 389 ILE A CA 1
ATOM 3158 C C . ILE A 1 389 ? -4.513 -12.298 -26.418 1.00 94.12 389 ILE A C 1
ATOM 3160 O O . ILE A 1 389 ? -5.078 -13.225 -26.991 1.00 94.12 389 ILE A O 1
ATOM 3164 N N . LEU A 1 390 ? -4.379 -12.260 -25.093 1.00 91.31 390 LEU A N 1
ATOM 3165 C CA . LEU A 1 390 ? -4.788 -13.345 -24.199 1.00 91.31 390 LEU A CA 1
ATOM 3166 C C . LEU A 1 390 ? -6.304 -13.374 -23.916 1.00 91.31 390 LEU A C 1
ATOM 3168 O O . LEU A 1 390 ? -6.785 -14.293 -23.242 1.00 91.31 390 LEU A O 1
ATOM 3172 N N . GLY A 1 391 ? -7.055 -12.387 -24.421 1.00 90.31 391 GLY A N 1
ATOM 3173 C CA . GLY A 1 391 ? -8.494 -12.235 -24.197 1.00 90.31 391 GLY A CA 1
ATOM 3174 C C . GLY A 1 391 ? -8.856 -11.801 -22.773 1.00 90.31 391 GLY A C 1
ATOM 3175 O O . GLY A 1 391 ? -9.968 -12.067 -22.321 1.00 90.31 391 GLY A O 1
ATOM 3176 N N . VAL A 1 392 ? -7.929 -11.164 -22.055 1.00 91.75 392 VAL A N 1
ATOM 3177 C CA . VAL A 1 392 ? -8.127 -10.683 -20.682 1.00 91.75 392 VAL A CA 1
ATOM 3178 C C . VAL A 1 392 ? -8.642 -9.246 -20.714 1.00 91.75 392 VAL A C 1
ATOM 3180 O O . VAL A 1 392 ? -8.059 -8.387 -21.371 1.00 91.75 392 VAL A O 1
ATOM 3183 N N . LYS A 1 393 ? -9.737 -8.978 -19.995 1.00 89.00 393 LYS A N 1
ATOM 3184 C CA . LYS A 1 393 ? -10.313 -7.633 -19.870 1.00 89.00 393 LYS A CA 1
ATOM 3185 C C . LYS A 1 393 ? -9.729 -6.897 -18.664 1.00 89.00 393 LYS A C 1
ATOM 3187 O O . LYS A 1 393 ? -9.671 -7.462 -17.567 1.00 89.00 393 LYS A O 1
ATOM 3192 N N . ARG A 1 394 ? -9.359 -5.631 -18.872 1.00 89.81 394 ARG A N 1
ATOM 3193 C CA . ARG A 1 394 ? -8.998 -4.687 -17.810 1.00 89.81 394 ARG A CA 1
ATOM 3194 C C . ARG A 1 394 ? -10.225 -4.295 -16.986 1.00 89.81 394 ARG A C 1
ATOM 3196 O O . ARG A 1 394 ? -11.323 -4.165 -17.525 1.00 89.81 394 ARG A O 1
ATOM 3203 N N . VAL A 1 395 ? -9.998 -4.083 -15.695 1.00 87.94 395 VAL A N 1
ATOM 3204 C CA . VAL A 1 395 ? -10.928 -3.457 -14.750 1.00 87.94 395 VAL A CA 1
ATOM 3205 C C . VAL A 1 395 ? -10.200 -2.255 -14.154 1.00 87.94 395 VAL A C 1
ATOM 3207 O O . VAL A 1 395 ? -9.063 -2.416 -13.730 1.00 87.94 395 VAL A O 1
ATOM 3210 N N . GLY A 1 396 ? -10.833 -1.080 -14.137 1.00 87.94 396 GLY A N 1
ATOM 3211 C CA . GLY A 1 396 ? -10.189 0.185 -13.755 1.00 87.94 396 GLY A CA 1
ATOM 3212 C C . GLY A 1 396 ? -9.532 0.928 -14.928 1.00 87.94 396 GLY A C 1
ATOM 3213 O O . GLY A 1 396 ? -9.578 0.475 -16.076 1.00 87.94 396 GLY A O 1
ATOM 3214 N N . GLY A 1 397 ? -8.954 2.097 -14.640 1.00 82.38 397 GLY A N 1
ATOM 3215 C CA . GLY A 1 397 ? -8.228 2.916 -15.619 1.00 82.38 397 GLY A CA 1
ATOM 3216 C C . GLY A 1 397 ? -6.890 2.288 -16.016 1.00 82.38 397 GLY A C 1
ATOM 3217 O O . GLY A 1 397 ? -6.315 1.527 -15.249 1.00 82.38 397 GLY A O 1
ATOM 3218 N N . SER A 1 398 ? -6.395 2.553 -17.224 1.00 83.00 398 SER A N 1
ATOM 3219 C CA . SER A 1 398 ? -4.993 2.246 -17.560 1.00 83.00 398 SER A CA 1
ATOM 3220 C C . SER A 1 398 ? -4.086 3.271 -16.883 1.00 83.00 398 SER A C 1
ATOM 3222 O O . SER A 1 398 ? -4.492 4.429 -16.821 1.00 83.00 398 SER A O 1
ATOM 3224 N N . HIS A 1 399 ? -2.873 2.880 -16.477 1.00 89.19 399 HIS A N 1
ATOM 3225 C CA . HIS A 1 399 ? -1.928 3.756 -15.762 1.00 89.19 399 HIS A CA 1
ATOM 3226 C C . HIS A 1 399 ? -2.420 4.140 -14.364 1.00 89.19 399 HIS A C 1
ATOM 3228 O O . HIS A 1 399 ? -2.372 5.297 -13.950 1.00 89.19 399 HIS A O 1
ATOM 3234 N N . HIS A 1 400 ? -2.987 3.139 -13.692 1.00 93.94 400 HIS A N 1
ATOM 3235 C CA . HIS A 1 400 ? -3.420 3.168 -12.300 1.00 93.94 400 HIS A CA 1
ATOM 3236 C C . HIS A 1 400 ? -2.907 1.876 -11.684 1.00 93.94 400 HIS A C 1
ATOM 3238 O O . HIS A 1 400 ? -3.269 0.783 -12.141 1.00 93.94 400 HIS A O 1
ATOM 3244 N N . ALA A 1 401 ? -2.060 1.993 -10.666 1.00 97.25 401 ALA A N 1
ATOM 3245 C CA . ALA A 1 401 ? -1.255 0.873 -10.194 1.00 97.25 401 ALA A CA 1
ATOM 3246 C C . ALA A 1 401 ? -2.109 -0.343 -9.769 1.00 97.25 401 ALA A C 1
ATOM 3248 O O . ALA A 1 401 ? -1.765 -1.496 -10.032 1.00 97.25 401 ALA A O 1
ATOM 3249 N N . GLY A 1 402 ? -3.270 -0.122 -9.144 1.00 97.25 402 GLY A N 1
ATOM 3250 C CA . GLY A 1 402 ? -4.209 -1.177 -8.762 1.00 97.25 402 GLY A CA 1
ATOM 3251 C C . GLY A 1 402 ? -4.752 -1.931 -9.976 1.00 97.25 402 GLY A C 1
ATOM 3252 O O . GLY A 1 402 ? -4.677 -3.160 -10.026 1.00 97.25 402 GLY A O 1
ATOM 3253 N N . SER A 1 403 ? -5.232 -1.202 -10.983 1.00 97.19 403 SER A N 1
ATOM 3254 C CA . SER A 1 403 ? -5.727 -1.757 -12.254 1.00 97.19 403 SER A CA 1
ATOM 3255 C C . SER A 1 403 ? -4.652 -2.544 -13.006 1.00 97.19 403 SER A C 1
ATOM 3257 O O . SER A 1 403 ? -4.907 -3.661 -13.470 1.00 97.19 403 SER A O 1
ATOM 3259 N N . ASP A 1 404 ? -3.434 -2.008 -13.083 1.00 97.38 404 ASP A N 1
ATOM 3260 C CA . ASP A 1 404 ? -2.305 -2.657 -13.750 1.00 97.38 404 ASP A CA 1
ATOM 3261 C C . ASP A 1 404 ? -1.803 -3.896 -12.984 1.00 97.38 404 ASP A C 1
ATOM 3263 O O . ASP A 1 404 ? -1.562 -4.945 -13.597 1.00 97.38 404 ASP A O 1
ATOM 3267 N N . SER A 1 405 ? -1.781 -3.867 -11.646 1.00 98.50 405 SER A N 1
ATOM 3268 C CA . SER A 1 405 ? -1.462 -5.050 -10.829 1.00 98.50 405 SER A CA 1
ATOM 3269 C C . SER A 1 405 ? -2.498 -6.174 -11.003 1.00 98.50 405 SER A C 1
ATOM 3271 O O . SER A 1 405 ? -2.136 -7.354 -11.094 1.00 98.50 405 SER A O 1
ATOM 3273 N N . LEU A 1 406 ? -3.788 -5.830 -11.117 1.00 98.25 406 LEU A N 1
ATOM 3274 C CA . LEU A 1 406 ? -4.873 -6.788 -11.343 1.00 98.25 406 LEU A CA 1
ATOM 3275 C C . LEU A 1 406 ? -4.800 -7.386 -12.746 1.00 98.25 406 LEU A C 1
ATOM 3277 O O . LEU A 1 406 ? -4.958 -8.598 -12.925 1.00 98.25 406 LEU A O 1
ATOM 3281 N N . LEU A 1 407 ? -4.534 -6.549 -13.750 1.00 97.25 407 LEU A N 1
ATOM 3282 C CA . LEU A 1 407 ? -4.356 -7.013 -15.116 1.00 97.25 407 LEU A CA 1
ATOM 3283 C C . LEU A 1 407 ? -3.147 -7.948 -15.226 1.00 97.25 407 LEU A C 1
ATOM 3285 O O . LEU A 1 407 ? -3.256 -8.991 -15.869 1.00 97.25 407 LEU A O 1
ATOM 3289 N N . THR A 1 408 ? -2.045 -7.636 -14.540 1.00 98.31 408 THR A N 1
ATOM 3290 C CA . THR A 1 408 ? -0.855 -8.495 -14.450 1.00 98.31 408 THR A CA 1
ATOM 3291 C C . THR A 1 408 ? -1.192 -9.868 -13.864 1.00 98.31 408 THR A C 1
ATOM 3293 O O . THR A 1 408 ? -0.861 -10.886 -14.480 1.00 98.31 408 THR A O 1
ATOM 3296 N N . ALA A 1 409 ? -1.939 -9.926 -12.754 1.00 97.94 409 ALA A N 1
ATOM 3297 C CA . ALA A 1 409 ? -2.374 -11.186 -12.142 1.00 97.94 409 ALA A CA 1
ATOM 3298 C C . ALA A 1 409 ? -3.226 -12.033 -13.107 1.00 97.94 409 ALA A C 1
ATOM 3300 O O . ALA A 1 409 ? -2.983 -13.228 -13.298 1.00 97.94 409 ALA A O 1
ATOM 3301 N N . ARG A 1 410 ? -4.205 -11.405 -13.771 1.00 95.88 410 ARG A N 1
ATOM 3302 C CA . ARG A 1 410 ? -5.105 -12.083 -14.719 1.00 95.88 410 ARG A CA 1
ATOM 3303 C C . ARG A 1 410 ? -4.373 -12.563 -15.973 1.00 95.88 410 ARG A C 1
ATOM 3305 O O . ARG A 1 410 ? -4.634 -13.667 -16.452 1.00 95.88 410 ARG A O 1
ATOM 3312 N N . VAL A 1 411 ? -3.448 -11.759 -16.500 1.00 97.00 411 VAL A N 1
ATOM 3313 C CA . VAL A 1 411 ? -2.578 -12.129 -17.625 1.00 97.00 411 VAL A CA 1
ATOM 3314 C C . VAL A 1 411 ? -1.726 -13.338 -17.259 1.00 97.00 411 VAL A C 1
ATOM 3316 O O . VAL A 1 411 ? -1.702 -14.304 -18.022 1.00 97.00 411 VAL A O 1
ATOM 3319 N N . PHE A 1 412 ? -1.092 -13.330 -16.086 1.00 97.12 412 PHE A N 1
ATOM 3320 C CA . PHE A 1 412 ? -0.301 -14.458 -15.601 1.00 97.12 412 PHE A CA 1
ATOM 3321 C C . PHE A 1 412 ? -1.133 -15.743 -15.497 1.00 97.12 412 PHE A C 1
ATOM 3323 O O . PHE A 1 412 ? -0.765 -16.760 -16.088 1.00 97.12 412 PHE A O 1
ATOM 3330 N N . ALA A 1 413 ? -2.291 -15.697 -14.829 1.00 93.94 413 ALA A N 1
ATOM 3331 C CA . ALA A 1 413 ? -3.179 -16.854 -14.687 1.00 93.94 413 ALA A CA 1
ATOM 3332 C C . ALA A 1 413 ? -3.634 -17.403 -16.053 1.00 93.94 413 ALA A C 1
ATOM 3334 O O . ALA A 1 413 ? -3.654 -18.618 -16.298 1.00 93.94 413 ALA A O 1
ATOM 3335 N N . ARG A 1 414 ? -3.942 -16.499 -16.990 1.00 93.81 414 ARG A N 1
ATOM 3336 C CA . ARG A 1 414 ? -4.333 -16.857 -18.354 1.00 93.81 414 ARG A CA 1
ATOM 3337 C C . ARG A 1 414 ? -3.178 -17.482 -19.138 1.00 93.81 414 ARG A C 1
ATOM 3339 O O . ARG A 1 414 ? -3.396 -18.478 -19.828 1.00 93.81 414 ARG A O 1
ATOM 3346 N N . MET A 1 415 ? -1.963 -16.952 -19.003 1.00 93.81 415 MET A N 1
ATOM 3347 C CA . MET A 1 415 ? -0.753 -17.530 -19.591 1.00 93.81 415 MET A CA 1
ATOM 3348 C C . MET A 1 415 ? -0.463 -18.925 -19.023 1.00 93.81 415 MET A C 1
ATOM 3350 O O . MET A 1 415 ? -0.234 -19.855 -19.794 1.00 93.81 415 MET A O 1
ATOM 3354 N N . LYS A 1 416 ? -0.548 -19.105 -17.699 1.00 92.31 416 LYS A N 1
ATOM 3355 C CA . LYS A 1 416 ? -0.359 -20.404 -17.033 1.00 92.31 416 LYS A CA 1
ATOM 3356 C C . LYS A 1 416 ? -1.300 -21.465 -17.600 1.00 92.31 416 LYS A C 1
ATOM 3358 O O . LYS A 1 416 ? -0.855 -22.551 -17.962 1.00 92.31 416 LYS A O 1
ATOM 3363 N N . THR A 1 417 ? -2.572 -21.103 -17.768 1.00 89.88 417 THR A N 1
ATOM 3364 C CA . THR A 1 417 ? -3.605 -21.992 -18.315 1.00 89.88 417 THR A CA 1
ATOM 3365 C C . THR A 1 417 ? -3.367 -22.342 -19.786 1.00 89.88 417 THR A C 1
ATOM 3367 O O . THR A 1 417 ? -3.497 -23.502 -20.163 1.00 89.88 417 THR A O 1
ATOM 3370 N N . MET A 1 418 ? -3.037 -21.364 -20.637 1.00 91.94 418 MET A N 1
ATOM 3371 C CA . MET A 1 418 ? -2.938 -21.599 -22.087 1.00 91.94 418 MET A CA 1
ATOM 3372 C C . MET A 1 418 ? -1.637 -22.272 -22.520 1.00 91.94 418 MET A C 1
ATOM 3374 O O . MET A 1 418 ? -1.659 -23.055 -23.465 1.00 91.94 418 MET A O 1
ATOM 3378 N N . TYR A 1 419 ? -0.523 -21.984 -21.845 1.00 91.06 419 TYR A N 1
ATOM 3379 C CA . TYR A 1 419 ? 0.798 -22.476 -22.247 1.00 91.06 419 TYR A CA 1
ATOM 3380 C C . TYR A 1 419 ? 1.343 -23.586 -21.339 1.00 91.06 419 TYR A C 1
ATOM 3382 O O . TYR A 1 419 ? 2.429 -24.095 -21.604 1.00 91.06 419 TYR A O 1
ATOM 3390 N N . GLY A 1 420 ? 0.623 -23.968 -20.276 1.00 87.88 420 GLY A N 1
ATOM 3391 C CA . GLY A 1 420 ? 1.077 -24.999 -19.336 1.00 87.88 420 GLY A CA 1
ATOM 3392 C C . GLY A 1 420 ? 2.394 -24.618 -18.660 1.00 87.88 420 GLY A C 1
ATOM 3393 O O . GLY A 1 420 ? 3.334 -25.409 -18.626 1.00 87.88 420 GLY A O 1
ATOM 3394 N N . ILE A 1 421 ? 2.485 -23.369 -18.198 1.00 88.25 421 ILE A N 1
ATOM 3395 C CA . ILE A 1 421 ? 3.734 -22.782 -17.706 1.00 88.25 421 ILE A CA 1
ATOM 3396 C C . ILE A 1 421 ? 4.254 -23.540 -16.482 1.00 88.25 421 ILE A C 1
ATOM 3398 O O . ILE A 1 421 ? 3.590 -23.609 -15.450 1.00 88.25 421 ILE A O 1
ATOM 3402 N N . GLU A 1 422 ? 5.493 -24.019 -16.579 1.00 89.06 422 GLU A N 1
ATOM 3403 C CA . GLU A 1 422 ? 6.276 -24.486 -15.437 1.00 89.06 422 GLU A CA 1
ATOM 3404 C C . GLU A 1 422 ? 7.032 -23.298 -14.818 1.00 89.06 422 GLU A C 1
ATOM 3406 O O . GLU A 1 422 ? 8.046 -22.839 -15.346 1.00 89.06 422 GLU A O 1
ATOM 3411 N N . GLU A 1 423 ? 6.505 -22.767 -13.716 1.00 90.44 423 G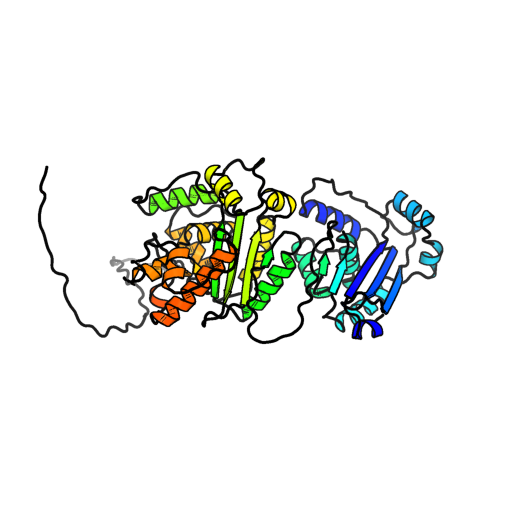LU A N 1
ATOM 3412 C CA . GLU A 1 423 ? 6.955 -21.506 -13.106 1.00 90.44 423 GLU A CA 1
ATOM 3413 C C . GLU A 1 423 ? 8.423 -21.5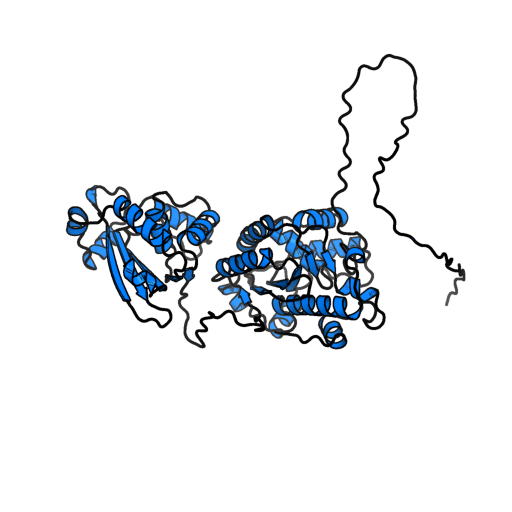24 -12.649 1.00 90.44 423 GLU A C 1
ATOM 3415 O O . GLU A 1 423 ? 9.122 -20.524 -12.808 1.00 90.44 423 GLU A O 1
ATOM 3420 N N . SER A 1 424 ? 8.918 -22.679 -12.189 1.00 91.38 424 SER A N 1
ATOM 3421 C CA . SER A 1 424 ? 10.302 -22.910 -11.729 1.00 91.38 424 SER A CA 1
ATOM 3422 C C . SER A 1 424 ? 11.371 -22.452 -12.733 1.00 91.38 424 SER A C 1
ATOM 3424 O O . SER A 1 424 ? 12.485 -22.083 -12.357 1.00 91.38 424 SER A O 1
ATOM 3426 N N . ARG A 1 425 ? 11.034 -22.445 -14.030 1.00 92.50 425 ARG A N 1
ATOM 3427 C CA . ARG A 1 425 ? 11.915 -22.021 -15.127 1.00 92.50 425 ARG A CA 1
ATOM 3428 C C . ARG A 1 425 ? 12.129 -20.509 -15.186 1.00 92.50 425 ARG A C 1
ATOM 3430 O O . ARG A 1 425 ? 13.052 -20.063 -15.865 1.00 92.50 425 ARG A O 1
ATOM 3437 N N . PHE A 1 426 ? 11.273 -19.740 -14.523 1.00 94.50 426 PHE A N 1
ATOM 3438 C CA . PHE A 1 426 ? 11.216 -18.282 -14.606 1.00 94.50 426 PHE A CA 1
ATOM 3439 C C . PHE A 1 426 ? 11.501 -17.594 -13.266 1.00 94.50 426 PHE A C 1
ATOM 3441 O O . PHE A 1 426 ? 11.748 -16.391 -13.253 1.00 94.50 426 PHE A O 1
ATOM 3448 N N . GLU A 1 427 ? 11.511 -18.341 -12.159 1.00 94.75 427 GLU A N 1
ATOM 3449 C CA . GLU A 1 427 ? 11.750 -17.804 -10.816 1.00 94.75 427 GLU A CA 1
ATOM 3450 C C . GLU A 1 427 ? 13.054 -17.006 -10.732 1.00 94.75 427 GLU A C 1
ATOM 3452 O O . GLU A 1 427 ? 14.146 -17.518 -11.003 1.00 94.75 427 GLU A O 1
ATOM 3457 N N . GLY A 1 428 ? 12.924 -15.752 -10.314 1.00 94.06 428 GLY A N 1
ATOM 3458 C CA . GLY A 1 428 ? 14.015 -14.821 -10.077 1.00 94.06 428 GLY A CA 1
ATOM 3459 C C . GLY A 1 428 ? 14.575 -14.153 -11.333 1.00 94.06 428 GLY A C 1
ATOM 3460 O O . GLY A 1 428 ? 15.571 -13.439 -11.229 1.00 94.06 428 GLY A O 1
ATOM 3461 N N . PHE A 1 429 ? 13.977 -14.357 -12.509 1.00 94.44 429 PHE A N 1
ATOM 3462 C CA . PHE A 1 429 ? 14.368 -13.653 -13.730 1.00 94.44 429 PHE A CA 1
ATOM 3463 C C . PHE A 1 429 ? 13.460 -12.450 -13.995 1.00 94.44 429 PHE A C 1
ATOM 3465 O O . PHE A 1 429 ? 12.239 -12.583 -14.056 1.00 94.44 429 PHE A O 1
ATOM 3472 N N . LEU A 1 430 ? 14.071 -11.281 -14.208 1.00 93.31 430 LEU A N 1
ATOM 3473 C CA . LEU A 1 430 ? 13.376 -10.042 -14.558 1.00 93.31 430 LEU A CA 1
ATOM 3474 C C . LEU A 1 430 ? 13.628 -9.664 -16.019 1.00 93.31 430 LEU A C 1
ATOM 3476 O O . LEU A 1 430 ? 14.681 -9.958 -16.596 1.00 93.31 430 LEU A O 1
ATOM 3480 N N . TYR A 1 431 ? 12.670 -8.981 -16.641 1.00 91.50 431 TYR A N 1
ATOM 3481 C CA . TYR A 1 431 ? 12.852 -8.487 -17.999 1.00 91.50 431 TYR A CA 1
ATOM 3482 C C . TYR A 1 431 ? 13.960 -7.427 -18.038 1.00 91.50 431 TYR A C 1
ATOM 3484 O O . TYR A 1 431 ? 13.938 -6.459 -17.285 1.00 91.50 431 TYR A O 1
ATOM 3492 N N . GLY A 1 432 ? 14.928 -7.600 -18.941 1.00 87.25 432 GLY A N 1
ATOM 3493 C CA . GLY A 1 432 ? 16.052 -6.669 -19.091 1.00 87.25 432 GLY A CA 1
ATOM 3494 C C . GLY A 1 432 ? 17.176 -6.832 -18.063 1.00 87.25 432 GLY A C 1
ATOM 3495 O O . GLY A 1 432 ? 18.130 -6.064 -18.123 1.00 87.25 432 GLY A O 1
ATOM 3496 N N . VAL A 1 433 ? 17.102 -7.835 -17.180 1.00 89.25 433 VAL A N 1
ATOM 3497 C CA . VAL A 1 433 ? 18.139 -8.143 -16.183 1.00 89.25 433 VAL A CA 1
ATOM 3498 C C . VAL A 1 433 ? 18.663 -9.563 -16.400 1.00 89.25 433 VAL A C 1
ATOM 3500 O O . VAL A 1 433 ? 17.903 -10.505 -16.623 1.00 89.25 433 VAL A O 1
ATOM 3503 N N . THR A 1 434 ? 19.981 -9.716 -16.366 1.00 90.19 434 THR A N 1
ATOM 3504 C CA . THR A 1 434 ? 20.711 -10.984 -16.488 1.00 90.19 434 THR A CA 1
ATOM 3505 C C . THR A 1 434 ? 21.013 -11.604 -15.127 1.00 90.19 434 THR A C 1
ATOM 3507 O O . THR A 1 434 ? 21.003 -12.829 -15.000 1.00 90.19 434 THR A O 1
ATOM 3510 N N . THR A 1 435 ? 21.238 -10.772 -14.107 1.00 90.69 435 THR A N 1
ATOM 3511 C CA . THR A 1 435 ? 21.440 -11.204 -12.722 1.00 90.69 435 THR A CA 1
ATOM 3512 C C . THR A 1 435 ? 20.136 -11.772 -12.146 1.00 90.69 435 THR A C 1
ATOM 3514 O O . THR A 1 435 ? 19.120 -11.083 -12.084 1.00 90.69 435 THR A O 1
ATOM 3517 N N . ARG A 1 436 ? 20.153 -13.046 -11.735 1.00 93.75 436 ARG A N 1
ATOM 3518 C CA . ARG A 1 436 ? 18.990 -13.736 -11.155 1.00 93.75 436 ARG A CA 1
ATOM 3519 C C . ARG A 1 436 ? 18.825 -13.373 -9.677 1.00 93.75 436 ARG A C 1
ATOM 3521 O O . ARG A 1 436 ? 19.805 -13.359 -8.938 1.00 93.75 436 ARG A O 1
ATOM 3528 N N . ILE A 1 437 ? 17.585 -13.168 -9.239 1.00 92.38 437 ILE A N 1
ATOM 3529 C CA . ILE A 1 437 ? 17.225 -13.081 -7.819 1.00 92.38 437 ILE A CA 1
ATOM 3530 C C . ILE A 1 437 ? 17.426 -14.455 -7.180 1.00 92.38 437 ILE A C 1
ATOM 3532 O O . ILE A 1 437 ? 16.695 -15.400 -7.473 1.00 92.38 437 ILE A O 1
ATOM 3536 N N . CYS A 1 438 ? 18.426 -14.549 -6.311 1.00 82.69 438 CYS A N 1
ATOM 3537 C CA . CYS A 1 438 ? 18.758 -15.741 -5.544 1.00 82.69 438 CYS A CA 1
ATOM 3538 C C . CYS A 1 438 ? 19.192 -15.333 -4.135 1.00 82.69 438 CYS A C 1
ATOM 3540 O O . CYS A 1 438 ? 19.690 -14.226 -3.929 1.00 82.69 438 CYS A O 1
ATOM 3542 N N . GLU A 1 439 ? 19.048 -16.244 -3.171 1.00 76.06 439 GLU A N 1
ATOM 3543 C CA . GLU A 1 439 ? 19.607 -16.036 -1.837 1.00 76.06 439 GLU A CA 1
ATOM 3544 C C . GLU A 1 439 ? 21.132 -15.824 -1.895 1.00 76.06 439 GLU A C 1
ATOM 3546 O O . GLU A 1 439 ? 21.815 -16.465 -2.706 1.00 76.06 439 GLU A O 1
ATOM 3551 N N . PRO A 1 440 ? 21.685 -14.974 -1.010 1.00 67.88 440 PRO A N 1
ATOM 3552 C CA . PRO A 1 440 ? 23.124 -14.780 -0.913 1.00 67.88 440 PRO A CA 1
ATOM 3553 C C . PRO A 1 440 ? 23.824 -16.102 -0.588 1.00 67.88 440 PRO A C 1
ATOM 3555 O O . PRO A 1 440 ? 23.489 -16.796 0.380 1.00 67.88 440 PRO A O 1
ATOM 3558 N N . VAL A 1 441 ? 24.856 -16.440 -1.363 1.00 60.22 441 VAL A N 1
ATOM 3559 C CA . VAL A 1 441 ? 25.693 -17.613 -1.088 1.00 60.22 441 VAL A CA 1
ATOM 3560 C C . VAL A 1 441 ? 26.530 -17.321 0.155 1.00 60.22 441 VAL A C 1
ATOM 3562 O O . VAL A 1 441 ? 27.594 -16.710 0.083 1.00 60.22 441 VAL A O 1
ATOM 3565 N N . ARG A 1 442 ? 26.078 -17.777 1.328 1.00 53.41 442 ARG A N 1
ATOM 3566 C CA . ARG A 1 442 ? 26.926 -17.783 2.526 1.00 53.41 442 ARG A CA 1
ATOM 3567 C C . ARG A 1 442 ? 28.001 -18.851 2.367 1.00 53.41 442 ARG A C 1
ATOM 3569 O O . ARG A 1 442 ? 27.787 -20.016 2.702 1.00 53.41 442 ARG A O 1
ATOM 3576 N N . THR A 1 443 ? 29.185 -18.460 1.910 1.00 45.75 443 THR A N 1
ATOM 3577 C CA . THR A 1 443 ? 30.393 -19.262 2.108 1.00 45.75 443 THR A CA 1
ATOM 3578 C C . THR A 1 443 ? 30.584 -19.412 3.614 1.00 45.75 443 THR A C 1
ATOM 3580 O O . THR A 1 443 ? 30.938 -18.456 4.304 1.00 45.75 443 THR A O 1
ATOM 3583 N N . GLN A 1 444 ? 30.309 -20.597 4.162 1.00 38.19 444 GLN A N 1
ATOM 3584 C CA . GLN A 1 444 ? 30.715 -20.910 5.527 1.00 38.19 444 GLN A CA 1
ATOM 3585 C C . GLN A 1 444 ? 32.243 -20.916 5.556 1.00 38.19 444 GLN A C 1
ATOM 3587 O O . GLN A 1 444 ? 32.881 -21.911 5.219 1.00 38.19 444 GLN A O 1
ATOM 3592 N N . VAL A 1 445 ? 32.846 -19.797 5.951 1.00 41.75 445 VAL A N 1
ATOM 3593 C CA . VAL A 1 445 ? 34.224 -19.807 6.427 1.00 41.75 445 VAL A CA 1
ATOM 3594 C C . VAL A 1 445 ? 34.171 -20.508 7.780 1.00 41.75 445 VAL A C 1
ATOM 3596 O O . VAL A 1 445 ? 33.836 -19.902 8.795 1.00 41.75 445 VAL A O 1
ATOM 3599 N N . LEU A 1 446 ? 34.408 -21.822 7.781 1.00 34.88 446 LEU A N 1
ATOM 3600 C CA . LEU A 1 446 ? 34.654 -22.563 9.014 1.00 34.88 446 LEU A CA 1
ATOM 3601 C C . LEU A 1 446 ? 35.803 -21.855 9.749 1.00 34.88 446 LEU A C 1
ATOM 3603 O O . LEU A 1 446 ? 36.859 -21.660 9.141 1.00 34.88 446 LEU A O 1
ATOM 3607 N N . PRO A 1 447 ? 35.636 -21.453 11.020 1.00 33.75 447 PRO A N 1
ATOM 3608 C CA . PRO A 1 447 ? 36.734 -20.883 11.779 1.00 33.75 447 PRO A CA 1
ATOM 3609 C C . PRO A 1 447 ? 37.803 -21.965 11.938 1.00 33.75 447 PRO A C 1
ATOM 3611 O O . PRO A 1 447 ? 37.638 -22.927 12.687 1.00 33.75 447 PRO A O 1
ATOM 3614 N N . THR A 1 448 ? 38.908 -21.831 11.210 1.00 36.66 448 THR A N 1
ATOM 3615 C CA . THR A 1 448 ? 40.112 -22.610 11.476 1.00 36.66 448 THR A CA 1
ATOM 3616 C C . THR A 1 448 ? 40.679 -22.121 12.801 1.00 36.66 448 THR A C 1
ATOM 3618 O O . THR A 1 448 ? 41.351 -21.091 12.857 1.00 36.66 448 THR A O 1
ATOM 3621 N N . PHE A 1 449 ? 40.387 -22.836 13.887 1.00 35.78 449 PHE A N 1
ATOM 3622 C CA . PHE A 1 449 ? 41.171 -22.712 15.111 1.00 35.78 449 PHE A CA 1
ATOM 3623 C C . PHE A 1 449 ? 42.629 -23.065 14.775 1.00 35.78 449 PHE A C 1
ATOM 3625 O O . PHE A 1 449 ? 42.852 -24.066 14.086 1.00 35.78 449 PHE A O 1
ATOM 3632 N N . PRO A 1 450 ? 43.630 -22.287 15.224 1.00 35.66 450 PRO A N 1
ATOM 3633 C CA . PRO A 1 450 ? 45.025 -22.638 15.012 1.00 35.66 450 PRO A CA 1
ATOM 3634 C C . PRO A 1 450 ? 45.354 -23.863 15.872 1.00 35.66 450 PRO A C 1
ATOM 3636 O O . PRO A 1 450 ? 45.701 -23.755 17.045 1.00 35.66 450 PRO A O 1
ATOM 3639 N N . GLY A 1 451 ? 45.200 -25.053 15.292 1.00 37.56 451 GLY A N 1
ATOM 3640 C CA . GLY A 1 451 ? 45.799 -26.268 15.820 1.00 37.56 451 GLY A CA 1
ATOM 3641 C C . GLY A 1 451 ? 47.315 -26.145 15.712 1.00 37.56 451 GLY A C 1
ATOM 3642 O O . GLY A 1 451 ? 47.832 -25.772 14.662 1.00 37.56 451 GLY A O 1
ATOM 3643 N N . TYR A 1 452 ? 48.013 -26.419 16.812 1.00 35.94 452 TYR A N 1
ATOM 3644 C CA . TYR A 1 452 ? 49.471 -26.444 16.903 1.00 35.94 452 TYR A CA 1
ATOM 3645 C C . TYR A 1 452 ? 50.113 -27.121 15.680 1.00 35.94 452 TYR A C 1
ATOM 3647 O O . TYR A 1 452 ? 50.002 -28.334 15.501 1.00 35.94 452 TYR A O 1
ATOM 3655 N N . CYS A 1 453 ? 50.819 -26.343 14.858 1.00 33.97 453 CYS A N 1
ATOM 3656 C CA . CYS A 1 453 ? 51.682 -26.881 13.813 1.00 33.97 453 CYS A CA 1
ATOM 3657 C C . CYS A 1 453 ? 52.867 -27.606 14.464 1.00 33.97 453 CYS A C 1
ATOM 3659 O O . CYS A 1 453 ? 53.681 -26.979 15.144 1.00 33.97 453 CYS A O 1
ATOM 3661 N N . GLN A 1 454 ? 53.007 -28.910 14.214 1.00 36.19 454 GLN A N 1
ATOM 3662 C CA . GLN A 1 454 ? 54.326 -29.536 14.266 1.00 36.19 454 GLN A CA 1
ATOM 3663 C C . GLN A 1 454 ? 55.146 -29.086 13.043 1.00 36.19 454 GLN A C 1
ATOM 3665 O O . GLN A 1 454 ? 54.580 -28.906 11.961 1.00 36.19 454 GLN A O 1
ATOM 3670 N N . PRO A 1 455 ? 56.464 -28.867 13.186 1.00 36.19 455 PRO A N 1
ATOM 3671 C CA . PRO A 1 455 ? 57.271 -28.301 12.120 1.00 36.19 455 PRO A CA 1
ATOM 3672 C C . PRO A 1 455 ? 57.680 -29.377 11.110 1.00 36.19 455 PRO A C 1
ATOM 3674 O O . PRO A 1 455 ? 58.368 -30.333 11.456 1.00 36.19 455 PRO A O 1
ATOM 3677 N N . GLY A 1 456 ? 57.320 -29.157 9.845 1.00 46.06 456 GLY A N 1
ATOM 3678 C CA . GLY A 1 456 ? 57.934 -29.826 8.699 1.00 46.06 456 GLY A CA 1
ATOM 3679 C C . GLY A 1 456 ? 56.949 -30.592 7.827 1.00 46.06 456 GLY A C 1
ATOM 3680 O O . GLY A 1 456 ? 56.635 -31.734 8.127 1.00 46.06 456 GLY A O 1
ATOM 3681 N N . ILE A 1 457 ? 56.499 -29.942 6.747 1.00 35.97 457 ILE A N 1
ATOM 3682 C CA . ILE A 1 457 ? 56.297 -30.433 5.364 1.00 35.97 457 ILE A CA 1
ATOM 3683 C C . ILE A 1 457 ? 55.388 -29.400 4.658 1.00 35.97 457 ILE A C 1
ATOM 3685 O O . ILE A 1 457 ? 54.292 -29.128 5.149 1.00 35.97 457 ILE A O 1
ATOM 3689 N N . PRO A 1 458 ? 55.785 -28.810 3.514 1.00 33.62 458 PRO A N 1
ATOM 3690 C CA . PRO A 1 458 ? 54.893 -27.966 2.730 1.00 33.62 458 PRO A CA 1
ATOM 3691 C C . PRO A 1 458 ? 53.985 -28.844 1.856 1.00 33.62 458 PRO A C 1
ATOM 3693 O O . PRO A 1 458 ? 54.475 -29.561 0.985 1.00 33.62 458 PRO A O 1
ATOM 3696 N N . GLN A 1 459 ? 52.665 -28.777 2.053 1.00 36.09 459 GLN A N 1
ATOM 3697 C CA . GLN A 1 459 ? 51.687 -29.303 1.093 1.00 36.09 459 GLN A CA 1
ATOM 3698 C C . GLN A 1 459 ? 50.793 -28.181 0.560 1.00 36.09 459 GLN A C 1
ATOM 3700 O O . GLN A 1 459 ? 50.282 -27.354 1.315 1.00 36.09 459 GLN A O 1
ATOM 3705 N N . LEU A 1 460 ? 50.637 -28.165 -0.768 1.00 33.81 460 LEU A N 1
ATOM 3706 C CA . LEU A 1 460 ? 49.708 -27.313 -1.504 1.00 33.81 460 LEU A CA 1
ATOM 3707 C C . LEU A 1 460 ? 48.284 -27.483 -0.959 1.00 33.81 460 LEU A C 1
ATOM 3709 O O . LEU A 1 460 ? 47.745 -28.588 -0.948 1.00 33.81 460 LEU A O 1
ATOM 3713 N N . CYS A 1 461 ? 47.655 -26.369 -0.595 1.00 29.28 461 CYS A N 1
ATOM 3714 C CA . CYS A 1 461 ? 46.235 -26.318 -0.273 1.00 29.28 461 CYS A CA 1
ATOM 3715 C C . CYS A 1 461 ? 45.422 -26.488 -1.571 1.00 29.28 461 CYS A C 1
ATOM 3717 O O . CYS A 1 461 ? 45.240 -25.534 -2.327 1.00 29.28 461 CYS A O 1
ATOM 3719 N N . GLN A 1 462 ? 44.961 -27.706 -1.865 1.00 31.23 462 GLN A N 1
ATOM 3720 C CA . GLN A 1 462 ? 43.903 -27.928 -2.851 1.00 31.23 462 GLN A CA 1
ATOM 3721 C C . GLN A 1 462 ? 42.552 -27.648 -2.189 1.00 31.23 462 GLN A C 1
ATOM 3723 O O . GLN A 1 462 ? 42.105 -28.387 -1.314 1.00 31.23 462 GLN A O 1
ATOM 3728 N N . VAL A 1 463 ? 41.900 -26.568 -2.616 1.00 32.16 463 VAL A N 1
ATOM 3729 C CA . VAL A 1 463 ? 40.510 -26.272 -2.263 1.00 32.16 463 VAL A CA 1
ATOM 3730 C C . VAL A 1 463 ? 39.612 -27.192 -3.093 1.00 32.16 463 VAL A C 1
ATOM 3732 O O . VAL A 1 463 ? 39.489 -27.015 -4.302 1.00 32.16 463 VAL A O 1
ATOM 3735 N N . LEU A 1 464 ? 38.995 -28.187 -2.455 1.00 28.16 464 LEU A N 1
ATOM 3736 C CA . LEU A 1 464 ? 37.896 -28.953 -3.046 1.00 28.16 464 LEU A CA 1
ATOM 3737 C C . LEU A 1 464 ? 36.569 -28.228 -2.760 1.00 28.16 464 LEU A C 1
ATOM 3739 O O . LEU A 1 464 ? 36.304 -27.914 -1.597 1.00 28.16 464 LEU A O 1
ATOM 3743 N N . PRO A 1 465 ? 35.708 -27.972 -3.762 1.00 32.28 465 PRO A N 1
ATOM 3744 C CA . PRO A 1 465 ? 34.382 -27.428 -3.508 1.00 32.28 465 PRO A CA 1
ATOM 3745 C C . PRO A 1 465 ? 33.473 -28.494 -2.883 1.00 32.28 465 PRO A C 1
ATOM 3747 O O . PRO A 1 465 ? 33.377 -29.626 -3.363 1.00 32.28 465 PRO A O 1
ATOM 3750 N N . ALA A 1 466 ? 32.778 -28.113 -1.811 1.00 31.91 466 ALA A N 1
ATOM 3751 C CA . ALA A 1 466 ? 31.744 -28.926 -1.190 1.00 31.91 466 ALA A CA 1
ATOM 3752 C C . ALA A 1 466 ? 30.536 -29.045 -2.135 1.00 31.91 466 ALA A C 1
ATOM 3754 O O . ALA A 1 466 ? 29.785 -28.096 -2.339 1.00 31.91 466 ALA A O 1
ATOM 3755 N N . SER A 1 467 ? 30.339 -30.228 -2.713 1.00 31.39 467 SER A N 1
ATOM 3756 C CA . SER A 1 467 ? 29.131 -30.574 -3.458 1.00 31.39 467 SER A CA 1
ATOM 3757 C C . SER A 1 467 ? 28.006 -30.983 -2.505 1.00 31.39 467 SER A C 1
ATOM 3759 O O . SER A 1 467 ? 28.193 -31.928 -1.735 1.00 31.39 467 SER A O 1
ATOM 3761 N N . ARG A 1 468 ? 26.804 -30.410 -2.650 1.00 30.55 468 ARG A N 1
ATOM 3762 C CA . ARG A 1 468 ? 25.558 -31.179 -2.485 1.00 30.55 468 ARG A CA 1
ATOM 3763 C C . ARG A 1 468 ? 24.483 -30.764 -3.497 1.00 30.55 468 ARG A C 1
ATOM 3765 O O . ARG A 1 468 ? 23.855 -29.728 -3.369 1.00 30.55 468 ARG A O 1
ATOM 3772 N N . TYR A 1 469 ? 24.317 -31.650 -4.480 1.00 29.59 469 TYR A N 1
ATOM 3773 C CA . TYR A 1 469 ? 23.072 -32.178 -5.051 1.00 29.59 469 TYR A CA 1
ATOM 3774 C C . TYR A 1 469 ? 21.842 -31.255 -5.164 1.00 29.59 469 TYR A C 1
ATOM 3776 O O . TYR A 1 469 ? 20.933 -31.332 -4.343 1.00 29.59 469 TYR A O 1
ATOM 3784 N N . CYS A 1 470 ? 21.712 -30.580 -6.309 1.00 25.58 470 CYS A N 1
ATOM 3785 C CA . CYS A 1 470 ? 20.430 -30.567 -7.021 1.00 25.58 470 CYS A CA 1
ATOM 3786 C C . CYS A 1 470 ? 20.376 -31.823 -7.904 1.00 25.58 470 CYS A C 1
ATOM 3788 O O . CYS A 1 470 ? 21.317 -32.094 -8.653 1.00 25.58 470 CYS A O 1
ATOM 3790 N N . ARG A 1 471 ? 19.315 -32.633 -7.800 1.00 25.83 471 ARG A N 1
ATOM 3791 C CA . ARG A 1 471 ? 19.114 -33.779 -8.704 1.00 25.83 471 ARG A CA 1
ATOM 3792 C C . ARG A 1 471 ? 18.875 -33.269 -10.135 1.00 25.83 471 ARG A C 1
ATOM 3794 O O . ARG A 1 471 ? 18.009 -32.417 -10.309 1.00 25.83 471 ARG A O 1
ATOM 3801 N N . PRO A 1 472 ? 19.561 -33.809 -11.156 1.00 28.75 472 PRO A N 1
ATOM 3802 C CA . PRO A 1 472 ? 19.248 -33.522 -12.548 1.00 28.75 472 PRO A CA 1
ATOM 3803 C C . PRO A 1 472 ? 18.141 -34.463 -13.047 1.00 28.75 472 PRO A C 1
ATOM 3805 O O . PRO A 1 472 ? 18.243 -35.679 -12.892 1.00 28.75 472 PRO A O 1
ATOM 3808 N N . MET A 1 473 ? 17.114 -33.924 -13.706 1.00 26.48 473 MET A N 1
ATOM 3809 C CA . MET A 1 473 ? 16.417 -34.660 -14.763 1.00 26.48 473 MET A CA 1
ATOM 3810 C C . MET A 1 473 ? 16.873 -34.086 -16.102 1.00 26.48 473 MET A C 1
ATOM 3812 O O . MET A 1 473 ? 16.399 -33.048 -16.544 1.00 26.48 473 MET A O 1
ATOM 3816 N N . ILE A 1 474 ? 17.822 -34.772 -16.736 1.00 30.42 474 ILE A N 1
ATOM 3817 C CA . ILE A 1 474 ? 18.090 -34.646 -18.167 1.00 30.42 474 ILE A CA 1
ATOM 3818 C C . ILE A 1 474 ? 17.867 -36.040 -18.748 1.00 30.42 474 ILE A C 1
ATOM 3820 O O . ILE A 1 474 ? 18.644 -36.953 -18.483 1.00 30.42 474 ILE A O 1
ATOM 3824 N N . HIS A 1 475 ? 16.810 -36.201 -19.542 1.00 28.81 475 HIS A N 1
ATOM 3825 C CA . HIS A 1 475 ? 16.868 -37.107 -20.684 1.00 28.81 475 HIS A CA 1
ATOM 3826 C C . HIS A 1 475 ? 17.291 -36.253 -21.874 1.00 28.81 475 HIS A C 1
ATOM 3828 O O . HIS A 1 475 ? 16.596 -35.316 -22.261 1.00 28.81 475 HIS A O 1
ATOM 3834 N N . GLY A 1 476 ? 18.496 -36.517 -22.369 1.00 24.81 476 GLY A N 1
ATOM 3835 C CA . GLY A 1 476 ? 19.093 -35.770 -23.460 1.00 24.81 476 GLY A CA 1
ATOM 3836 C C . GLY A 1 476 ? 18.545 -36.189 -24.817 1.00 24.81 476 GLY A C 1
ATOM 3837 O O . GLY A 1 476 ? 18.246 -37.358 -25.034 1.00 24.81 476 GLY A O 1
ATOM 3838 N N . VAL A 1 477 ? 18.547 -35.239 -25.748 1.00 25.12 477 VAL A N 1
ATOM 3839 C CA . VAL A 1 477 ? 18.995 -35.476 -27.122 1.00 25.12 477 VAL A CA 1
ATOM 3840 C C . VAL A 1 477 ? 19.838 -34.268 -27.525 1.00 25.12 477 VAL A C 1
ATOM 3842 O O . VAL A 1 477 ? 19.370 -33.133 -27.537 1.00 25.12 477 VAL A O 1
ATOM 3845 N N . PHE A 1 478 ? 21.114 -34.533 -27.795 1.00 24.80 478 PHE A N 1
ATOM 3846 C CA . PHE A 1 478 ? 22.078 -33.604 -28.373 1.00 24.80 478 PHE A CA 1
ATOM 3847 C C . PHE A 1 478 ? 21.658 -33.210 -29.792 1.00 24.80 478 PHE A C 1
ATOM 3849 O O . PHE A 1 478 ? 21.501 -34.087 -30.638 1.00 24.80 478 PHE A O 1
ATOM 3856 N N . LEU A 1 479 ? 21.617 -31.910 -30.086 1.00 26.88 479 LEU A N 1
ATOM 3857 C CA . LEU A 1 479 ? 21.878 -31.390 -31.428 1.00 26.88 479 LEU A CA 1
ATOM 3858 C C . LEU A 1 479 ? 22.796 -30.168 -31.305 1.00 26.88 479 LEU A C 1
ATOM 3860 O O . LEU A 1 479 ? 22.462 -29.172 -30.668 1.00 26.88 479 LEU A O 1
ATOM 3864 N N . HIS A 1 480 ? 23.995 -30.299 -31.871 1.00 27.14 480 HIS A N 1
ATOM 3865 C CA . HIS A 1 480 ? 25.019 -29.261 -31.956 1.00 27.14 480 HIS A CA 1
ATOM 3866 C C . HIS A 1 480 ? 24.506 -28.005 -32.689 1.00 27.14 480 HIS A C 1
ATOM 3868 O O . HIS A 1 480 ? 23.814 -28.144 -33.699 1.00 27.14 480 HIS A O 1
ATOM 3874 N N . PRO A 1 481 ? 24.900 -26.787 -32.273 1.00 26.52 481 PRO A N 1
ATOM 3875 C CA . PRO A 1 481 ? 24.701 -25.592 -33.087 1.00 26.52 481 PRO A CA 1
ATOM 3876 C C . PRO A 1 481 ? 25.742 -25.540 -34.224 1.00 26.52 481 PRO A C 1
ATOM 3878 O O . PRO A 1 481 ? 26.927 -25.787 -33.972 1.00 26.52 481 PRO A O 1
ATOM 3881 N N . PRO A 1 482 ? 25.360 -25.202 -35.470 1.00 27.56 482 PRO A N 1
ATOM 3882 C CA . PRO A 1 482 ? 26.330 -24.963 -36.525 1.00 27.56 482 PRO A CA 1
ATOM 3883 C C . PRO A 1 482 ? 27.021 -23.611 -36.318 1.00 27.56 482 PRO A C 1
ATOM 3885 O O . PRO A 1 482 ? 26.394 -22.560 -36.196 1.00 27.56 482 PRO A O 1
ATOM 3888 N N . ILE A 1 483 ? 28.349 -23.672 -36.316 1.00 26.41 483 ILE A N 1
ATOM 3889 C CA . ILE A 1 483 ? 29.261 -22.546 -36.493 1.00 26.41 483 ILE A CA 1
ATOM 3890 C C . ILE A 1 483 ? 29.034 -21.979 -37.897 1.00 26.41 483 ILE A C 1
ATOM 3892 O O . ILE A 1 483 ? 29.222 -22.695 -38.879 1.00 26.41 483 ILE A O 1
ATOM 3896 N N . ILE A 1 484 ? 28.692 -20.695 -38.004 1.00 26.92 484 ILE A N 1
ATOM 3897 C CA . ILE A 1 484 ? 28.833 -19.941 -39.254 1.00 26.92 484 ILE A CA 1
ATOM 3898 C C . ILE A 1 484 ? 29.671 -18.695 -38.967 1.00 26.92 484 ILE A C 1
ATOM 3900 O O . ILE A 1 484 ? 29.206 -17.701 -38.415 1.00 26.92 484 ILE A O 1
ATOM 3904 N N . GLN A 1 485 ? 30.946 -18.793 -39.344 1.00 23.91 485 GLN A N 1
ATOM 3905 C CA . GLN A 1 485 ? 31.791 -17.660 -39.704 1.00 23.91 485 GLN A CA 1
ATOM 3906 C C . GLN A 1 485 ? 31.259 -17.038 -41.001 1.00 23.91 485 GLN A C 1
ATOM 3908 O O . GLN A 1 485 ? 30.922 -17.785 -41.911 1.00 23.91 485 GLN A O 1
ATOM 3913 N N . HIS A 1 486 ? 31.238 -15.706 -41.094 1.00 27.09 486 HIS A N 1
ATOM 3914 C CA . HIS A 1 486 ? 31.662 -14.898 -42.256 1.00 27.09 486 HIS A CA 1
ATOM 3915 C C . HIS A 1 486 ? 31.300 -13.427 -41.987 1.00 27.09 486 HIS A C 1
ATOM 3917 O O . HIS A 1 486 ? 30.160 -13.097 -41.699 1.00 27.09 486 HIS A O 1
ATOM 3923 N N . GLN A 1 487 ? 32.299 -12.573 -41.769 1.00 26.91 487 GLN A N 1
ATOM 3924 C CA . GLN A 1 487 ? 33.060 -11.780 -42.750 1.00 26.91 487 GLN A CA 1
ATOM 3925 C C . GLN A 1 487 ? 32.533 -10.345 -42.846 1.00 26.91 487 GLN A C 1
ATOM 3927 O O . GLN A 1 487 ? 31.418 -10.078 -43.278 1.00 26.91 487 GLN A O 1
ATOM 3932 N N . TYR A 1 488 ? 33.420 -9.431 -42.458 1.00 26.06 488 TYR A N 1
ATOM 3933 C CA . TYR A 1 488 ? 33.381 -8.007 -42.744 1.00 26.06 488 TYR A CA 1
ATOM 3934 C C . TYR A 1 488 ? 33.067 -7.732 -44.220 1.00 26.06 488 TYR A C 1
ATOM 3936 O O . TYR A 1 488 ? 33.736 -8.262 -45.109 1.00 26.06 488 TYR A O 1
ATOM 3944 N N . ARG A 1 489 ? 32.154 -6.792 -44.473 1.00 25.89 489 ARG A N 1
ATOM 3945 C CA . ARG A 1 489 ? 32.228 -5.929 -45.652 1.00 25.89 489 ARG A CA 1
ATOM 3946 C C . ARG A 1 489 ? 31.899 -4.497 -45.262 1.00 25.89 489 ARG A C 1
ATOM 3948 O O . ARG A 1 489 ? 30.806 -4.194 -44.803 1.00 25.89 489 ARG A O 1
ATOM 3955 N N . VAL A 1 490 ? 32.916 -3.667 -45.442 1.00 30.53 490 VAL A N 1
ATOM 3956 C CA . VAL A 1 490 ? 32.857 -2.214 -45.546 1.00 30.53 490 VAL A CA 1
ATOM 3957 C C . VAL A 1 490 ? 31.990 -1.850 -46.752 1.00 30.53 490 VAL A C 1
ATOM 3959 O O . VAL A 1 490 ? 32.230 -2.392 -47.835 1.00 30.53 490 VAL A O 1
ATOM 3962 N N . LEU A 1 491 ? 31.020 -0.958 -46.550 1.00 33.72 491 LEU A N 1
ATOM 3963 C CA . LEU A 1 491 ? 30.763 0.253 -47.342 1.00 33.72 491 LEU A CA 1
ATOM 3964 C C . LEU A 1 491 ? 29.746 1.131 -46.608 1.00 33.72 491 LEU A C 1
ATOM 3966 O O . LEU A 1 491 ? 28.700 0.584 -46.194 1.00 33.72 491 LEU A O 1
#

Sequence (491 aa):
MDAALHHHKVVSMDSEFPGFLRKTPRLSDELSAFADMKFNVDNMKIIQLGITLSDENGIIAGTWEFNFKFLIEMEVFYDPKSIEFLKESGIDFEELRINGIDQLFFSNMFTHVLSRHRDLKWLTFHGLYDLAYMVKLVTMKPLPVSMLDFTEIIATVFGAVCWMSSTWPDSTMTCTGELSDHCEMGIRQVWACNLMEELQKMDAALHHHKVVSMDSEFPGFLRKTPRRSDELSAFADMKFNVDNMKIIQLGITLSDENGIIAGTWEFNFKFLIETEVFYDPKSIEFLKESGIDFEELRINGIDQLFFSNMFTHVLSRHRDLKWLTFHGLYDLAYMVKLVTKKPLPVSMLDFTEIIATVFGCCVLDVKYMARLYDDLHRGELGLEKLAKILGVKRVGGSHHAGSDSLLTARVFARMKTMYGIEESRFEGFLYGVTTRICEPVRTQVLPTFPGYCQPGIPQLCQVLPASRYCRPMIHGVFLHPPIIQHQYRVL

Secondary structure (DSSP, 8-state):
-TTGGGT--EEEEEEE-S--SS---TT--HHHHHHHHHHHHHHS---EEEEEEE-TT--EEEEEEEEB---GGG-S---HHHHHHHHHTT--HHHHHHHPBPHHHHHHHHHHHHHH----EEEEESTHHHHHHHHHHHH-SPPPSSHHHHHHHHHHHH-EEEEE-S---SS---------TT--PPEEEE-TTTHHHHHHHHHHHHTT--EEEEEEE----SSPPPTT--HHHHHHHHHHHHHHS---EEEEEEE-TT--EEEEEEEEB---TTT-S---HHHHHHHHHHT--HHHHHHHPBPHHHHHHHHHHHHHH--S-EEEESSTHHHHHHHHHHHH-SPPPSSHHHHHHHHHHHH-S-EEEHHHHHTT-TTTGGG-S-HHHHHHHHTPPP-S-SS-HHHHHHHHHHHHHHHHHHHT--GGGTTT--TT--S-----------------PPS--------------PPP-------PPPP--------

pLDDT: mean 82.01, std 22.27, range [23.91, 98.88]

InterPro domains:
  IPR006941 Ribonuclease CAF1 [PF04857] (4-101)
  IPR006941 Ribonuclease CAF1 [PF04857] (190-302)
  IPR006941 Ribonuclease CAF1 [PF04857] (319-412)
  IPR012337 Ribonuclease H-like superfamily [SSF53098] (4-161)
  IPR012337 Ribonuclease H-like superfamily [SSF53098] (187-423)
  IPR036397 Ribonuclease H superfamily [G3DSA:3.30.420.10] (1-162)
  IPR036397 Ribonuclease H superfamily [G3DSA:3.30.420.10] (176-436)
  IPR039637 CCR4-NOT transcription complex subunit 7/8/Pop2 [PTHR10797] (186-433)

Organism: Hevea brasiliensis (NCBI:txid3981)